Protein AF-0000000078756168 (afdb_homodimer)

Nearest PDB structures (foldseek):
  3ira-assembly1_A  TM=7.598E-01  e=6.508E-06  Methanosarcina mazei Go1
  7tkv-assembly1_B  TM=5.470E-01  e=2.828E-07  Brucella abortus 2308
  7tkv-assembly1_A  TM=5.695E-01  e=1.015E-06  Brucella abortus 2308
  1sen-assembly1_A  TM=8.142E-01  e=1.212E-03  Homo sapiens
  2r2j-assembly1_A  TM=7.303E-01  e=1.857E-02  unclassified

Organism: Turneriella parva (strain ATCC BAA-1111 / DSM 21527 / NCTC 11395 / H) (NCBI:txid869212)

Solvent-accessible surface area (backbone atoms only — not comparable to full-atom values): 21024 Å² total; per-residue (Å²): 128,77,69,71,74,68,36,76,43,69,68,59,47,38,53,48,9,54,74,70,72,23,34,30,40,36,33,31,34,58,82,96,36,57,22,40,50,40,29,52,65,57,28,60,61,31,51,70,53,28,52,49,43,64,76,58,29,38,45,31,47,41,41,54,84,73,40,48,71,64,27,59,71,58,58,63,87,59,65,18,20,41,37,23,20,38,47,85,65,45,64,63,39,72,48,78,49,30,49,47,53,69,55,42,53,50,52,49,49,52,33,50,35,47,51,31,52,74,70,67,38,28,67,58,37,39,54,50,46,51,53,51,38,71,76,40,75,83,37,62,59,36,52,59,48,40,48,51,37,18,49,30,43,27,72,68,68,66,31,63,63,52,31,49,50,31,51,51,48,26,36,70,77,36,62,69,42,61,66,38,57,32,71,41,62,70,80,84,49,62,74,57,93,81,60,72,74,130,129,77,70,70,76,66,35,76,44,69,68,59,47,39,53,48,10,54,74,68,70,23,34,29,40,36,34,31,33,58,82,96,34,55,22,40,51,41,32,53,65,55,28,59,60,32,53,71,54,27,52,49,42,64,75,57,29,40,45,32,47,41,41,54,84,75,40,48,70,62,28,59,72,57,58,62,86,59,64,18,21,39,38,23,20,39,46,86,64,45,64,64,39,72,49,77,49,28,49,48,53,70,56,42,53,50,53,49,49,53,33,49,35,46,50,32,51,76,68,68,38,28,68,59,38,40,52,50,45,51,53,52,38,71,76,40,75,83,38,61,59,38,52,58,48,40,48,51,38,17,50,29,42,27,73,69,67,67,31,62,63,51,32,50,50,29,52,49,50,26,34,70,76,36,62,70,41,61,68,39,56,34,71,40,61,71,79,84,50,63,74,59,93,80,60,71,74,129

Secondary structure (DSSP, 8-state):
------B--HHHHHHHHHHHT--EEEEEE-SS-HHHHHIIIIITT-HHHHHHHHHH-EEEEEETTT-HHHHHHTT--SSSEEEEE-TT--EEEEEES---HHHHHHHHHHHHHHHHHHTT-HHHHHHHHHHHHHH-TT-TTHHHHHHHHHHHHHHHH--HHHHHHHHHHHHHH-TTSGGGG-----SSS---TT----/------B--HHHHHHHHHHHT--EEEEEE-SS-HHHHHIIIIITT-HHHHHHHHHH-EEEEEETTT-HHHHHHTT--SSSEEEEE-TT--EEEEEES---HHHHHHHHHHHHHHHHHHTT-HHHHHHHHHHHHHH-TT-TTHHHHHHHHHHHHHHHH--HHHHHHHHHHHHHH-TTSGGGG-----SSS---TT----

Foldseek 3Di:
DDAAPEDADPVVQLVVCVVVVAKAKEWEDEPPDPLVVCCVVAARVDVVNRVCCVVHHHYYYYYCVPPPVLCVVVVPDAPGKIFIAGSNRHTQDIDHTHDGNLVVVVRVLLSSLSRCVVVLNLVVNLVSLVVSCVVPVLDPCNLVSLQSNLVSCCVNPVCPPSVVVSLVVCCVRPVPDPSVQVDDDDDVDPNPPPNPDD/DDAAPEDADPVVQLVVCVVVVAKAKEWEDEPPDPLVVCCVVAARVDVVNRVCCVVHHHYYYYYCVPPPVLCVVVVPDAPGKIFIAGSNRHTQDIDHTHDGNLVVVVRVLLSSLSRCVVVLNLVVNLVSLVVSCVVPVLDPCNLVSLQSNLVSCCVNPVCPPSNVVSLVVCCVRPVPDPSVLVDDDDDVDPNPPPNPDD

Sequence (396 aa):
MPTIRWLHDYTEALAEAERSRKPIVLQFIRENCAGCSKMDHLVFSDAPTVTMLGEQFVPLRQNILTDRAVRSRYAALWTPSFYFLNTDGKLLWFSEGPLDTADFRTVCALGRSRYLLHKGRYEEVIDFIDARFAARENDPRGPQLIFTRGMAYYLRFGDKDAFHAAMEEIVERYPHSPEARMWPWEGQYPLPPGYENPMPTIRWLHDYTEALAEAERSRKPIVLQFIRENCAGCSKMDHLVFSDAPTVTMLGEQFVPLRQNILTDRAVRSRYAALWTPSFYFLNTDGKLLWFSEGPLDTADFRTVCALGRSRYLLHKGRYEEVIDFIDARFAARENDPRGPQLIFTRGMAYYLRFGDKDAFHAAMEEIVERYPHSPEARMWPWEGQYPLPPGYENP

pLDDT: mean 91.66, std 12.32, range [36.31, 98.94]

Radius of gyration: 20.15 Å; Cα contacts (8 Å, |Δi|>4): 686; chains: 2; bounding box: 50×59×49 Å

Structure (mmCIF, N/CA/C/O backbone):
data_AF-0000000078756168-model_v1
#
loop_
_entity.id
_entity.type
_entity.pdbx_description
1 polymer 'Thioredoxin-like fold domain-containing protein'
#
loop_
_atom_site.group_PDB
_atom_site.id
_atom_site.type_symbol
_atom_site.label_atom_id
_atom_site.label_alt_id
_atom_site.label_comp_id
_atom_site.label_asym_id
_atom_site.label_entity_id
_atom_site.label_seq_id
_atom_site.pdbx_PDB_ins_code
_atom_site.Cartn_x
_atom_site.Cartn_y
_atom_site.Cartn_z
_atom_site.occupancy
_atom_site.B_iso_or_equiv
_atom_site.auth_seq_id
_atom_site.auth_comp_id
_atom_site.auth_asym_id
_atom_site.auth_atom_id
_atom_site.pdbx_PDB_model_num
ATOM 1 N N . MET A 1 1 ? -0.61 -30.359 -14.922 1 74.88 1 MET A N 1
ATOM 2 C CA . MET A 1 1 ? -0.379 -28.922 -14.789 1 74.88 1 MET A CA 1
ATOM 3 C C . MET A 1 1 ? 0.046 -28.562 -13.367 1 74.88 1 MET A C 1
ATOM 5 O O . MET A 1 1 ? -0.365 -29.219 -12.414 1 74.88 1 MET A O 1
ATOM 9 N N . PRO A 1 2 ? 1.146 -27.75 -13.242 1 86.56 2 PRO A N 1
ATOM 10 C CA . PRO A 1 2 ? 1.553 -27.438 -11.875 1 86.56 2 PRO A CA 1
ATOM 11 C C . PRO A 1 2 ? 0.43 -26.812 -11.055 1 86.56 2 PRO A C 1
ATOM 13 O O . PRO A 1 2 ? -0.453 -26.156 -11.609 1 86.56 2 PRO A O 1
ATOM 16 N N . THR A 1 3 ? 0.421 -27.172 -9.773 1 89.75 3 THR A N 1
ATOM 17 C CA . THR A 1 3 ? -0.563 -26.609 -8.852 1 89.75 3 THR A CA 1
ATOM 18 C C . THR A 1 3 ? 0.125 -25.859 -7.715 1 89.75 3 THR A C 1
ATOM 20 O O . THR A 1 3 ? 1.254 -26.188 -7.344 1 89.75 3 THR A O 1
ATOM 23 N N . ILE A 1 4 ? -0.547 -24.875 -7.324 1 95.88 4 ILE A N 1
ATOM 24 C CA . ILE A 1 4 ? 0.002 -24.125 -6.199 1 95.88 4 ILE A CA 1
ATOM 25 C C . ILE A 1 4 ? -0.081 -24.969 -4.93 1 95.88 4 ILE A C 1
ATOM 27 O O . ILE A 1 4 ? -1.128 -25.547 -4.625 1 95.88 4 ILE A O 1
ATOM 31 N N . ARG A 1 5 ? 0.946 -25.125 -4.223 1 94.94 5 ARG A N 1
ATOM 32 C CA . ARG A 1 5 ? 0.947 -25.781 -2.916 1 94.94 5 ARG A CA 1
ATOM 33 C C . ARG A 1 5 ? 0.627 -24.781 -1.808 1 94.94 5 ARG A C 1
ATOM 35 O O . ARG A 1 5 ? 1.524 -24.328 -1.095 1 94.94 5 ARG A O 1
ATOM 42 N N . TRP A 1 6 ? -0.601 -24.547 -1.662 1 97.62 6 TRP A N 1
ATOM 43 C CA . TRP A 1 6 ? -1.04 -23.609 -0.633 1 97.62 6 TRP A CA 1
ATOM 44 C C . TRP A 1 6 ? -0.83 -24.188 0.76 1 97.62 6 TRP A C 1
ATOM 46 O O . TRP A 1 6 ? -1.197 -25.344 1.02 1 97.62 6 TRP A O 1
ATOM 56 N N . LEU A 1 7 ? -0.233 -23.422 1.585 1 98.62 7 LEU A N 1
ATOM 57 C CA . LEU A 1 7 ? -0.319 -23.688 3.018 1 98.62 7 LEU A CA 1
ATOM 58 C C . LEU A 1 7 ? -1.533 -23 3.627 1 98.62 7 LEU A C 1
ATOM 60 O O . LEU A 1 7 ? -2.004 -21.984 3.102 1 98.62 7 LEU A O 1
ATOM 64 N N . HIS A 1 8 ? -2.016 -23.547 4.77 1 98.44 8 HIS A N 1
ATOM 65 C CA . HIS A 1 8 ? -3.217 -22.984 5.379 1 98.44 8 HIS A CA 1
ATOM 66 C C . HIS A 1 8 ? -3.002 -22.703 6.859 1 98.44 8 HIS A C 1
ATOM 68 O O . HIS A 1 8 ? -3.947 -22.344 7.574 1 98.44 8 HIS A O 1
ATOM 74 N N . ASP A 1 9 ? -1.739 -22.906 7.23 1 98.62 9 ASP A N 1
ATOM 75 C CA . ASP A 1 9 ? -1.353 -22.609 8.609 1 98.62 9 ASP A CA 1
ATOM 76 C C . ASP A 1 9 ? -0.245 -21.562 8.656 1 98.62 9 ASP A C 1
ATOM 78 O O . ASP A 1 9 ? 0.826 -21.75 8.078 1 98.62 9 ASP A O 1
ATOM 82 N N . TYR A 1 10 ? -0.533 -20.562 9.367 1 98.56 10 TYR A N 1
ATOM 83 C CA . TYR A 1 10 ? 0.372 -19.422 9.438 1 98.56 10 TYR A CA 1
ATOM 84 C C . TYR A 1 10 ? 1.725 -19.828 10.008 1 98.56 10 TYR A C 1
ATOM 86 O O . TYR A 1 10 ? 2.77 -19.438 9.484 1 98.56 10 TYR A O 1
ATOM 94 N N . THR A 1 11 ? 1.735 -20.578 11.07 1 98.38 11 THR A N 1
ATOM 95 C CA . THR A 1 11 ? 2.975 -21.016 11.711 1 98.38 11 THR A CA 1
ATOM 96 C C . THR A 1 11 ? 3.791 -21.891 10.773 1 98.38 11 THR A C 1
ATOM 98 O O . THR A 1 11 ? 5.012 -21.75 10.688 1 98.38 11 THR A O 1
ATOM 101 N N . GLU A 1 12 ? 3.129 -22.719 10.109 1 98.75 12 GLU A N 1
ATOM 102 C CA . GLU A 1 12 ? 3.795 -23.562 9.117 1 98.75 12 GLU A CA 1
ATOM 103 C C . GLU A 1 12 ? 4.398 -22.719 7.996 1 98.75 12 GLU A C 1
ATOM 105 O O . GLU A 1 12 ? 5.5 -23.016 7.52 1 98.75 12 GLU A O 1
ATOM 110 N N . ALA A 1 13 ? 3.654 -21.75 7.551 1 98.81 13 ALA A N 1
ATOM 111 C CA . ALA A 1 13 ? 4.141 -20.875 6.488 1 98.81 13 ALA A CA 1
ATOM 112 C C . ALA A 1 13 ? 5.402 -20.125 6.918 1 98.81 13 ALA A C 1
ATOM 114 O O . ALA A 1 13 ? 6.348 -20 6.137 1 98.81 13 ALA A O 1
ATOM 115 N N . LEU A 1 14 ? 5.43 -19.672 8.172 1 98.69 14 LEU A N 1
ATOM 116 C CA . LEU A 1 14 ? 6.609 -19 8.695 1 98.69 14 LEU A CA 1
ATOM 117 C C . LEU A 1 14 ? 7.809 -19.938 8.734 1 98.69 14 LEU A C 1
ATOM 119 O O . LEU A 1 14 ? 8.914 -19.547 8.359 1 98.69 14 LEU A O 1
ATOM 123 N N . ALA A 1 15 ? 7.566 -21.125 9.18 1 98.75 15 ALA A N 1
ATOM 124 C CA . ALA A 1 15 ? 8.641 -22.109 9.242 1 98.75 15 ALA A CA 1
ATOM 125 C C . ALA A 1 15 ? 9.188 -22.422 7.848 1 98.75 15 ALA A C 1
ATOM 127 O O . ALA A 1 15 ? 10.406 -22.5 7.66 1 98.75 15 ALA A O 1
ATOM 128 N N . GLU A 1 16 ? 8.297 -22.547 6.93 1 98.75 16 GLU A N 1
ATOM 129 C CA . GLU A 1 16 ? 8.711 -22.812 5.555 1 98.75 16 GLU A CA 1
ATOM 130 C C . GLU A 1 16 ? 9.484 -21.641 4.969 1 98.75 16 GLU A C 1
ATOM 132 O O . GLU A 1 16 ? 10.469 -21.828 4.25 1 98.75 16 GLU A O 1
ATOM 137 N N . ALA A 1 17 ? 9 -20.484 5.211 1 98.81 17 ALA A N 1
ATOM 138 C CA . ALA A 1 17 ? 9.672 -19.281 4.727 1 98.81 17 ALA A CA 1
ATOM 139 C C . ALA A 1 17 ? 11.094 -19.203 5.273 1 98.81 17 ALA A C 1
ATOM 141 O O . ALA A 1 17 ? 12.031 -18.859 4.543 1 98.81 17 ALA A O 1
ATOM 142 N N . GLU A 1 18 ? 11.227 -19.453 6.543 1 98.19 18 GLU A N 1
ATOM 143 C CA . GLU A 1 18 ? 12.555 -19.453 7.168 1 98.19 18 GLU A CA 1
ATOM 144 C C . GLU A 1 18 ? 13.461 -20.516 6.539 1 98.19 18 GLU A C 1
ATOM 146 O O . GLU A 1 18 ? 14.625 -20.234 6.25 1 98.19 18 GLU A O 1
ATOM 151 N N . ARG A 1 19 ? 12.953 -21.656 6.34 1 98.25 19 ARG A N 1
ATOM 152 C CA . ARG A 1 19 ? 13.719 -22.781 5.801 1 98.25 19 ARG A CA 1
ATOM 153 C C . ARG A 1 19 ? 14.133 -22.516 4.355 1 98.25 19 ARG A C 1
ATOM 155 O O . ARG A 1 19 ? 15.289 -22.719 3.988 1 98.25 19 ARG A O 1
ATOM 162 N N . SER A 1 20 ? 13.18 -22 3.574 1 98.19 20 SER A N 1
ATOM 163 C CA . SER A 1 20 ? 13.406 -21.844 2.143 1 98.19 20 SER A CA 1
ATOM 164 C C . SER A 1 20 ? 14.023 -20.469 1.836 1 98.19 20 SER A C 1
ATOM 166 O O . SER A 1 20 ? 14.5 -20.234 0.727 1 98.19 20 SER A O 1
ATOM 168 N N . ARG A 1 21 ? 13.969 -19.562 2.818 1 97.56 21 ARG A N 1
ATOM 169 C CA . ARG A 1 21 ? 14.438 -18.188 2.674 1 97.56 21 ARG A CA 1
ATOM 170 C C . ARG A 1 21 ? 13.656 -17.453 1.588 1 97.56 21 ARG A C 1
ATOM 172 O O . ARG A 1 21 ? 14.219 -16.641 0.858 1 97.56 21 ARG A O 1
ATOM 179 N N . LYS A 1 22 ? 12.398 -17.844 1.417 1 98.5 22 LYS A N 1
ATOM 180 C CA . LYS A 1 22 ? 11.484 -17.172 0.508 1 98.5 22 LYS A CA 1
ATOM 181 C C . LYS A 1 22 ? 10.461 -16.344 1.279 1 98.5 22 LYS A C 1
ATOM 183 O O . LYS A 1 22 ? 10.016 -16.734 2.357 1 98.5 22 LYS A O 1
ATOM 188 N N . PRO A 1 23 ? 10.078 -15.141 0.689 1 98.81 23 PRO A N 1
ATOM 189 C CA . PRO A 1 23 ? 8.977 -14.406 1.328 1 98.81 23 PRO A CA 1
ATOM 190 C C . PRO A 1 23 ? 7.637 -15.125 1.187 1 98.81 23 PRO A C 1
ATOM 192 O O . PRO A 1 23 ? 7.496 -16.031 0.356 1 98.81 23 PRO A O 1
ATOM 195 N N . ILE A 1 24 ? 6.711 -14.734 2.018 1 98.94 24 ILE A N 1
ATOM 196 C CA . ILE A 1 24 ? 5.367 -15.297 1.995 1 98.94 24 ILE A CA 1
ATOM 197 C C . ILE A 1 24 ? 4.441 -14.406 1.175 1 98.94 24 ILE A C 1
ATOM 199 O O . ILE A 1 24 ? 4.496 -13.18 1.289 1 98.94 24 ILE A O 1
ATOM 203 N N . VAL A 1 25 ? 3.66 -14.992 0.306 1 98.94 25 VAL A N 1
ATOM 204 C CA . VAL A 1 25 ? 2.477 -14.32 -0.218 1 98.94 25 VAL A CA 1
ATOM 205 C C . VAL A 1 25 ? 1.224 -14.867 0.459 1 98.94 25 VAL A C 1
ATOM 207 O O . VAL A 1 25 ? 0.869 -16.031 0.263 1 98.94 25 VAL A O 1
ATOM 210 N N . LEU A 1 26 ? 0.583 -14.023 1.226 1 98.94 26 LEU A N 1
ATOM 211 C CA . LEU A 1 26 ? -0.633 -14.359 1.958 1 98.94 26 LEU A CA 1
ATOM 212 C C . LEU A 1 26 ? -1.866 -13.828 1.236 1 98.94 26 LEU A C 1
ATOM 214 O O . LEU A 1 26 ? -2.006 -12.617 1.047 1 98.94 26 LEU A O 1
ATOM 218 N N . GLN A 1 27 ? -2.709 -14.758 0.795 1 98.88 27 GLN A N 1
ATOM 219 C CA . GLN A 1 27 ? -4 -14.359 0.248 1 98.88 27 GLN A CA 1
ATOM 220 C C . GLN A 1 27 ? -5.113 -14.539 1.275 1 98.88 27 GLN A C 1
ATOM 222 O O . GLN A 1 27 ? -5.242 -15.617 1.87 1 98.88 27 GLN A O 1
ATOM 227 N N . PHE A 1 28 ? -5.875 -13.508 1.479 1 98.88 28 PHE A N 1
ATOM 228 C CA . PHE A 1 28 ? -7.133 -13.672 2.199 1 98.88 28 PHE A CA 1
ATOM 229 C C . PHE A 1 28 ? -8.281 -13.945 1.234 1 98.88 28 PHE A C 1
ATOM 231 O O . PHE A 1 28 ? -8.398 -13.273 0.206 1 98.88 28 PHE A O 1
ATOM 238 N N . ILE A 1 29 ? -9.094 -14.891 1.561 1 98.5 29 ILE A N 1
ATOM 239 C CA . ILE A 1 29 ? -10.273 -15.266 0.792 1 98.5 29 ILE A CA 1
ATOM 240 C C . ILE A 1 29 ? -11.484 -15.383 1.723 1 98.5 29 ILE A C 1
ATOM 242 O O . ILE A 1 29 ? -11.344 -15.289 2.945 1 98.5 29 ILE A O 1
ATOM 246 N N . ARG A 1 30 ? -12.586 -15.453 1.16 1 96.94 30 ARG A N 1
ATOM 247 C CA . ARG A 1 30 ? -13.828 -15.836 1.829 1 96.94 30 ARG A CA 1
ATOM 248 C C . ARG A 1 30 ? -14.734 -16.625 0.892 1 96.94 30 ARG A C 1
ATOM 250 O O . ARG A 1 30 ? -14.516 -16.656 -0.322 1 96.94 30 ARG A O 1
ATOM 257 N N . GLU A 1 31 ? -15.695 -17.266 1.466 1 93.38 31 GLU A N 1
ATOM 258 C CA . GLU A 1 31 ? -16.688 -17.953 0.629 1 93.38 31 GLU A CA 1
ATOM 259 C C . GLU A 1 31 ? -17.531 -16.938 -0.135 1 93.38 31 GLU A C 1
ATOM 261 O O . GLU A 1 31 ? -17.719 -15.805 0.313 1 93.38 31 GLU A O 1
ATOM 266 N N . ASN A 1 32 ? -18.031 -17.406 -1.302 1 89.69 32 ASN A N 1
ATOM 267 C CA . ASN A 1 32 ? -18.938 -16.609 -2.119 1 89.69 32 ASN A CA 1
ATOM 268 C C . ASN A 1 32 ? -18.312 -15.266 -2.498 1 89.69 32 ASN A C 1
ATOM 270 O O . ASN A 1 32 ? -18.922 -14.211 -2.305 1 89.69 32 ASN A O 1
ATOM 274 N N . CYS A 1 33 ? -17.141 -15.328 -2.855 1 92.56 33 CYS A N 1
ATOM 275 C CA . CYS A 1 33 ? -16.375 -14.156 -3.279 1 92.56 33 CYS A CA 1
ATOM 276 C C . CYS A 1 33 ? -16.047 -14.234 -4.766 1 92.56 33 CYS A C 1
ATOM 278 O O . CYS A 1 33 ? -15.227 -15.039 -5.188 1 92.56 33 CYS A O 1
ATOM 280 N N . ALA A 1 34 ? -16.656 -13.367 -5.551 1 89.44 34 ALA A N 1
ATOM 281 C CA . ALA A 1 34 ? -16.5 -13.383 -7 1 89.44 34 ALA A CA 1
ATOM 282 C C . ALA A 1 34 ? -15.055 -13.109 -7.398 1 89.44 34 ALA A C 1
ATOM 284 O O . ALA A 1 34 ? -14.531 -13.742 -8.32 1 89.44 34 ALA A O 1
ATOM 285 N N . GLY A 1 35 ? -14.422 -12.195 -6.68 1 93.5 35 GLY A N 1
ATOM 286 C CA . GLY A 1 35 ? -13.023 -11.898 -6.977 1 93.5 35 GLY A CA 1
ATOM 287 C C . GLY A 1 35 ? -12.094 -13.062 -6.668 1 93.5 35 GLY A C 1
ATOM 288 O O . GLY A 1 35 ? -11.141 -13.312 -7.41 1 93.5 35 GLY A O 1
ATOM 289 N N . CYS A 1 36 ? -12.391 -13.773 -5.598 1 96.25 36 CYS A N 1
ATOM 290 C CA . CYS A 1 36 ? -11.602 -14.953 -5.254 1 96.25 36 CYS A CA 1
ATOM 291 C C . CYS A 1 36 ? -11.734 -16.031 -6.324 1 96.25 36 CYS A C 1
ATOM 293 O O . CYS A 1 36 ? -10.75 -16.656 -6.715 1 96.25 36 CYS A O 1
ATOM 295 N N . SER A 1 37 ? -12.93 -16.203 -6.781 1 93.19 37 SER A N 1
ATOM 296 C CA . SER A 1 37 ? -13.18 -17.188 -7.832 1 93.19 37 SER A CA 1
ATOM 297 C C . SER A 1 37 ? -12.445 -16.812 -9.117 1 93.19 37 SER A C 1
ATOM 299 O O . SER A 1 37 ? -11.898 -17.688 -9.797 1 93.19 37 SER A O 1
ATOM 301 N N . LYS A 1 38 ? -12.438 -15.555 -9.398 1 91.5 38 LYS A N 1
ATOM 302 C CA . LYS A 1 38 ? -11.719 -15.078 -10.578 1 91.5 38 LYS A CA 1
ATOM 303 C C . LYS A 1 38 ? -10.227 -15.414 -10.492 1 91.5 38 LYS A C 1
ATOM 305 O O . LYS A 1 38 ? -9.633 -15.875 -11.461 1 91.5 38 LYS A O 1
ATOM 310 N N . MET A 1 39 ? -9.672 -15.18 -9.344 1 95.06 39 MET A N 1
ATOM 311 C CA . MET A 1 39 ? -8.258 -15.508 -9.156 1 95.06 39 MET A CA 1
ATOM 312 C C . MET A 1 39 ? -8.008 -16.984 -9.406 1 95.06 39 MET A C 1
ATOM 314 O O . MET A 1 39 ? -7.074 -17.359 -10.117 1 95.06 39 MET A O 1
ATOM 318 N N . ASP A 1 40 ? -8.836 -17.781 -8.883 1 94.81 40 ASP A N 1
ATOM 319 C CA . ASP A 1 40 ? -8.672 -19.234 -8.992 1 94.81 40 ASP A CA 1
ATOM 320 C C . ASP A 1 40 ? -8.766 -19.703 -10.445 1 94.81 40 ASP A C 1
ATOM 322 O O . ASP A 1 40 ? -7.988 -20.547 -10.883 1 94.81 40 ASP A O 1
ATOM 326 N N . HIS A 1 41 ? -9.617 -19.125 -11.156 1 91.62 41 HIS A N 1
ATOM 327 C CA . HIS A 1 41 ? -9.898 -19.609 -12.5 1 91.62 41 HIS A CA 1
ATOM 328 C C . HIS A 1 41 ? -8.945 -19.016 -13.523 1 91.62 41 HIS A C 1
ATOM 330 O O . HIS A 1 41 ? -8.586 -19.672 -14.508 1 91.62 41 HIS A O 1
ATOM 336 N N . LEU A 1 42 ? -8.586 -17.828 -13.273 1 91.5 42 LEU A N 1
ATOM 337 C CA . LEU A 1 42 ? -7.805 -17.125 -14.281 1 91.5 42 LEU A CA 1
ATOM 338 C C . LEU A 1 42 ? -6.324 -17.109 -13.914 1 91.5 42 LEU A C 1
ATOM 340 O O . LEU A 1 42 ? -5.477 -17.484 -14.719 1 91.5 42 LEU A O 1
ATOM 344 N N . VAL A 1 43 ? -6.016 -16.797 -12.727 1 94.94 43 VAL A N 1
ATOM 345 C CA . VAL A 1 43 ? -4.633 -16.516 -12.336 1 94.94 43 VAL A CA 1
ATOM 346 C C . VAL A 1 43 ? -3.967 -17.812 -11.859 1 94.94 43 VAL A C 1
ATOM 348 O O . VAL A 1 43 ? -2.885 -18.172 -12.336 1 94.94 43 VAL A O 1
ATOM 351 N N . PHE A 1 44 ? -4.645 -18.5 -11.039 1 97.25 44 PHE A N 1
ATOM 352 C CA . PHE A 1 44 ? -4.016 -19.641 -10.398 1 97.25 44 PHE A CA 1
ATOM 353 C C . PHE A 1 44 ? -4.168 -20.891 -11.25 1 97.25 44 PHE A C 1
ATOM 355 O O . PHE A 1 44 ? -3.723 -21.969 -10.852 1 97.25 44 PHE A O 1
ATOM 362 N N . SER A 1 45 ? -4.688 -20.734 -12.422 1 94.81 45 SER A N 1
ATOM 363 C CA . SER A 1 45 ? -4.715 -21.812 -13.406 1 94.81 45 SER A CA 1
ATOM 364 C C . SER A 1 45 ? -3.662 -21.594 -14.492 1 94.81 45 SER A C 1
ATOM 366 O O . SER A 1 45 ? -3.449 -22.469 -15.336 1 94.81 45 SER A O 1
ATOM 368 N N . ASP A 1 46 ? -3.006 -20.453 -14.477 1 95 46 ASP A N 1
ATOM 369 C CA . ASP A 1 46 ? -1.945 -20.141 -15.43 1 95 46 ASP A CA 1
ATOM 370 C C . ASP A 1 46 ? -0.626 -20.797 -15.016 1 95 46 ASP A C 1
ATOM 372 O O . ASP A 1 46 ? -0.033 -20.406 -14 1 95 46 ASP A O 1
ATOM 376 N N . ALA A 1 47 ? -0.115 -21.672 -15.789 1 96.31 47 ALA A N 1
ATOM 377 C CA . ALA A 1 47 ? 1.02 -22.516 -15.43 1 96.31 47 ALA A CA 1
ATOM 378 C C . ALA A 1 47 ? 2.256 -21.672 -15.125 1 96.31 47 ALA A C 1
ATOM 380 O O . ALA A 1 47 ? 2.93 -21.875 -14.117 1 96.31 47 ALA A O 1
ATOM 381 N N . PRO A 1 48 ? 2.551 -20.719 -15.969 1 95.31 48 PRO A N 1
ATOM 382 C CA . PRO A 1 48 ? 3.727 -19.906 -15.664 1 95.31 48 PRO A CA 1
ATOM 383 C C . PRO A 1 48 ? 3.6 -19.156 -14.336 1 95.31 48 PRO A C 1
ATOM 385 O O . PRO A 1 48 ? 4.578 -19.047 -13.594 1 95.31 48 PRO A O 1
ATOM 388 N N . THR A 1 49 ? 2.459 -18.703 -14 1 96.56 49 THR A N 1
ATOM 389 C CA . THR A 1 49 ? 2.23 -17.984 -12.758 1 96.56 49 THR A CA 1
ATOM 390 C C . THR A 1 49 ? 2.355 -18.922 -11.555 1 96.56 49 THR A C 1
ATOM 392 O O . THR A 1 49 ? 2.975 -18.562 -10.547 1 96.56 49 THR A O 1
ATOM 395 N N . VAL A 1 50 ? 1.821 -20.047 -11.734 1 97.44 50 VAL A N 1
ATOM 396 C CA . VAL A 1 50 ? 1.887 -21.047 -10.664 1 97.44 50 VAL A CA 1
ATOM 397 C C . VAL A 1 50 ? 3.342 -21.422 -10.398 1 97.44 50 VAL A C 1
ATOM 399 O O . VAL A 1 50 ? 3.768 -21.484 -9.242 1 97.44 50 VAL A O 1
ATOM 402 N N . THR A 1 51 ? 4.059 -21.609 -11.414 1 97 51 THR A N 1
ATOM 403 C CA . THR A 1 51 ? 5.469 -21.953 -11.289 1 97 51 THR A CA 1
ATOM 404 C C . THR A 1 51 ? 6.234 -20.828 -10.602 1 97 51 THR A C 1
ATOM 406 O O . THR A 1 51 ? 7.02 -21.062 -9.68 1 97 51 THR A O 1
ATOM 409 N N . MET A 1 52 ? 5.965 -19.609 -10.984 1 95.56 52 MET A N 1
ATOM 410 C CA . MET A 1 52 ? 6.621 -18.453 -10.398 1 95.56 52 MET A CA 1
ATOM 411 C C . MET A 1 52 ? 6.324 -18.344 -8.906 1 95.56 52 MET A C 1
ATOM 413 O O . MET A 1 52 ? 7.223 -18.078 -8.109 1 95.56 52 MET A O 1
ATOM 417 N N . LEU A 1 53 ? 5.156 -18.625 -8.523 1 97.62 53 LEU A N 1
ATOM 418 C CA . LEU A 1 53 ? 4.746 -18.547 -7.129 1 97.62 53 LEU A CA 1
ATOM 419 C C . LEU A 1 53 ? 5.516 -19.547 -6.273 1 97.62 53 LEU A C 1
ATOM 421 O O . LEU A 1 53 ? 6.023 -19.203 -5.203 1 97.62 53 LEU A O 1
ATOM 425 N N . GLY A 1 54 ? 5.625 -20.688 -6.77 1 96.75 54 GLY A N 1
ATOM 426 C CA . GLY A 1 54 ? 6.332 -21.719 -6.031 1 96.75 54 GLY A CA 1
ATOM 427 C C . GLY A 1 54 ? 7.82 -21.469 -5.914 1 96.75 54 GLY A C 1
ATOM 428 O O . GLY A 1 54 ? 8.438 -21.812 -4.906 1 96.75 54 GLY A O 1
ATOM 429 N N . GLU A 1 55 ? 8.344 -20.875 -6.883 1 96.62 55 GLU A N 1
ATOM 430 C CA . GLU A 1 55 ? 9.781 -20.641 -6.926 1 96.62 55 GLU A CA 1
ATOM 431 C C . GLU A 1 55 ? 10.164 -19.422 -6.082 1 96.62 55 GLU A C 1
ATOM 433 O O . GLU A 1 55 ? 11.25 -19.375 -5.5 1 96.62 55 GLU A O 1
ATOM 438 N N . GLN A 1 56 ? 9.258 -18.5 -6 1 97.31 56 GLN A N 1
ATOM 439 C CA . GLN A 1 56 ? 9.68 -17.219 -5.469 1 97.31 56 GLN A CA 1
ATOM 440 C C . GLN A 1 56 ? 9.047 -16.953 -4.102 1 97.31 56 GLN A C 1
ATOM 442 O O . GLN A 1 56 ? 9.492 -16.062 -3.369 1 97.31 56 GLN A O 1
ATOM 447 N N . PHE A 1 57 ? 7.996 -17.75 -3.812 1 98.81 57 PHE A N 1
ATOM 448 C CA . PHE A 1 57 ? 7.258 -17.438 -2.596 1 98.81 57 PHE A CA 1
ATOM 449 C C . PHE A 1 57 ? 6.852 -18.703 -1.863 1 98.81 57 PHE A C 1
ATOM 451 O O . PHE A 1 57 ? 6.969 -19.812 -2.408 1 98.81 57 PHE A O 1
ATOM 458 N N . VAL A 1 58 ? 6.492 -18.516 -0.642 1 98.88 58 VAL A N 1
ATOM 459 C CA . VAL A 1 58 ? 5.664 -19.453 0.115 1 98.88 58 VAL A CA 1
ATOM 460 C C . VAL A 1 58 ? 4.207 -19 0.076 1 98.88 58 VAL A C 1
ATOM 462 O O . VAL A 1 58 ? 3.832 -18.031 0.74 1 98.88 58 VAL A O 1
ATOM 465 N N . PRO A 1 59 ? 3.398 -19.734 -0.684 1 98.81 59 PRO A N 1
ATOM 466 C CA . PRO A 1 59 ? 1.991 -19.344 -0.768 1 98.81 59 PRO A CA 1
ATOM 467 C C . PRO A 1 59 ? 1.188 -19.75 0.463 1 98.81 59 PRO A C 1
ATOM 469 O O . PRO A 1 59 ? 1.245 -20.906 0.882 1 98.81 59 PRO A O 1
ATOM 472 N N . LEU A 1 60 ? 0.513 -18.781 1.053 1 98.94 60 LEU A N 1
ATOM 473 C CA . LEU A 1 60 ? -0.356 -19 2.205 1 98.94 60 LEU A CA 1
ATOM 474 C C . LEU A 1 60 ? -1.76 -18.469 1.933 1 98.94 60 LEU A C 1
ATOM 476 O O . LEU A 1 60 ? -1.923 -17.328 1.477 1 98.94 60 LEU A O 1
ATOM 480 N N . ARG A 1 61 ? -2.732 -19.328 2.08 1 98.69 61 ARG A N 1
ATOM 481 C CA . ARG A 1 61 ? -4.125 -18.922 1.92 1 98.69 61 ARG A CA 1
ATOM 482 C C . ARG A 1 61 ? -4.871 -18.984 3.248 1 98.69 61 ARG A C 1
ATOM 484 O O . ARG A 1 61 ? -4.824 -20.016 3.938 1 98.69 61 ARG A O 1
ATOM 491 N N . GLN A 1 62 ? -5.48 -17.875 3.623 1 98.81 62 GLN A N 1
ATOM 492 C CA . GLN A 1 62 ? -6.242 -17.766 4.867 1 98.81 62 GLN A CA 1
ATOM 493 C C . GLN A 1 62 ? -7.664 -17.281 4.602 1 98.81 62 GLN A C 1
ATOM 495 O O . GLN A 1 62 ? -7.898 -16.484 3.691 1 98.81 62 GLN A O 1
ATOM 500 N N . ASN A 1 63 ? -8.625 -17.812 5.367 1 98.69 63 ASN A N 1
ATOM 501 C CA . ASN A 1 63 ? -10.008 -17.328 5.34 1 98.69 63 ASN A CA 1
ATOM 502 C C . ASN A 1 63 ? -10.203 -16.141 6.262 1 98.69 63 ASN A C 1
ATOM 504 O O . ASN A 1 63 ? -10.031 -16.25 7.477 1 98.69 63 ASN A O 1
ATOM 508 N N . ILE A 1 64 ? -10.602 -15.062 5.68 1 98 64 ILE A N 1
ATOM 509 C CA . ILE A 1 64 ? -10.633 -13.789 6.398 1 98 64 ILE A CA 1
ATOM 510 C C . ILE A 1 64 ? -11.656 -13.867 7.535 1 98 64 ILE A C 1
ATOM 512 O O . ILE A 1 64 ? -11.555 -13.133 8.516 1 98 64 ILE A O 1
ATOM 516 N N . LEU A 1 65 ? -12.688 -14.75 7.445 1 96.94 65 LEU A N 1
ATOM 517 C CA . LEU A 1 65 ? -13.758 -14.836 8.43 1 96.94 65 LEU A CA 1
ATOM 518 C C . LEU A 1 65 ? -13.367 -15.766 9.578 1 96.94 65 LEU A C 1
ATOM 520 O O . LEU A 1 65 ? -13.773 -15.547 10.727 1 96.94 65 LEU A O 1
ATOM 524 N N . THR A 1 66 ? -12.531 -16.75 9.328 1 98 66 THR A N 1
ATOM 525 C CA . THR A 1 66 ? -12.273 -17.766 10.344 1 98 66 THR A CA 1
ATOM 526 C C . THR A 1 66 ? -10.867 -17.609 10.922 1 98 66 THR A C 1
ATOM 528 O O . THR A 1 66 ? -10.625 -17.953 12.078 1 98 66 THR A O 1
ATOM 531 N N . ASP A 1 67 ? -9.93 -17.203 10.094 1 97.94 67 ASP A N 1
ATOM 532 C CA . ASP A 1 67 ? -8.555 -17.016 10.555 1 97.94 67 ASP A CA 1
ATOM 533 C C . ASP A 1 67 ? -8.367 -15.641 11.188 1 97.94 67 ASP A C 1
ATOM 535 O O . ASP A 1 67 ? -7.547 -14.852 10.719 1 97.94 67 ASP A O 1
ATOM 539 N N . ARG A 1 68 ? -8.93 -15.461 12.312 1 96.94 68 ARG A N 1
ATOM 540 C CA . ARG A 1 68 ? -9.094 -14.148 12.938 1 96.94 68 ARG A CA 1
ATOM 541 C C . ARG A 1 68 ? -7.75 -13.609 13.414 1 96.94 68 ARG A C 1
ATOM 543 O O . ARG A 1 68 ? -7.496 -12.406 13.32 1 96.94 68 ARG A O 1
ATOM 550 N N . ALA A 1 69 ? -6.949 -14.477 13.969 1 97.62 69 ALA A N 1
ATOM 551 C CA . ALA A 1 69 ? -5.664 -14.031 14.5 1 97.62 69 ALA A CA 1
ATOM 552 C C . ALA A 1 69 ? -4.777 -13.469 13.398 1 97.62 69 ALA A C 1
ATOM 554 O O . ALA A 1 69 ? -4.18 -12.398 13.555 1 97.62 69 ALA A O 1
ATOM 555 N N . VAL A 1 70 ? -4.719 -14.156 12.25 1 98.31 70 VAL A N 1
ATOM 556 C CA . VAL A 1 70 ? -3.896 -13.703 11.133 1 98.31 70 VAL A CA 1
ATOM 557 C C . VAL A 1 70 ? -4.508 -12.445 10.516 1 98.31 70 VAL A C 1
ATOM 559 O O . VAL A 1 70 ? -3.795 -11.492 10.203 1 98.31 70 VAL A O 1
ATOM 562 N N . ARG A 1 71 ? -5.844 -12.445 10.336 1 97.94 71 ARG A N 1
ATOM 563 C CA . ARG A 1 71 ? -6.555 -11.273 9.828 1 97.94 71 ARG A CA 1
ATOM 564 C C . ARG A 1 71 ? -6.227 -10.039 10.656 1 97.94 71 ARG A C 1
ATOM 566 O O . ARG A 1 71 ? -5.961 -8.969 10.102 1 97.94 71 ARG A O 1
ATOM 573 N N . SER A 1 72 ? -6.254 -10.234 12.008 1 96.69 72 SER A N 1
ATOM 574 C CA . SER A 1 72 ? -5.992 -9.117 12.914 1 96.69 72 SER A CA 1
ATOM 575 C C . SER A 1 72 ? -4.551 -8.641 12.797 1 96.69 72 SER A C 1
ATOM 577 O O . SER A 1 72 ? -4.281 -7.441 12.836 1 96.69 72 SER A O 1
ATOM 579 N N . ARG A 1 73 ? -3.664 -9.508 12.594 1 96.12 73 ARG A N 1
ATOM 580 C CA . ARG A 1 73 ? -2.24 -9.195 12.547 1 96.12 73 ARG A CA 1
ATOM 581 C C . ARG A 1 73 ? -1.926 -8.25 11.391 1 96.12 73 ARG A C 1
ATOM 583 O O . ARG A 1 73 ? -1.086 -7.355 11.531 1 96.12 73 ARG A O 1
ATOM 590 N N . TYR A 1 74 ? -2.672 -8.414 10.32 1 97.62 74 TYR A N 1
ATOM 591 C CA . TYR A 1 74 ? -2.338 -7.633 9.141 1 97.62 74 TYR A CA 1
ATOM 592 C C . TYR A 1 74 ? -3.465 -6.672 8.789 1 97.62 74 TYR A C 1
ATOM 594 O O . TYR A 1 74 ? -3.502 -6.129 7.68 1 97.62 74 TYR A O 1
ATOM 602 N N . ALA A 1 75 ? -4.379 -6.539 9.734 1 97.06 75 ALA A N 1
ATOM 603 C CA . ALA A 1 75 ? -5.5 -5.613 9.594 1 97.06 75 ALA A CA 1
ATOM 604 C C . ALA A 1 75 ? -6.191 -5.785 8.242 1 97.06 75 ALA A C 1
ATOM 606 O O . ALA A 1 75 ? -6.453 -4.805 7.543 1 97.06 75 ALA A O 1
ATOM 607 N N . ALA A 1 76 ? -6.445 -7.039 7.875 1 97.31 76 ALA A N 1
ATOM 608 C CA . ALA A 1 76 ? -7.098 -7.328 6.602 1 97.31 76 ALA A CA 1
ATOM 609 C C . ALA A 1 76 ? -8.594 -7.031 6.672 1 97.31 76 ALA A C 1
ATOM 611 O O . ALA A 1 76 ? -9.242 -7.316 7.68 1 97.31 76 ALA A O 1
ATOM 612 N N . LEU A 1 77 ? -9.141 -6.434 5.516 1 95.88 77 LEU A N 1
ATOM 613 C CA . LEU A 1 77 ? -10.531 -6.016 5.52 1 95.88 77 LEU A CA 1
ATOM 614 C C . LEU A 1 77 ? -11.266 -6.543 4.285 1 95.88 77 LEU A C 1
ATOM 616 O O . LEU A 1 77 ? -12.492 -6.539 4.242 1 95.88 77 LEU A O 1
ATOM 620 N N . TRP A 1 78 ? -10.484 -6.977 3.301 1 96.44 78 TRP A N 1
ATOM 621 C CA . TRP A 1 78 ? -11.086 -7.176 1.988 1 96.44 78 TRP A CA 1
ATOM 622 C C . TRP A 1 78 ? -10.578 -8.461 1.343 1 96.44 78 TRP A C 1
ATOM 624 O O . TRP A 1 78 ? -9.5 -8.945 1.685 1 96.44 78 TRP A O 1
ATOM 634 N N . THR A 1 79 ? -11.516 -9.031 0.445 1 96.69 79 THR A N 1
ATOM 635 C CA . THR A 1 79 ? -11.102 -10.203 -0.313 1 96.69 79 THR A CA 1
ATOM 636 C C . THR A 1 79 ? -11.469 -10.055 -1.786 1 96.69 79 THR A C 1
ATOM 638 O O . THR A 1 79 ? -12.484 -9.438 -2.117 1 96.69 79 THR A O 1
ATOM 641 N N . PRO A 1 80 ? -10.625 -10.664 -2.703 1 97.81 80 PRO A N 1
ATOM 642 C CA . PRO A 1 80 ? -9.297 -11.164 -2.342 1 97.81 80 PRO A CA 1
ATOM 643 C C . PRO A 1 80 ? -8.312 -10.047 -2.004 1 97.81 80 PRO A C 1
ATOM 645 O O . PRO A 1 80 ? -8.484 -8.914 -2.453 1 97.81 80 PRO A O 1
ATOM 648 N N . SER A 1 81 ? -7.395 -10.305 -1.161 1 98.5 81 SER A N 1
ATOM 649 C CA . SER A 1 81 ? -6.281 -9.406 -0.869 1 98.5 81 SER A CA 1
ATOM 650 C C . SER A 1 81 ? -4.977 -10.18 -0.703 1 98.5 81 SER A C 1
ATOM 652 O O . SER A 1 81 ? -4.992 -11.375 -0.406 1 98.5 81 SER A O 1
ATOM 654 N N . PHE A 1 82 ? -3.877 -9.516 -0.929 1 98.81 82 PHE A N 1
ATOM 655 C CA . PHE A 1 82 ? -2.562 -10.141 -0.964 1 98.81 82 PHE A CA 1
ATOM 656 C C . PHE A 1 82 ? -1.572 -9.375 -0.095 1 98.81 82 PHE A C 1
ATOM 658 O O . PHE A 1 82 ? -1.424 -8.156 -0.239 1 98.81 82 PHE A O 1
ATOM 665 N N . TYR A 1 83 ? -0.954 -10.047 0.796 1 98.75 83 TYR A N 1
ATOM 666 C CA . TYR A 1 83 ? 0.045 -9.492 1.707 1 98.75 83 TYR A CA 1
ATOM 667 C C . TYR A 1 83 ? 1.388 -10.195 1.528 1 98.75 83 TYR A C 1
ATOM 669 O O . TYR A 1 83 ? 1.473 -11.422 1.618 1 98.75 83 TYR A O 1
ATOM 677 N N . PHE A 1 84 ? 2.395 -9.422 1.256 1 98.88 84 PHE A N 1
ATOM 678 C CA . PHE A 1 84 ? 3.746 -9.945 1.079 1 98.88 84 PHE A CA 1
ATOM 679 C C . PHE A 1 84 ? 4.559 -9.781 2.357 1 98.88 84 PHE A C 1
ATOM 681 O O . PHE A 1 84 ? 4.777 -8.656 2.82 1 98.88 84 PHE A O 1
ATOM 688 N N . LEU A 1 85 ? 4.969 -10.906 2.906 1 98.81 85 LEU A N 1
ATOM 689 C CA . LEU A 1 85 ? 5.648 -10.945 4.195 1 98.81 85 LEU A CA 1
ATOM 690 C C . LEU A 1 85 ? 7.082 -11.438 4.047 1 98.81 85 LEU A C 1
ATOM 692 O O . LEU A 1 85 ? 7.355 -12.312 3.219 1 98.81 85 LEU A O 1
ATOM 696 N N . ASN A 1 86 ? 7.949 -10.875 4.848 1 98.31 86 ASN A N 1
ATOM 697 C CA . ASN A 1 86 ? 9.273 -11.492 4.883 1 98.31 86 ASN A CA 1
ATOM 698 C C . ASN A 1 86 ? 9.266 -12.789 5.684 1 98.31 86 ASN A C 1
ATOM 700 O O . ASN A 1 86 ? 8.203 -13.273 6.082 1 98.31 86 ASN A O 1
ATOM 704 N N . THR A 1 87 ? 10.445 -13.344 5.953 1 97.94 87 THR A N 1
ATOM 705 C CA . THR A 1 87 ? 10.555 -14.672 6.551 1 97.94 87 THR A CA 1
ATOM 706 C C . THR A 1 87 ? 10.164 -14.633 8.023 1 97.94 87 THR A C 1
ATOM 708 O O . THR A 1 87 ? 9.891 -15.672 8.633 1 97.94 87 THR A O 1
ATOM 711 N N . ASP A 1 88 ? 10.055 -13.406 8.633 1 96 88 ASP A N 1
ATOM 712 C CA . ASP A 1 88 ? 9.68 -13.242 10.031 1 96 88 ASP A CA 1
ATOM 713 C C . ASP A 1 88 ? 8.211 -12.836 10.156 1 96 88 ASP A C 1
ATOM 715 O O . ASP A 1 88 ? 7.727 -12.586 11.266 1 96 88 ASP A O 1
ATOM 719 N N . GLY A 1 89 ? 7.578 -12.711 9.031 1 97.44 89 GLY A N 1
ATOM 720 C CA . GLY A 1 89 ? 6.164 -12.375 9.062 1 97.44 89 GLY A CA 1
ATOM 721 C C . GLY A 1 89 ? 5.91 -10.875 9.047 1 97.44 89 GLY A C 1
ATOM 722 O O . GLY A 1 89 ? 4.785 -10.43 9.266 1 97.44 89 GLY A O 1
ATOM 723 N N . LYS A 1 90 ? 6.906 -10.141 8.781 1 96.5 90 LYS A N 1
ATOM 724 C CA . LYS A 1 90 ? 6.723 -8.695 8.703 1 96.5 90 LYS A CA 1
ATOM 725 C C . LYS A 1 90 ? 6.125 -8.297 7.355 1 96.5 90 LYS A C 1
ATOM 727 O O . LYS A 1 90 ? 6.535 -8.805 6.309 1 96.5 90 LYS A O 1
ATOM 732 N N . LEU A 1 91 ? 5.16 -7.379 7.395 1 98.19 91 LEU A N 1
ATOM 733 C CA . LEU A 1 91 ? 4.492 -6.918 6.18 1 98.19 91 LEU A CA 1
ATOM 734 C C . LEU A 1 91 ? 5.402 -5.996 5.379 1 98.19 91 LEU A C 1
ATOM 736 O O . LEU A 1 91 ? 5.941 -5.027 5.914 1 98.19 91 LEU A O 1
ATOM 740 N N . LEU A 1 92 ? 5.48 -6.332 4.129 1 97.88 92 LEU A N 1
ATOM 741 C CA . LEU A 1 92 ? 6.355 -5.57 3.244 1 97.88 92 LEU A CA 1
ATOM 742 C C . LEU A 1 92 ? 5.547 -4.793 2.213 1 97.88 92 LEU A C 1
ATOM 744 O O . LEU A 1 92 ? 5.973 -3.729 1.756 1 97.88 92 LEU A O 1
ATOM 748 N N . TRP A 1 93 ? 4.457 -5.324 1.839 1 96.94 93 TRP A N 1
ATOM 749 C CA . TRP A 1 93 ? 3.621 -4.812 0.757 1 96.94 93 TRP A CA 1
ATOM 750 C C . TRP A 1 93 ? 2.258 -5.496 0.754 1 96.94 93 TRP A C 1
ATOM 752 O O . TRP A 1 93 ? 2.102 -6.586 1.306 1 96.94 93 TRP A O 1
ATOM 762 N N . PHE A 1 94 ? 1.28 -4.805 0.236 1 97.56 94 PHE A N 1
ATOM 763 C CA . PHE A 1 94 ? -0.006 -5.477 0.107 1 97.56 94 PHE A CA 1
ATOM 764 C C . PHE A 1 94 ? -0.811 -4.895 -1.048 1 97.56 94 PHE A C 1
ATOM 766 O O . PHE A 1 94 ? -0.487 -3.818 -1.555 1 97.56 94 PHE A O 1
ATOM 773 N N . SER A 1 95 ? -1.712 -5.633 -1.504 1 97.12 95 SER A N 1
ATOM 774 C CA . SER A 1 95 ? -2.656 -5.273 -2.557 1 97.12 95 SER A CA 1
ATOM 775 C C . SER A 1 95 ? -4.051 -5.82 -2.262 1 97.12 95 SER A C 1
ATOM 777 O O . SER A 1 95 ? -4.191 -6.949 -1.783 1 97.12 95 SER A O 1
ATOM 779 N N . GLU A 1 96 ? -5.059 -5.016 -2.543 1 96.5 96 GLU A N 1
ATOM 780 C CA . GLU A 1 96 ? -6.441 -5.434 -2.326 1 96.5 96 GLU A CA 1
ATOM 781 C C . GLU A 1 96 ? -7.223 -5.461 -3.637 1 96.5 96 GLU A C 1
ATOM 783 O O . GLU A 1 96 ? -7.043 -4.59 -4.488 1 96.5 96 GLU A O 1
ATOM 788 N N . GLY A 1 97 ? -8.055 -6.512 -3.789 1 94.94 97 GLY A N 1
ATOM 789 C CA . GLY A 1 97 ? -8.883 -6.652 -4.977 1 94.94 97 GLY A CA 1
ATOM 790 C C . GLY A 1 97 ? -8.391 -7.727 -5.926 1 94.94 97 GLY A C 1
ATOM 791 O O . GLY A 1 97 ? -7.234 -8.156 -5.84 1 94.94 97 GLY A O 1
ATOM 792 N N . PRO A 1 98 ? -9.289 -8.148 -6.793 1 94.19 98 PRO A N 1
ATOM 793 C CA . PRO A 1 98 ? -8.891 -9.156 -7.777 1 94.19 98 PRO A CA 1
ATOM 794 C C . PRO A 1 98 ? -7.945 -8.594 -8.844 1 94.19 98 PRO A C 1
ATOM 796 O O . PRO A 1 98 ? -7.977 -7.391 -9.125 1 94.19 98 PRO A O 1
ATOM 799 N N . LEU A 1 99 ? -7.145 -9.484 -9.336 1 94.06 99 LEU A N 1
ATOM 800 C CA . LEU A 1 99 ? -6.156 -9.156 -10.359 1 94.06 99 LEU A CA 1
ATOM 801 C C . LEU A 1 99 ? -6.238 -10.133 -11.531 1 94.06 99 LEU A C 1
ATOM 803 O O . LEU A 1 99 ? -6.59 -11.297 -11.344 1 94.06 99 LEU A O 1
ATOM 807 N N . ASP A 1 100 ? -5.918 -9.594 -12.695 1 90.94 100 ASP A N 1
ATOM 808 C CA . ASP A 1 100 ? -5.691 -10.547 -13.773 1 90.94 100 ASP A CA 1
ATOM 809 C C . ASP A 1 100 ? -4.27 -11.109 -13.727 1 90.94 100 ASP A C 1
ATOM 811 O O . ASP A 1 100 ? -3.484 -10.742 -12.852 1 90.94 100 ASP A O 1
ATOM 815 N N . THR A 1 101 ? -4.02 -11.961 -14.625 1 93.31 101 THR A N 1
ATOM 816 C CA . THR A 1 101 ? -2.766 -12.703 -14.578 1 93.31 101 THR A CA 1
ATOM 817 C C . THR A 1 101 ? -1.572 -11.758 -14.656 1 93.31 101 THR A C 1
ATOM 819 O O . THR A 1 101 ? -0.659 -11.828 -13.828 1 93.31 101 THR A O 1
ATOM 822 N N . ALA A 1 102 ? -1.611 -10.844 -15.578 1 92.06 102 ALA A N 1
ATOM 823 C CA . ALA A 1 102 ? -0.501 -9.914 -15.758 1 92.06 102 ALA A CA 1
ATOM 824 C C . ALA A 1 102 ? -0.356 -8.992 -14.555 1 92.06 102 ALA A C 1
ATOM 826 O O . ALA A 1 102 ? 0.756 -8.758 -14.07 1 92.06 102 ALA A O 1
ATOM 827 N N . ASP A 1 103 ? -1.434 -8.484 -14.055 1 93.5 103 ASP A N 1
ATOM 828 C CA . ASP A 1 103 ? -1.405 -7.598 -12.898 1 93.5 103 ASP A CA 1
ATOM 829 C C . ASP A 1 103 ? -0.915 -8.336 -11.648 1 93.5 103 ASP A C 1
ATOM 831 O O . ASP A 1 103 ? -0.175 -7.77 -10.844 1 93.5 103 ASP A O 1
ATOM 835 N N . PHE A 1 104 ? -1.345 -9.562 -11.547 1 96.75 104 PHE A N 1
ATOM 836 C CA . PHE A 1 104 ? -0.9 -10.344 -10.398 1 96.75 104 PHE A CA 1
ATOM 837 C C . PHE A 1 104 ? 0.611 -10.539 -10.422 1 96.75 104 PHE A C 1
ATOM 839 O O . PHE A 1 104 ? 1.278 -10.414 -9.398 1 96.75 104 PHE A O 1
ATOM 846 N N . ARG A 1 105 ? 1.12 -10.805 -11.531 1 95.44 105 ARG A N 1
ATOM 847 C CA . ARG A 1 105 ? 2.564 -10.977 -11.648 1 95.44 105 ARG A CA 1
ATOM 848 C C . ARG A 1 105 ? 3.305 -9.695 -11.305 1 95.44 105 ARG A C 1
ATOM 850 O O . ARG A 1 105 ? 4.371 -9.734 -10.688 1 95.44 105 ARG A O 1
ATOM 857 N N . THR A 1 106 ? 2.732 -8.602 -11.695 1 95.88 106 THR A N 1
ATOM 858 C CA . THR A 1 106 ? 3.34 -7.32 -11.359 1 95.88 106 THR A CA 1
ATOM 859 C C . THR A 1 106 ? 3.285 -7.07 -9.852 1 95.88 106 THR A C 1
ATOM 861 O O . THR A 1 106 ? 4.27 -6.629 -9.258 1 95.88 106 THR A O 1
ATOM 864 N N . VAL A 1 107 ? 2.189 -7.383 -9.258 1 97.19 107 VAL A N 1
ATOM 865 C CA . VAL A 1 107 ? 2.043 -7.215 -7.816 1 97.19 107 VAL A CA 1
ATOM 866 C C . VAL A 1 107 ? 3.035 -8.117 -7.086 1 97.19 107 VAL A C 1
ATOM 868 O O . VAL A 1 107 ? 3.666 -7.695 -6.113 1 97.19 107 VAL A O 1
ATOM 871 N N . CYS A 1 108 ? 3.209 -9.305 -7.578 1 97.5 108 CYS A N 1
ATOM 872 C CA . CYS A 1 108 ? 4.195 -10.203 -7 1 97.5 108 CYS A CA 1
ATOM 873 C C . CYS A 1 108 ? 5.605 -9.641 -7.148 1 97.5 108 CYS A C 1
ATOM 875 O O . CYS A 1 108 ? 6.422 -9.75 -6.234 1 97.5 108 CYS A O 1
ATOM 877 N N . ALA A 1 109 ? 5.852 -9.047 -8.305 1 96.56 109 ALA A N 1
ATOM 878 C CA . ALA A 1 109 ? 7.164 -8.445 -8.531 1 96.56 109 ALA A CA 1
ATOM 879 C C . ALA A 1 109 ? 7.43 -7.324 -7.535 1 96.56 109 ALA A C 1
ATOM 881 O O . ALA A 1 109 ? 8.531 -7.215 -6.992 1 96.56 109 ALA A O 1
ATOM 882 N N . LEU A 1 110 ? 6.469 -6.559 -7.297 1 96.94 110 LEU A N 1
ATOM 883 C CA . LEU A 1 110 ? 6.605 -5.469 -6.336 1 96.94 110 LEU A CA 1
ATOM 884 C C . LEU A 1 110 ? 6.836 -6.008 -4.93 1 96.94 110 LEU A C 1
ATOM 886 O O . LEU A 1 110 ? 7.75 -5.562 -4.23 1 96.94 110 LEU A O 1
ATOM 890 N N . GLY A 1 111 ? 6.078 -6.988 -4.527 1 97.94 111 GLY A N 1
ATOM 891 C CA . GLY A 1 111 ? 6.266 -7.613 -3.229 1 97.94 111 GLY A CA 1
ATOM 892 C C . GLY A 1 111 ? 7.637 -8.234 -3.059 1 97.94 111 GLY A C 1
ATOM 893 O O . GLY A 1 111 ? 8.297 -8.039 -2.035 1 97.94 111 GLY A O 1
ATOM 894 N N . ARG A 1 112 ? 8.031 -8.969 -4.035 1 97.81 112 ARG A N 1
ATOM 895 C CA . ARG A 1 112 ? 9.336 -9.609 -3.973 1 97.81 112 ARG A CA 1
ATOM 896 C C . ARG A 1 112 ? 10.453 -8.57 -3.918 1 97.81 112 ARG A C 1
ATOM 898 O O . ARG A 1 112 ? 11.453 -8.766 -3.227 1 97.81 112 ARG A O 1
ATOM 905 N N . SER A 1 113 ? 10.281 -7.539 -4.691 1 97.81 113 SER A N 1
ATOM 906 C CA . SER A 1 113 ? 11.289 -6.488 -4.695 1 97.81 113 SER A CA 1
ATOM 907 C C . SER A 1 113 ? 11.484 -5.895 -3.303 1 97.81 113 SER A C 1
ATOM 909 O O . SER A 1 113 ? 12.609 -5.602 -2.896 1 97.81 113 SER A O 1
ATOM 911 N N . ARG A 1 114 ? 10.383 -5.746 -2.592 1 97.69 114 ARG A N 1
ATOM 912 C CA . ARG A 1 114 ? 10.516 -5.227 -1.234 1 97.69 114 ARG A CA 1
ATOM 913 C C . ARG A 1 114 ? 11.344 -6.168 -0.364 1 97.69 114 ARG A C 1
ATOM 915 O O . ARG A 1 114 ? 12.18 -5.723 0.418 1 97.69 114 ARG A O 1
ATOM 922 N N . TYR A 1 115 ? 11.109 -7.414 -0.536 1 98.5 115 TYR A N 1
ATOM 923 C CA . TYR A 1 115 ? 11.867 -8.422 0.197 1 98.5 115 TYR A CA 1
ATOM 924 C C . TYR A 1 115 ? 13.352 -8.336 -0.138 1 98.5 115 TYR A C 1
ATOM 926 O O . TYR A 1 115 ? 14.195 -8.312 0.76 1 98.5 115 TYR A O 1
ATOM 934 N N . LEU A 1 116 ? 13.648 -8.211 -1.394 1 98.19 116 LEU A N 1
ATOM 935 C CA . LEU A 1 116 ? 15.039 -8.172 -1.845 1 98.19 116 LEU A CA 1
ATOM 936 C C . LEU A 1 116 ? 15.719 -6.883 -1.404 1 98.19 116 LEU A C 1
ATOM 938 O O . LEU A 1 116 ? 16.906 -6.883 -1.06 1 98.19 116 LEU A O 1
ATOM 942 N N . LEU A 1 117 ? 15.008 -5.777 -1.441 1 97.81 117 LEU A N 1
ATOM 943 C CA . LEU A 1 117 ? 15.562 -4.516 -0.969 1 97.81 117 LEU A CA 1
ATOM 944 C C . LEU A 1 117 ? 15.977 -4.617 0.494 1 97.81 117 LEU A C 1
ATOM 946 O O . LEU A 1 117 ? 17.047 -4.145 0.873 1 97.81 117 LEU A O 1
ATOM 950 N N . HIS A 1 118 ? 15.18 -5.297 1.27 1 96.94 118 HIS A N 1
ATOM 951 C CA . HIS A 1 118 ? 15.484 -5.453 2.688 1 96.94 118 HIS A CA 1
ATOM 952 C C . HIS A 1 118 ? 16.688 -6.367 2.895 1 96.94 118 HIS A C 1
ATOM 954 O O . HIS A 1 118 ? 17.375 -6.27 3.91 1 96.94 118 HIS A O 1
ATOM 960 N N . LYS A 1 119 ? 16.969 -7.199 1.918 1 97 119 LYS A N 1
ATOM 961 C CA . LYS A 1 119 ? 18.094 -8.117 2 1 97 119 LYS A CA 1
ATOM 962 C C . LYS A 1 119 ? 19.359 -7.5 1.393 1 97 119 LYS A C 1
ATOM 964 O O . LYS A 1 119 ? 20.406 -8.148 1.319 1 97 119 LYS A O 1
ATOM 969 N N . GLY A 1 120 ? 19.266 -6.281 0.865 1 96.94 120 GLY A N 1
ATOM 970 C CA . GLY A 1 120 ? 20.406 -5.598 0.267 1 96.94 120 GLY A CA 1
ATOM 971 C C . GLY A 1 120 ? 20.734 -6.098 -1.127 1 96.94 120 GLY A C 1
ATOM 972 O O . GLY A 1 120 ? 21.844 -5.891 -1.619 1 96.94 120 GLY A O 1
ATOM 973 N N . ARG A 1 121 ? 19.828 -6.773 -1.686 1 97.75 121 ARG A N 1
ATOM 974 C CA . ARG A 1 121 ? 20.031 -7.309 -3.027 1 97.75 121 ARG A CA 1
ATOM 975 C C . ARG A 1 121 ? 19.484 -6.359 -4.086 1 97.75 121 ARG A C 1
ATOM 977 O O . ARG A 1 121 ? 18.609 -6.734 -4.867 1 97.75 121 ARG A O 1
ATOM 984 N N . TYR A 1 122 ? 20.078 -5.227 -4.184 1 97.75 122 TYR A N 1
ATOM 985 C CA . TYR A 1 122 ? 19.578 -4.109 -4.977 1 97.75 122 TYR A CA 1
ATOM 986 C C . TYR A 1 122 ? 19.734 -4.387 -6.469 1 97.75 122 TYR A C 1
ATOM 988 O O . TYR A 1 122 ? 18.828 -4.086 -7.258 1 97.75 122 TYR A O 1
ATOM 996 N N . GLU A 1 123 ? 20.812 -5.012 -6.883 1 97 123 GLU A N 1
ATOM 997 C CA . GLU A 1 123 ? 21.047 -5.285 -8.297 1 97 123 GLU A CA 1
ATOM 998 C C . GLU A 1 123 ? 20.047 -6.309 -8.828 1 97 123 GLU A C 1
ATOM 1000 O O . GLU A 1 123 ? 19.609 -6.219 -9.977 1 97 123 GLU A O 1
ATOM 1005 N N . GLU A 1 124 ? 19.734 -7.246 -7.973 1 97.25 124 GLU A N 1
ATOM 1006 C CA . GLU A 1 124 ? 18.734 -8.219 -8.367 1 97.25 124 GLU A CA 1
ATOM 1007 C C . GLU A 1 124 ? 17.375 -7.555 -8.562 1 97.25 124 GLU A C 1
ATOM 1009 O O . GLU A 1 124 ? 16.609 -7.93 -9.469 1 97.25 124 GLU A O 1
ATOM 1014 N N . VAL A 1 125 ? 17.031 -6.605 -7.699 1 97.69 125 VAL A N 1
ATOM 1015 C CA . VAL A 1 125 ? 15.781 -5.855 -7.84 1 97.69 125 VAL A CA 1
ATOM 1016 C C . VAL A 1 125 ? 15.773 -5.109 -9.172 1 97.69 125 VAL A C 1
ATOM 1018 O O . VAL A 1 125 ? 14.781 -5.148 -9.906 1 97.69 125 VAL A O 1
ATOM 1021 N N . ILE A 1 126 ? 16.875 -4.457 -9.508 1 96.56 126 ILE A N 1
ATOM 1022 C CA . ILE A 1 126 ? 16.969 -3.689 -10.742 1 96.56 126 ILE A CA 1
ATOM 1023 C C . ILE A 1 126 ? 16.75 -4.609 -11.945 1 96.56 126 ILE A C 1
ATOM 1025 O O . ILE A 1 126 ? 15.914 -4.332 -12.797 1 96.56 126 ILE A O 1
ATOM 1029 N N . ASP A 1 127 ? 17.469 -5.762 -11.914 1 95.62 127 ASP A N 1
ATOM 1030 C CA . ASP A 1 127 ? 17.344 -6.715 -13.016 1 95.62 127 ASP A CA 1
ATOM 1031 C C . ASP A 1 127 ? 15.93 -7.258 -13.133 1 95.62 127 ASP A C 1
ATOM 1033 O O . ASP A 1 127 ? 15.391 -7.379 -14.234 1 95.62 127 ASP A O 1
ATOM 1037 N N . PHE A 1 128 ? 15.422 -7.496 -12.016 1 93.25 128 PHE A N 1
ATOM 1038 C CA . PHE A 1 128 ? 14.086 -8.086 -11.945 1 93.25 128 PHE A CA 1
ATOM 1039 C C . PHE A 1 128 ? 13.039 -7.105 -12.469 1 93.25 128 PHE A C 1
ATOM 1041 O O . PHE A 1 128 ? 12.172 -7.484 -13.258 1 93.25 128 PHE A O 1
ATOM 1048 N N . ILE A 1 129 ? 13.086 -5.891 -12.07 1 93.88 129 ILE A N 1
ATOM 1049 C CA . ILE A 1 129 ? 12.141 -4.867 -12.5 1 93.88 129 ILE A CA 1
ATOM 1050 C C . ILE A 1 129 ? 12.328 -4.582 -13.992 1 93.88 129 ILE A C 1
ATOM 1052 O O . ILE A 1 129 ? 11.352 -4.418 -14.719 1 93.88 129 ILE A O 1
ATOM 1056 N N . ASP A 1 130 ? 13.539 -4.566 -14.469 1 93.44 130 ASP A N 1
ATOM 1057 C CA . ASP A 1 130 ? 13.797 -4.363 -15.891 1 93.44 130 ASP A CA 1
ATOM 1058 C C . ASP A 1 130 ? 13.164 -5.469 -16.734 1 93.44 130 ASP A C 1
ATOM 1060 O O . ASP A 1 130 ? 12.555 -5.195 -17.766 1 93.44 130 ASP A O 1
ATOM 1064 N N . ALA A 1 131 ? 13.281 -6.672 -16.266 1 92.12 131 ALA A N 1
ATOM 1065 C CA . ALA A 1 131 ? 12.703 -7.805 -16.984 1 92.12 131 ALA A CA 1
ATOM 1066 C C . ALA A 1 131 ? 11.18 -7.715 -17.016 1 92.12 131 ALA A C 1
ATOM 1068 O O . ALA A 1 131 ? 10.562 -7.988 -18.047 1 92.12 131 ALA A O 1
ATOM 1069 N N . ARG A 1 132 ? 10.586 -7.316 -15.883 1 89.62 132 ARG A N 1
ATOM 1070 C CA . ARG A 1 132 ? 9.133 -7.203 -15.812 1 89.62 132 ARG A CA 1
ATOM 1071 C C . ARG A 1 132 ? 8.625 -6.09 -16.719 1 89.62 132 ARG A C 1
ATOM 1073 O O . ARG A 1 132 ? 7.633 -6.27 -17.438 1 89.62 132 ARG A O 1
ATOM 1080 N N . PHE A 1 133 ? 9.352 -5.012 -16.672 1 85.88 133 PHE A N 1
ATOM 1081 C CA . PHE A 1 133 ? 8.953 -3.869 -17.484 1 85.88 133 PHE A CA 1
ATOM 1082 C C . PHE A 1 133 ? 9.133 -4.172 -18.953 1 85.88 133 PHE A C 1
ATOM 1084 O O . PHE A 1 133 ? 8.328 -3.738 -19.781 1 85.88 133 PHE A O 1
ATOM 1091 N N . ALA A 1 134 ? 10.094 -4.895 -19.375 1 86 134 ALA A N 1
ATOM 1092 C CA . ALA A 1 134 ? 10.305 -5.312 -20.75 1 86 134 ALA A CA 1
ATOM 1093 C C . ALA A 1 134 ? 9.172 -6.215 -21.234 1 86 134 ALA A C 1
ATOM 1095 O O . ALA A 1 134 ? 8.781 -6.152 -22.406 1 86 134 ALA A O 1
ATOM 1096 N N . ALA A 1 135 ? 8.664 -6.984 -20.312 1 86.56 135 ALA A N 1
ATOM 1097 C CA . ALA A 1 135 ? 7.586 -7.906 -20.656 1 86.56 135 ALA A CA 1
ATOM 1098 C C . ALA A 1 135 ? 6.262 -7.164 -20.812 1 86.56 135 ALA A C 1
ATOM 1100 O O . ALA A 1 135 ? 5.383 -7.602 -21.562 1 86.56 135 ALA A O 1
ATOM 1101 N N . ARG A 1 136 ? 6.074 -6.055 -20.047 1 89.69 136 ARG A N 1
ATOM 1102 C CA . ARG A 1 136 ? 4.859 -5.246 -20.094 1 89.69 136 ARG A CA 1
ATOM 1103 C C . ARG A 1 136 ? 5.184 -3.762 -19.953 1 89.69 136 ARG A C 1
ATOM 1105 O O . ARG A 1 136 ? 5.074 -3.205 -18.859 1 89.69 136 ARG A O 1
ATOM 1112 N N . GLU A 1 137 ? 5.422 -3.145 -21.078 1 85.12 137 GLU A N 1
ATOM 1113 C CA . GLU A 1 137 ? 5.922 -1.772 -21.094 1 85.12 137 GLU A CA 1
ATOM 1114 C C . GLU A 1 137 ? 4.875 -0.799 -20.562 1 85.12 137 GLU A C 1
ATOM 1116 O O . GLU A 1 137 ? 5.215 0.16 -19.859 1 85.12 137 GLU A O 1
ATOM 1121 N N . ASN A 1 138 ? 3.656 -1.05 -20.844 1 85.31 138 ASN A N 1
ATOM 1122 C CA . ASN A 1 138 ? 2.6 -0.133 -20.422 1 85.31 138 ASN A CA 1
ATOM 1123 C C . ASN A 1 138 ? 1.816 -0.681 -19.234 1 85.31 138 ASN A C 1
ATOM 1125 O O . ASN A 1 138 ? 0.588 -0.595 -19.203 1 85.31 138 ASN A O 1
ATOM 1129 N N . ASP A 1 139 ? 2.537 -1.145 -18.297 1 90.31 139 ASP A N 1
ATOM 1130 C CA . ASP A 1 139 ? 1.913 -1.692 -17.094 1 90.31 139 ASP A CA 1
ATOM 1131 C C . ASP A 1 139 ? 1.271 -0.588 -16.266 1 90.31 139 ASP A C 1
ATOM 1133 O O . ASP A 1 139 ? 1.917 0.416 -15.945 1 90.31 139 ASP A O 1
ATOM 1137 N N . PRO A 1 140 ? 0.024 -0.76 -15.898 1 89.94 140 PRO A N 1
ATOM 1138 C CA . PRO A 1 140 ? -0.624 0.264 -15.078 1 89.94 140 PRO A CA 1
ATOM 1139 C C . PRO A 1 140 ? 0.11 0.514 -13.758 1 89.94 140 PRO A C 1
ATOM 1141 O O . PRO A 1 140 ? -0.023 1.59 -13.172 1 89.94 140 PRO A O 1
ATOM 1144 N N . ARG A 1 141 ? 0.88 -0.408 -13.336 1 94.38 141 ARG A N 1
ATOM 1145 C CA . ARG A 1 141 ? 1.681 -0.235 -12.125 1 94.38 141 ARG A CA 1
ATOM 1146 C C . ARG A 1 141 ? 3.121 0.126 -12.469 1 94.38 141 ARG A C 1
ATOM 1148 O O . ARG A 1 141 ? 4.016 0.003 -11.625 1 94.38 141 ARG A O 1
ATOM 1155 N N . GLY A 1 142 ? 3.264 0.593 -13.672 1 94.44 142 GLY A N 1
ATOM 1156 C CA . GLY A 1 142 ? 4.57 1.029 -14.141 1 94.44 142 GLY A CA 1
ATOM 1157 C C . GLY A 1 142 ? 5.219 2.055 -13.227 1 94.44 142 GLY A C 1
ATOM 1158 O O . GLY A 1 142 ? 6.41 1.96 -12.922 1 94.44 142 GLY A O 1
ATOM 1159 N N . PRO A 1 143 ? 4.488 3.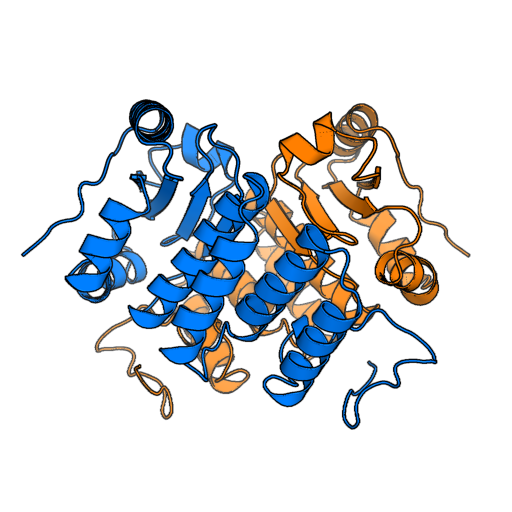047 -12.797 1 94.38 143 PRO A N 1
ATOM 1160 C CA . PRO A 1 143 ? 5.086 4.047 -11.906 1 94.38 143 PRO A CA 1
ATOM 1161 C C . PRO A 1 143 ? 5.691 3.426 -10.648 1 94.38 143 PRO A C 1
ATOM 1163 O O . PRO A 1 143 ? 6.777 3.824 -10.219 1 94.38 143 PRO A O 1
ATOM 1166 N N . GLN A 1 144 ? 5.031 2.463 -10.102 1 95.25 144 GLN A N 1
ATOM 1167 C CA . GLN A 1 144 ? 5.551 1.801 -8.914 1 95.25 144 GLN A CA 1
ATOM 1168 C C . GLN A 1 144 ? 6.812 1.004 -9.234 1 95.25 144 GLN A C 1
ATOM 1170 O O . GLN A 1 144 ? 7.758 0.981 -8.445 1 95.25 144 GLN A O 1
ATOM 1175 N N . LEU A 1 145 ? 6.781 0.36 -10.383 1 96.44 145 LEU A N 1
ATOM 1176 C CA . LEU A 1 145 ? 7.953 -0.4 -10.805 1 96.44 145 LEU A CA 1
ATOM 1177 C C . LEU A 1 145 ? 9.156 0.519 -11.008 1 96.44 145 LEU A C 1
ATOM 1179 O O . LEU A 1 145 ? 10.242 0.241 -10.508 1 96.44 145 LEU A O 1
ATOM 1183 N N . ILE A 1 146 ? 8.914 1.603 -11.703 1 96 146 ILE A N 1
ATOM 1184 C CA . ILE A 1 146 ? 9.984 2.545 -12 1 96 146 ILE A CA 1
ATOM 1185 C C . ILE A 1 146 ? 10.484 3.178 -10.703 1 96 146 ILE A C 1
ATOM 1187 O O . ILE A 1 146 ? 11.695 3.32 -10.5 1 96 146 ILE A O 1
ATOM 1191 N N . PHE A 1 147 ? 9.594 3.527 -9.867 1 96.06 147 PHE A N 1
ATOM 1192 C CA . PHE A 1 147 ? 9.969 4.105 -8.578 1 96.06 147 PHE A CA 1
ATOM 1193 C C . PHE A 1 147 ? 10.82 3.135 -7.777 1 96.06 147 PHE A C 1
ATOM 1195 O O . PHE A 1 147 ? 11.859 3.52 -7.227 1 96.06 147 PHE A O 1
ATOM 1202 N N . THR A 1 148 ? 10.422 1.871 -7.738 1 96.81 148 THR A N 1
ATOM 1203 C CA . THR A 1 148 ? 11.148 0.839 -7.004 1 96.81 148 THR A CA 1
ATOM 1204 C C . THR A 1 148 ? 12.555 0.657 -7.578 1 96.81 148 THR A C 1
ATOM 1206 O O . THR A 1 148 ? 13.523 0.522 -6.828 1 96.81 148 THR A O 1
ATOM 1209 N N . ARG A 1 149 ? 12.617 0.665 -8.875 1 96.69 149 ARG A N 1
ATOM 1210 C CA . ARG A 1 149 ? 13.922 0.573 -9.508 1 96.69 149 ARG A CA 1
ATOM 1211 C C . ARG A 1 149 ? 14.797 1.769 -9.148 1 96.69 149 ARG A C 1
ATOM 1213 O O . ARG A 1 149 ? 15.984 1.611 -8.859 1 96.69 149 ARG A O 1
ATOM 1220 N N . GLY A 1 150 ? 14.234 2.934 -9.211 1 95.31 150 GLY A N 1
ATOM 1221 C CA . GLY A 1 150 ? 14.961 4.125 -8.797 1 95.31 150 GLY A CA 1
ATOM 1222 C C . GLY A 1 150 ? 15.43 4.059 -7.352 1 95.31 150 GLY A C 1
ATOM 1223 O O . GLY A 1 150 ? 16.562 4.445 -7.043 1 95.31 150 GLY A O 1
ATOM 1224 N N . MET A 1 151 ? 14.562 3.594 -6.477 1 95.38 151 MET A N 1
ATOM 1225 C CA . MET A 1 151 ? 14.93 3.406 -5.074 1 95.38 151 MET A CA 1
ATOM 1226 C C . MET A 1 151 ? 16.141 2.484 -4.949 1 95.38 151 MET A C 1
ATOM 1228 O O . MET A 1 151 ? 17.062 2.773 -4.191 1 95.38 151 MET A O 1
ATOM 1232 N N . ALA A 1 152 ? 16.125 1.393 -5.707 1 97.25 152 ALA A N 1
ATOM 1233 C CA . ALA A 1 152 ? 17.203 0.416 -5.645 1 97.25 152 ALA A CA 1
ATOM 1234 C C . ALA A 1 152 ? 18.531 1.047 -6.055 1 97.25 152 ALA A C 1
ATOM 1236 O O . ALA A 1 152 ? 19.562 0.835 -5.398 1 97.25 152 ALA A O 1
ATOM 1237 N N . TYR A 1 153 ? 18.5 1.842 -7.121 1 95.88 153 TYR A N 1
ATOM 1238 C CA . TYR A 1 153 ? 19.703 2.529 -7.566 1 95.88 153 TYR A CA 1
ATOM 1239 C C . TYR A 1 153 ? 20.219 3.475 -6.488 1 95.88 153 TYR A C 1
ATOM 1241 O O . TYR A 1 153 ? 21.422 3.514 -6.215 1 95.88 153 TYR A O 1
ATOM 1249 N N . TYR A 1 154 ? 19.359 4.152 -5.914 1 93.88 154 TYR A N 1
ATOM 1250 C CA . TYR A 1 154 ? 19.734 5.121 -4.891 1 93.88 154 TYR A CA 1
ATOM 1251 C C . TYR A 1 154 ? 20.312 4.418 -3.664 1 93.88 154 TYR A C 1
ATOM 1253 O O . TYR A 1 154 ? 21.344 4.832 -3.127 1 93.88 154 TYR A O 1
ATOM 1261 N N . LEU A 1 155 ? 19.641 3.4 -3.234 1 93.62 155 LEU A N 1
ATOM 1262 C CA . LEU A 1 155 ? 20.047 2.693 -2.025 1 93.62 155 LEU A CA 1
ATOM 1263 C C . LEU A 1 155 ? 21.391 1.998 -2.23 1 93.62 155 LEU A C 1
ATOM 1265 O O . LEU A 1 155 ? 22.203 1.92 -1.306 1 93.62 155 LEU A O 1
ATOM 1269 N N . ARG A 1 156 ? 21.609 1.518 -3.379 1 92.38 156 ARG A N 1
ATOM 1270 C CA . ARG A 1 156 ? 22.828 0.759 -3.67 1 92.38 156 ARG A CA 1
ATOM 1271 C C . ARG A 1 156 ? 24.016 1.688 -3.844 1 92.38 156 ARG A C 1
ATOM 1273 O O . ARG A 1 156 ? 25.094 1.419 -3.316 1 92.38 156 ARG A O 1
ATOM 1280 N N . PHE A 1 157 ? 23.812 2.812 -4.586 1 89.06 157 PHE A N 1
ATOM 1281 C CA . PHE A 1 157 ? 24.969 3.564 -5.07 1 89.06 157 PHE A CA 1
ATOM 1282 C C . PHE A 1 157 ? 24.922 5.004 -4.566 1 89.06 157 PHE A C 1
ATOM 1284 O O . PHE A 1 157 ? 25.859 5.773 -4.797 1 89.06 157 PHE A O 1
ATOM 1291 N N . GLY A 1 158 ? 23.859 5.332 -3.854 1 86.31 158 GLY A N 1
ATOM 1292 C CA . GLY A 1 158 ? 23.688 6.746 -3.57 1 86.31 158 GLY A CA 1
ATOM 1293 C C . GLY A 1 158 ? 23.5 7.586 -4.82 1 86.31 158 GLY A C 1
ATOM 1294 O O . GLY A 1 158 ? 23.859 8.766 -4.84 1 86.31 158 GLY A O 1
ATOM 1295 N N . ASP A 1 159 ? 23 7.039 -5.852 1 85.12 159 ASP A N 1
ATOM 1296 C CA . ASP A 1 159 ? 22.906 7.629 -7.184 1 85.12 159 ASP A CA 1
ATOM 1297 C C . ASP A 1 159 ? 21.688 8.539 -7.293 1 85.12 159 ASP A C 1
ATOM 1299 O O . ASP A 1 159 ? 20.625 8.117 -7.773 1 85.12 159 ASP A O 1
ATOM 1303 N N . LYS A 1 160 ? 21.859 9.742 -7.039 1 86.38 160 LYS A N 1
ATOM 1304 C CA . LYS A 1 160 ? 20.766 10.719 -7.098 1 86.38 160 LYS A CA 1
ATOM 1305 C C . LYS A 1 160 ? 20.312 10.953 -8.531 1 86.38 160 LYS A C 1
ATOM 1307 O O . LYS A 1 160 ? 19.141 11.219 -8.781 1 86.38 160 LYS A O 1
ATOM 1312 N N . ASP A 1 161 ? 21.234 10.773 -9.414 1 88 161 ASP A N 1
ATOM 1313 C CA . ASP A 1 161 ? 20.906 10.977 -10.828 1 88 161 ASP A CA 1
ATOM 1314 C C . ASP A 1 161 ? 19.984 9.875 -11.344 1 88 161 ASP A C 1
ATOM 1316 O O . ASP A 1 161 ? 19.062 10.148 -12.125 1 88 161 ASP A O 1
ATOM 1320 N N . ALA A 1 162 ? 20.281 8.711 -10.898 1 88.75 162 ALA A N 1
ATOM 1321 C CA . ALA A 1 162 ? 19.438 7.594 -11.32 1 88.75 162 ALA A CA 1
ATOM 1322 C C . ALA A 1 162 ? 18.016 7.754 -10.789 1 88.75 162 ALA A C 1
ATOM 1324 O O . ALA A 1 162 ? 17.047 7.445 -11.492 1 88.75 162 ALA A O 1
ATOM 1325 N N . PHE A 1 163 ? 17.875 8.195 -9.586 1 90.62 163 PHE A N 1
ATOM 1326 C CA . PHE A 1 163 ? 16.547 8.414 -9.047 1 90.62 163 PHE A CA 1
ATOM 1327 C C . PHE A 1 163 ? 15.852 9.562 -9.766 1 90.62 163 PHE A C 1
ATOM 1329 O O . PHE A 1 163 ? 14.656 9.492 -10.055 1 90.62 163 PHE A O 1
ATOM 1336 N N . HIS A 1 164 ? 16.641 10.547 -10.078 1 89.69 164 HIS A N 1
ATOM 1337 C CA . HIS A 1 164 ? 16.109 11.656 -10.867 1 89.69 164 HIS A CA 1
ATOM 1338 C C . HIS A 1 164 ? 15.594 11.172 -12.219 1 89.69 164 HIS A C 1
ATOM 1340 O O . HIS A 1 164 ? 14.508 11.562 -12.641 1 89.69 164 HIS A O 1
ATOM 1346 N N . ALA A 1 165 ? 16.359 10.352 -12.844 1 91.62 165 ALA A N 1
ATOM 1347 C CA . ALA A 1 165 ? 15.969 9.805 -14.141 1 91.62 165 ALA A CA 1
ATOM 1348 C C . ALA A 1 165 ? 14.695 8.969 -14.023 1 91.62 165 ALA A C 1
ATOM 1350 O O . ALA A 1 165 ? 13.844 9 -14.914 1 91.62 165 ALA A O 1
ATOM 1351 N N . ALA A 1 166 ? 14.578 8.219 -12.914 1 93.06 166 ALA A N 1
ATOM 1352 C CA . ALA A 1 166 ? 13.375 7.434 -12.68 1 93.06 166 ALA A CA 1
ATOM 1353 C C . ALA A 1 166 ? 12.148 8.328 -12.555 1 93.06 166 ALA A C 1
ATOM 1355 O O . ALA A 1 166 ? 11.102 8.047 -13.141 1 93.06 166 ALA A O 1
ATOM 1356 N N . MET A 1 167 ? 12.297 9.43 -11.836 1 92.19 167 MET A N 1
ATOM 1357 C CA . MET A 1 167 ? 11.188 10.352 -11.656 1 92.19 167 MET A CA 1
ATOM 1358 C C . MET A 1 167 ? 10.812 11.016 -12.977 1 92.19 167 MET A C 1
ATOM 1360 O O . MET A 1 167 ? 9.625 11.188 -13.273 1 92.19 167 MET A O 1
ATOM 1364 N N . GLU A 1 168 ? 11.766 11.328 -13.812 1 91.69 168 GLU A N 1
ATOM 1365 C CA . GLU A 1 168 ? 11.492 11.883 -15.133 1 91.69 168 GLU A CA 1
ATOM 1366 C C . GLU A 1 168 ? 10.719 10.883 -16 1 91.69 168 GLU A C 1
ATOM 1368 O O . GLU A 1 168 ? 9.781 11.266 -16.703 1 91.69 168 GLU A O 1
ATOM 1373 N N . GLU A 1 169 ? 11.203 9.672 -15.906 1 92.44 169 GLU A N 1
ATOM 1374 C CA . GLU A 1 169 ? 10.539 8.625 -16.672 1 92.44 169 GLU A CA 1
ATOM 1375 C C . GLU A 1 169 ? 9.086 8.469 -16.266 1 92.44 169 GLU A C 1
ATOM 1377 O O . GLU A 1 169 ? 8.203 8.305 -17.109 1 92.44 169 GLU A O 1
ATOM 1382 N N . ILE A 1 170 ? 8.773 8.539 -14.977 1 93.25 170 ILE A N 1
ATOM 1383 C CA . ILE A 1 170 ? 7.406 8.43 -14.477 1 93.25 170 ILE A CA 1
ATOM 1384 C C . ILE A 1 170 ? 6.566 9.594 -14.992 1 93.25 170 ILE A C 1
ATOM 1386 O O . ILE A 1 170 ? 5.449 9.398 -15.477 1 93.25 170 ILE A O 1
ATOM 1390 N N . VAL A 1 171 ? 7.129 10.766 -14.938 1 90.06 171 VAL A N 1
ATOM 1391 C CA . VAL A 1 171 ? 6.395 11.953 -15.367 1 90.06 171 VAL A CA 1
ATOM 1392 C C . VAL A 1 171 ? 6.105 11.859 -16.859 1 90.06 171 VAL A C 1
ATOM 1394 O O . VAL A 1 171 ? 5.012 12.219 -17.312 1 90.06 171 VAL A O 1
ATOM 1397 N N . GLU A 1 172 ? 7.039 11.375 -17.578 1 90.69 172 GLU A N 1
ATOM 1398 C CA . GLU A 1 172 ? 6.898 11.289 -19.031 1 90.69 172 GLU A CA 1
ATOM 1399 C C . GLU A 1 172 ? 5.891 10.211 -19.422 1 90.69 172 GLU A C 1
ATOM 1401 O O . GLU A 1 172 ? 5 10.461 -20.234 1 90.69 172 GLU A O 1
ATOM 1406 N N . ARG A 1 173 ? 5.953 9.078 -18.828 1 90.38 173 ARG A N 1
ATOM 1407 C CA . ARG A 1 173 ? 5.195 7.914 -19.281 1 90.38 173 ARG A CA 1
ATOM 1408 C C . ARG A 1 173 ? 3.838 7.844 -18.594 1 90.38 173 ARG A C 1
ATOM 1410 O O . ARG A 1 173 ? 2.875 7.324 -19.172 1 90.38 173 ARG A O 1
ATOM 1417 N N . TYR A 1 174 ? 3.83 8.32 -17.375 1 90.81 174 TYR A N 1
ATOM 1418 C CA . TYR A 1 174 ? 2.629 8.203 -16.547 1 90.81 174 TYR A CA 1
ATOM 1419 C C . TYR A 1 174 ? 2.297 9.539 -15.883 1 90.81 174 TYR A C 1
ATOM 1421 O O . TYR A 1 174 ? 2.221 9.625 -14.656 1 90.81 174 TYR A O 1
ATOM 1429 N N . PRO A 1 175 ? 2.01 10.508 -16.609 1 87.38 175 PRO A N 1
ATOM 1430 C CA . PRO A 1 175 ? 1.882 11.867 -16.078 1 87.38 175 PRO A CA 1
ATOM 1431 C C . PRO A 1 175 ? 0.703 12.016 -15.117 1 87.38 175 PRO A C 1
ATOM 1433 O O . PRO A 1 175 ? 0.68 12.93 -14.297 1 87.38 175 PRO A O 1
ATOM 1436 N N . HIS A 1 176 ? -0.226 11.062 -15.125 1 84.88 176 HIS A N 1
ATOM 1437 C CA . HIS A 1 176 ? -1.41 11.219 -14.289 1 84.88 176 HIS A CA 1
ATOM 1438 C C . HIS A 1 176 ? -1.354 10.305 -13.078 1 84.88 176 HIS A C 1
ATOM 1440 O O . HIS A 1 176 ? -2.297 10.266 -12.281 1 84.88 176 HIS A O 1
ATOM 1446 N N . SER A 1 177 ? -0.233 9.602 -12.906 1 90.62 177 SER A N 1
ATOM 1447 C CA . SER A 1 177 ? -0.087 8.711 -11.758 1 90.62 177 SER A CA 1
ATOM 1448 C C . SER A 1 177 ? 0.226 9.492 -10.484 1 90.62 177 SER A C 1
ATOM 1450 O O . SER A 1 177 ? 0.756 10.602 -10.547 1 90.62 177 SER A O 1
ATOM 1452 N N . PRO A 1 178 ? -0.078 8.93 -9.344 1 91.5 178 PRO A N 1
ATOM 1453 C CA . PRO A 1 178 ? 0.325 9.562 -8.086 1 91.5 178 PRO A CA 1
ATOM 1454 C C . PRO A 1 178 ? 1.834 9.766 -7.984 1 91.5 178 PRO A C 1
ATOM 1456 O O . PRO A 1 178 ? 2.287 10.797 -7.473 1 91.5 178 PRO A O 1
ATOM 1459 N N . GLU A 1 179 ? 2.576 8.891 -8.5 1 92.56 179 GLU A N 1
ATOM 1460 C CA . GLU A 1 179 ? 4.031 8.938 -8.406 1 92.56 179 GLU A CA 1
ATOM 1461 C C . GLU A 1 179 ? 4.602 10.109 -9.195 1 92.56 179 GLU A C 1
ATOM 1463 O O . GLU A 1 179 ? 5.648 10.656 -8.836 1 92.56 179 GLU A O 1
ATOM 1468 N N . ALA A 1 180 ? 3.873 10.492 -10.25 1 90.88 180 ALA A N 1
ATOM 1469 C CA . ALA A 1 180 ? 4.332 11.602 -11.078 1 90.88 180 ALA A CA 1
ATOM 1470 C C . ALA A 1 180 ? 4.309 12.914 -10.297 1 90.88 180 ALA A C 1
ATOM 1472 O O . ALA A 1 180 ? 4.934 13.898 -10.703 1 90.88 180 ALA A O 1
ATOM 1473 N N . ARG A 1 181 ? 3.686 12.875 -9.172 1 87.69 181 ARG A N 1
ATOM 1474 C CA . ARG A 1 181 ? 3.527 14.086 -8.367 1 87.69 181 ARG A CA 1
ATOM 1475 C C . ARG A 1 181 ? 4.488 14.094 -7.184 1 87.69 181 ARG A C 1
ATOM 1477 O O . ARG A 1 181 ? 4.422 14.977 -6.328 1 87.69 181 ARG A O 1
ATOM 1484 N N . MET A 1 182 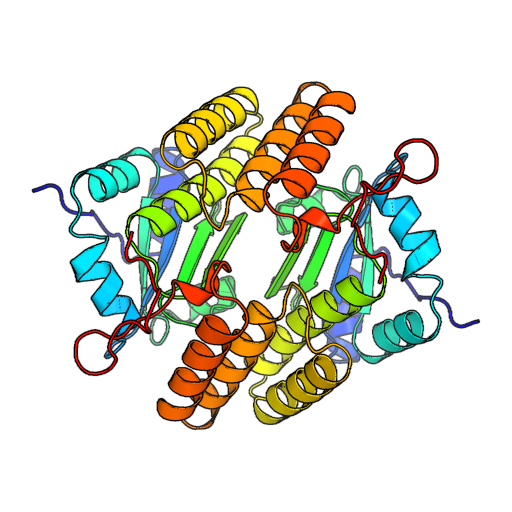? 5.379 13.18 -7.105 1 89.56 182 MET A N 1
ATOM 1485 C CA . MET A 1 182 ? 6.27 13.016 -5.961 1 89.56 182 MET A CA 1
ATOM 1486 C C . MET A 1 182 ? 7.637 13.633 -6.246 1 89.56 182 MET A C 1
ATOM 1488 O O . MET A 1 182 ? 8.656 13.164 -5.723 1 89.56 182 MET A O 1
ATOM 1492 N N . TRP A 1 183 ? 7.641 14.695 -7.023 1 81.88 183 TRP A N 1
ATOM 1493 C CA . TRP A 1 183 ? 8.891 15.367 -7.355 1 81.88 183 TRP A CA 1
ATOM 1494 C C . TRP A 1 183 ? 9.453 16.109 -6.148 1 81.88 183 TRP A C 1
ATOM 1496 O O . TRP A 1 183 ? 8.828 17.047 -5.645 1 81.88 183 TRP A O 1
ATOM 1506 N N . PRO A 1 184 ? 10.648 15.758 -5.699 1 80.12 184 PRO A N 1
ATOM 1507 C CA . PRO A 1 184 ? 11.109 16.344 -4.438 1 80.12 184 PRO A CA 1
ATOM 1508 C C . PRO A 1 184 ? 11.93 17.609 -4.645 1 80.12 184 PRO A C 1
ATOM 1510 O O . PRO A 1 184 ? 12.219 18.328 -3.684 1 80.12 184 PRO A O 1
ATOM 1513 N N . TRP A 1 185 ? 12.367 17.922 -5.762 1 75.81 185 TRP A N 1
ATOM 1514 C CA . TRP A 1 185 ? 13.375 18.969 -5.949 1 75.81 185 TRP A CA 1
ATOM 1515 C C . TRP A 1 185 ? 12.727 20.281 -6.398 1 75.81 185 TRP A C 1
ATOM 1517 O O . TRP A 1 185 ? 11.656 20.266 -7.008 1 75.81 185 TRP A O 1
ATOM 1527 N N . GLU A 1 186 ? 13.328 21.328 -5.68 1 64.94 186 GLU A N 1
ATOM 1528 C CA . GLU A 1 186 ? 12.984 22.672 -6.125 1 64.94 186 GLU A CA 1
ATOM 1529 C C . GLU A 1 186 ? 14.125 23.312 -6.898 1 64.94 186 GLU A C 1
ATOM 1531 O O . GLU A 1 186 ? 15.289 22.969 -6.699 1 64.94 186 GLU A O 1
ATOM 1536 N N . GLY A 1 187 ? 13.805 24.281 -7.785 1 54.5 187 GLY A N 1
ATOM 1537 C CA . GLY A 1 187 ? 14.812 25.094 -8.445 1 54.5 187 GLY A CA 1
ATOM 1538 C C . GLY A 1 187 ? 15.477 24.391 -9.617 1 54.5 187 GLY A C 1
ATOM 1539 O O . GLY A 1 187 ? 15.141 24.672 -10.773 1 54.5 187 GLY A O 1
ATOM 1540 N N . GLN A 1 188 ? 16.547 23.578 -9.125 1 47.72 188 GLN A N 1
ATOM 1541 C CA . GLN A 1 188 ? 17.391 22.969 -10.148 1 47.72 188 GLN A CA 1
ATOM 1542 C C . GLN A 1 188 ? 16.594 21.969 -10.992 1 47.72 188 GLN A C 1
ATOM 1544 O O . GLN A 1 188 ? 16.938 21.719 -12.148 1 47.72 188 GLN A O 1
ATOM 1549 N N . TYR A 1 189 ? 15.711 21.312 -10.461 1 51 189 TYR A N 1
ATOM 1550 C CA . TYR A 1 189 ? 14.93 20.422 -11.32 1 51 189 TYR A CA 1
ATOM 1551 C C . TYR A 1 189 ? 13.531 21 -11.562 1 51 189 TYR A C 1
ATOM 1553 O O . TYR A 1 189 ? 12.656 20.891 -10.703 1 51 189 TYR A O 1
ATOM 1561 N N . PRO A 1 190 ? 13.5 21.828 -12.656 1 52.06 190 PRO A N 1
ATOM 1562 C CA . PRO A 1 190 ? 12.195 22.422 -12.938 1 52.06 190 PRO A CA 1
ATOM 1563 C C . PRO A 1 190 ? 11.102 21.391 -13.141 1 52.06 190 PRO A C 1
ATOM 1565 O O . PRO A 1 190 ? 11.391 20.25 -13.523 1 52.06 190 PRO A O 1
ATOM 1568 N N . LEU A 1 191 ? 9.984 21.688 -12.578 1 57.03 191 LEU A N 1
ATOM 1569 C CA . LEU A 1 191 ? 8.797 20.875 -12.828 1 57.03 191 LEU A CA 1
ATOM 1570 C C . LEU A 1 191 ? 8.672 20.531 -14.305 1 57.03 191 LEU A C 1
ATOM 1572 O O . LEU A 1 191 ? 8.922 21.375 -15.172 1 57.03 191 LEU A O 1
ATOM 1576 N N . PRO A 1 192 ? 8.781 19.25 -14.594 1 46.69 192 PRO A N 1
ATOM 1577 C CA . PRO A 1 192 ? 8.609 19 -16.031 1 46.69 192 PRO A CA 1
ATOM 1578 C C . PRO A 1 192 ? 7.434 19.75 -16.625 1 46.69 192 PRO A C 1
ATOM 1580 O O . PRO A 1 192 ? 6.492 20.109 -15.906 1 46.69 192 PRO A O 1
ATOM 1583 N N . PRO A 1 193 ? 7.598 20.062 -17.906 1 46.38 193 PRO A N 1
ATOM 1584 C CA . PRO A 1 193 ? 6.461 20.672 -18.594 1 46.38 193 PRO A CA 1
ATOM 1585 C C . PRO A 1 193 ? 5.184 19.828 -18.484 1 46.38 193 PRO A C 1
ATOM 1587 O O . PRO A 1 193 ? 5.219 18.609 -18.641 1 46.38 193 PRO A O 1
ATOM 1590 N N . GLY A 1 194 ? 4.047 20.5 -17.875 1 44.72 194 GLY A N 1
ATOM 1591 C CA . GLY A 1 194 ? 2.766 19.828 -17.75 1 44.72 194 GLY A CA 1
ATOM 1592 C C . GLY A 1 194 ? 2.48 19.375 -16.328 1 44.72 194 GLY A C 1
ATOM 1593 O O . GLY A 1 194 ? 1.463 18.719 -16.078 1 44.72 194 GLY A O 1
ATOM 1594 N N . TYR A 1 195 ? 3.584 19.375 -15.633 1 45.72 195 TYR A N 1
ATOM 1595 C CA . TYR A 1 195 ? 3.285 19.125 -14.227 1 45.72 195 TYR A CA 1
ATOM 1596 C C . TYR A 1 195 ? 2.371 20.203 -13.664 1 45.72 195 TYR A C 1
ATOM 1598 O O . TYR A 1 195 ? 2.682 21.406 -13.742 1 45.72 195 TYR A O 1
ATOM 1606 N N . GLU A 1 196 ? 1.191 20 -13.688 1 44.38 196 GLU A N 1
ATOM 1607 C CA . GLU A 1 196 ? 0.296 20.984 -13.062 1 44.38 196 GLU A CA 1
ATOM 1608 C C . GLU A 1 196 ? 0.461 20.984 -11.547 1 44.38 196 GLU A C 1
ATOM 1610 O O . GLU A 1 196 ? 0.286 19.953 -10.891 1 44.38 196 GLU A O 1
ATOM 1615 N N . ASN A 1 197 ? 1.447 21.766 -11.055 1 42.47 197 ASN A N 1
ATOM 1616 C CA . ASN A 1 197 ? 1.409 22 -9.617 1 42.47 197 ASN A CA 1
ATOM 1617 C C . ASN A 1 197 ? -0.022 22.172 -9.109 1 42.47 197 ASN A C 1
ATOM 1619 O O . ASN A 1 197 ? -0.811 22.906 -9.703 1 42.47 197 ASN A O 1
ATOM 1623 N N . PRO A 1 198 ? -0.369 21.344 -8.07 1 36.91 198 PRO A N 1
ATOM 1624 C CA . PRO A 1 198 ? -1.728 21.672 -7.625 1 36.91 198 PRO A CA 1
ATOM 1625 C C . PRO A 1 198 ? -1.881 23.125 -7.215 1 36.91 198 PRO A C 1
ATOM 1627 O O . PRO A 1 198 ? -0.903 23.766 -6.816 1 36.91 198 PRO A O 1
ATOM 1630 N N . MET B 1 1 ? 0.659 30.906 13.836 1 74.38 1 MET B N 1
ATOM 1631 C CA . MET B 1 1 ? 0.243 29.828 12.938 1 74.38 1 MET B CA 1
ATOM 1632 C C . MET B 1 1 ? 0.328 28.484 13.633 1 74.38 1 MET B C 1
ATOM 1634 O O . MET B 1 1 ? 1.183 28.266 14.492 1 74.38 1 MET B O 1
ATOM 1638 N N . PRO B 1 2 ? -0.78 27.656 13.492 1 86.06 2 PRO B N 1
ATOM 1639 C CA . PRO B 1 2 ? -0.688 26.359 14.172 1 86.06 2 PRO B CA 1
ATOM 1640 C C . PRO B 1 2 ? 0.529 25.547 13.742 1 86.06 2 PRO B C 1
ATOM 1642 O O . PRO B 1 2 ? 1.003 25.703 12.609 1 86.06 2 PRO B O 1
ATOM 1645 N N . THR B 1 3 ? 1.079 24.844 14.719 1 89.44 3 THR B N 1
ATOM 1646 C CA . THR B 1 3 ? 2.221 23.9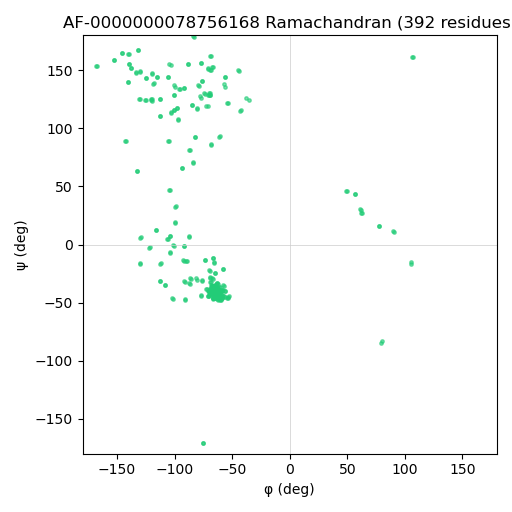84 14.445 1 89.44 3 THR B CA 1
ATOM 1647 C C . THR B 1 3 ? 1.893 22.531 14.781 1 89.44 3 THR B C 1
ATOM 1649 O O . THR B 1 3 ? 1.062 22.266 15.656 1 89.44 3 THR B O 1
ATOM 1652 N N . ILE B 1 4 ? 2.479 21.719 14.039 1 95.75 4 ILE B N 1
ATOM 1653 C CA . ILE B 1 4 ? 2.27 20.312 14.312 1 95.75 4 ILE B CA 1
ATOM 1654 C C . ILE B 1 4 ? 2.973 19.922 15.609 1 95.75 4 ILE B C 1
ATOM 1656 O O . ILE B 1 4 ? 4.141 20.266 15.812 1 95.75 4 ILE B O 1
ATOM 1660 N N . ARG B 1 5 ? 2.322 19.312 16.5 1 94.81 5 ARG B N 1
ATOM 1661 C CA . ARG B 1 5 ? 2.928 18.781 17.719 1 94.81 5 ARG B CA 1
ATOM 1662 C C . ARG B 1 5 ? 3.459 17.359 17.484 1 94.81 5 ARG B C 1
ATOM 1664 O O . ARG B 1 5 ? 2.834 16.391 17.891 1 94.81 5 ARG B O 1
ATOM 1671 N N . TRP B 1 6 ? 4.586 17.328 16.922 1 97.56 6 TRP B N 1
ATOM 1672 C CA . TRP B 1 6 ? 5.207 16.031 16.641 1 97.56 6 TRP B CA 1
ATOM 1673 C C . TRP B 1 6 ? 5.645 15.344 17.922 1 97.56 6 TRP B C 1
ATOM 1675 O O . TRP B 1 6 ? 6.277 15.969 18.781 1 97.56 6 TRP B O 1
ATOM 1685 N N . LEU B 1 7 ? 5.281 14.141 18.047 1 98.62 7 LEU B N 1
ATOM 1686 C CA . LEU B 1 7 ? 5.941 13.273 19 1 98.62 7 LEU B CA 1
ATOM 1687 C C . LEU B 1 7 ? 7.152 12.586 18.375 1 98.62 7 LEU B C 1
ATOM 1689 O O . LEU B 1 7 ? 7.203 12.398 17.172 1 98.62 7 LEU B O 1
ATOM 1693 N N . HIS B 1 8 ? 8.117 12.18 19.25 1 98.44 8 HIS B N 1
ATOM 1694 C CA . HIS B 1 8 ? 9.336 11.578 18.719 1 98.44 8 HIS B CA 1
ATOM 1695 C C . HIS B 1 8 ? 9.648 10.266 19.422 1 98.44 8 HIS B C 1
ATOM 1697 O O . HIS B 1 8 ? 10.719 9.688 19.219 1 98.44 8 HIS B O 1
ATOM 1703 N N . ASP B 1 9 ? 8.68 9.906 20.266 1 98.62 9 ASP B N 1
ATOM 1704 C CA . ASP B 1 9 ? 8.789 8.633 20.969 1 98.62 9 ASP B CA 1
ATOM 1705 C C . ASP B 1 9 ? 7.613 7.715 20.625 1 98.62 9 ASP B C 1
ATOM 1707 O O . ASP B 1 9 ? 6.457 8.078 20.859 1 98.62 9 ASP B O 1
ATOM 1711 N N . TYR B 1 10 ? 7.957 6.582 20.188 1 98.56 10 TYR B N 1
ATOM 1712 C CA . TYR B 1 10 ? 6.953 5.629 19.719 1 98.56 10 TYR B CA 1
ATOM 1713 C C . TYR B 1 10 ? 6.016 5.234 20.844 1 98.56 10 TYR B C 1
ATOM 1715 O O . TYR B 1 10 ? 4.797 5.18 20.672 1 98.56 10 TYR B O 1
ATOM 1723 N N . THR B 1 11 ? 6.547 4.938 22 1 98.38 11 THR B N 1
ATOM 1724 C CA . THR B 1 11 ? 5.738 4.527 23.141 1 98.38 11 THR B CA 1
ATOM 1725 C C . THR B 1 11 ? 4.801 5.648 23.578 1 98.38 11 THR B C 1
ATOM 1727 O O . THR B 1 11 ? 3.633 5.406 23.875 1 98.38 11 THR B O 1
ATOM 1730 N N . GLU B 1 12 ? 5.285 6.805 23.562 1 98.75 12 GLU B N 1
ATOM 1731 C CA . GLU B 1 12 ? 4.457 7.965 23.891 1 98.75 12 GLU B CA 1
ATOM 1732 C C . GLU B 1 12 ? 3.336 8.141 22.859 1 98.75 12 GLU B C 1
ATOM 1734 O O . GLU B 1 12 ? 2.209 8.484 23.219 1 98.75 12 GLU B O 1
ATOM 1739 N N . ALA B 1 13 ? 3.67 7.961 21.609 1 98.88 13 ALA B N 1
ATOM 1740 C CA . ALA B 1 13 ? 2.672 8.086 20.547 1 98.88 13 ALA B CA 1
ATOM 1741 C C . ALA B 1 13 ? 1.553 7.066 20.734 1 98.88 13 ALA B C 1
ATOM 1743 O O . ALA B 1 13 ? 0.376 7.387 20.547 1 98.88 13 ALA B O 1
ATOM 1744 N N . LEU B 1 14 ? 1.928 5.84 21.109 1 98.69 14 LEU B N 1
ATOM 1745 C CA . LEU B 1 14 ? 0.929 4.801 21.344 1 98.69 14 LEU B CA 1
ATOM 1746 C C . LEU B 1 14 ? 0.019 5.172 22.5 1 98.69 14 LEU B C 1
ATOM 1748 O O . LEU B 1 14 ? -1.199 5 22.422 1 98.69 14 LEU B O 1
ATOM 1752 N N . ALA B 1 15 ? 0.619 5.664 23.547 1 98.75 15 ALA B N 1
ATOM 1753 C CA . ALA B 1 15 ? -0.159 6.074 24.703 1 98.75 15 ALA B CA 1
ATOM 1754 C C . ALA B 1 15 ? -1.128 7.199 24.359 1 98.75 15 ALA B C 1
ATOM 1756 O O . ALA B 1 15 ? -2.289 7.176 24.781 1 98.75 15 ALA B O 1
ATOM 1757 N N . GLU B 1 16 ? -0.64 8.125 23.609 1 98.75 16 GLU B N 1
ATOM 1758 C CA . GLU B 1 16 ? -1.485 9.242 23.188 1 98.75 16 GLU B CA 1
ATOM 1759 C C . GLU B 1 16 ? -2.617 8.766 22.281 1 98.75 16 GLU B C 1
ATOM 1761 O O . GLU B 1 16 ? -3.748 9.25 22.391 1 98.75 16 GLU B O 1
ATOM 1766 N N . ALA B 1 17 ? -2.291 7.922 21.391 1 98.81 17 ALA B N 1
ATOM 1767 C CA . ALA B 1 17 ? -3.301 7.375 20.484 1 98.81 17 ALA B CA 1
ATOM 1768 C C . ALA B 1 17 ? -4.406 6.664 21.266 1 98.81 17 ALA B C 1
ATOM 1770 O O . ALA B 1 17 ? -5.59 6.82 20.953 1 98.81 17 ALA B O 1
ATOM 1771 N N . GLU B 1 18 ? -4.008 5.867 22.203 1 98.19 18 GLU B N 1
ATOM 1772 C CA . GLU B 1 18 ? -4.977 5.172 23.047 1 98.19 18 GLU B CA 1
ATOM 1773 C C . GLU B 1 18 ? -5.852 6.16 23.812 1 98.19 18 GLU B C 1
ATOM 1775 O O . GLU B 1 18 ? -7.07 5.992 23.891 1 98.19 18 GLU B O 1
ATOM 1780 N N . ARG B 1 19 ? -5.254 7.148 24.375 1 98.25 19 ARG B N 1
ATOM 1781 C CA . ARG B 1 19 ? -5.953 8.141 25.188 1 98.25 19 ARG B CA 1
ATOM 1782 C C . ARG B 1 19 ? -6.922 8.953 24.328 1 98.25 19 ARG B C 1
ATOM 1784 O O . ARG B 1 19 ? -8.078 9.164 24.719 1 98.25 19 ARG B O 1
ATOM 1791 N N . SER B 1 20 ? -6.449 9.375 23.156 1 98.19 20 SER B N 1
ATOM 1792 C CA . SER B 1 20 ? -7.227 10.281 22.328 1 98.19 20 SER B CA 1
ATOM 1793 C C . SER B 1 20 ? -8.141 9.508 21.375 1 98.19 20 SER B C 1
ATOM 1795 O O . SER B 1 20 ? -9.039 10.094 20.766 1 98.19 20 SER B O 1
ATOM 1797 N N . ARG B 1 21 ? -7.871 8.195 21.234 1 97.56 21 ARG B N 1
ATOM 1798 C CA . ARG B 1 21 ? -8.602 7.324 20.312 1 97.56 21 ARG B CA 1
ATOM 1799 C C . ARG B 1 21 ? -8.422 7.781 18.875 1 97.56 2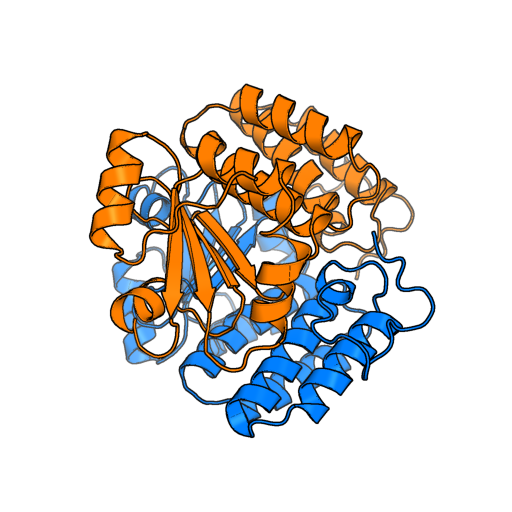1 ARG B C 1
ATOM 1801 O O . ARG B 1 21 ? -9.344 7.668 18.062 1 97.56 21 ARG B O 1
ATOM 1808 N N . LYS B 1 22 ? -7.285 8.391 18.594 1 98.5 22 LYS B N 1
ATOM 1809 C CA . LYS B 1 22 ? -6.91 8.781 17.234 1 98.5 22 LYS B CA 1
ATOM 1810 C C . LYS B 1 22 ? -5.836 7.855 16.672 1 98.5 22 LYS B C 1
ATOM 1812 O O . LYS B 1 22 ? -4.953 7.402 17.406 1 98.5 22 LYS B O 1
ATOM 1817 N N . PRO B 1 23 ? -5.922 7.574 15.305 1 98.81 23 PRO B N 1
ATOM 1818 C CA . PRO B 1 23 ? -4.812 6.824 14.719 1 98.81 23 PRO B CA 1
ATOM 1819 C C . PRO B 1 23 ? -3.518 7.633 14.656 1 98.81 23 PRO B C 1
ATOM 1821 O O . PRO B 1 23 ? -3.543 8.859 14.805 1 98.81 23 PRO B O 1
ATOM 1824 N N . ILE B 1 24 ? -2.422 6.934 14.492 1 98.94 24 ILE B N 1
ATOM 1825 C CA . ILE B 1 24 ? -1.107 7.559 14.391 1 98.94 24 ILE B CA 1
ATOM 1826 C C . ILE B 1 24 ? -0.734 7.746 12.922 1 98.94 24 ILE B C 1
ATOM 1828 O O . ILE B 1 24 ? -0.957 6.852 12.102 1 98.94 24 ILE B O 1
ATOM 1832 N N . VAL B 1 25 ? -0.252 8.898 12.578 1 98.94 25 VAL B N 1
ATOM 1833 C CA . VAL B 1 25 ? 0.506 9.055 11.344 1 98.94 25 VAL B CA 1
ATOM 1834 C C . VAL B 1 25 ? 1.998 9.141 11.656 1 98.94 25 VAL B C 1
ATOM 1836 O O . VAL B 1 25 ? 2.455 10.109 12.266 1 98.94 25 VAL B O 1
ATOM 1839 N N . LEU B 1 26 ? 2.721 8.141 11.219 1 98.94 26 LEU B N 1
ATOM 1840 C CA . LEU B 1 26 ? 4.164 8.039 11.414 1 98.94 26 LEU B CA 1
ATOM 1841 C C . LEU B 1 26 ? 4.914 8.445 10.156 1 98.94 26 LEU B C 1
ATOM 1843 O O . LEU B 1 26 ? 4.762 7.82 9.102 1 98.94 26 LEU B O 1
ATOM 1847 N N . GLN B 1 27 ? 5.672 9.523 10.281 1 98.88 27 GLN B N 1
ATOM 1848 C CA . GLN B 1 27 ? 6.57 9.898 9.188 1 98.88 27 GLN B CA 1
ATOM 1849 C C . GLN B 1 27 ? 8 9.461 9.484 1 98.88 27 GLN B C 1
ATOM 1851 O O . GLN B 1 27 ? 8.539 9.758 10.555 1 98.88 27 GLN B O 1
ATOM 1856 N N . PHE B 1 28 ? 8.594 8.773 8.555 1 98.88 28 PHE B N 1
ATOM 1857 C CA . PHE B 1 28 ? 10.031 8.578 8.602 1 98.88 28 PHE B CA 1
ATOM 1858 C C . PHE B 1 28 ? 10.758 9.672 7.824 1 98.88 28 PHE B C 1
ATOM 1860 O O . PHE B 1 28 ? 10.359 10.016 6.711 1 98.88 28 PHE B O 1
ATOM 1867 N N . ILE B 1 29 ? 11.789 10.195 8.406 1 98.5 29 ILE B N 1
ATOM 1868 C CA . ILE B 1 29 ? 12.641 11.219 7.809 1 98.5 29 IL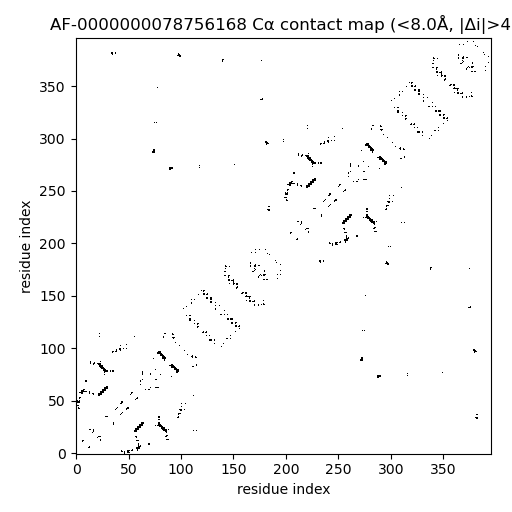E B CA 1
ATOM 1869 C C . ILE B 1 29 ? 14.109 10.82 7.961 1 98.5 29 ILE B C 1
ATOM 1871 O O . ILE B 1 29 ? 14.422 9.836 8.633 1 98.5 29 ILE B O 1
ATOM 1875 N N . ARG B 1 30 ? 14.914 11.484 7.281 1 96.94 30 ARG B N 1
ATOM 1876 C CA . ARG B 1 30 ? 16.359 11.461 7.477 1 96.94 30 ARG B CA 1
ATOM 1877 C C . ARG B 1 30 ? 16.969 12.828 7.195 1 96.94 30 ARG B C 1
ATOM 1879 O O . ARG B 1 30 ? 16.328 13.695 6.605 1 96.94 30 ARG B O 1
ATOM 1886 N N . GLU B 1 31 ? 18.172 13 7.633 1 93.5 31 GLU B N 1
ATOM 1887 C CA . GLU B 1 31 ? 18.891 14.227 7.289 1 93.5 31 GLU B CA 1
ATOM 1888 C C . GLU B 1 31 ? 19.188 14.289 5.797 1 93.5 31 GLU B C 1
ATOM 1890 O O . GLU B 1 31 ? 19.328 13.25 5.145 1 93.5 31 GLU B O 1
ATOM 1895 N N . ASN B 1 32 ? 19.297 15.539 5.293 1 89.81 32 ASN B N 1
ATOM 1896 C CA . ASN B 1 32 ? 19.672 15.781 3.904 1 89.81 32 ASN B CA 1
ATOM 1897 C C . ASN B 1 32 ? 18.719 15.078 2.939 1 89.81 32 ASN B C 1
ATOM 1899 O O . ASN B 1 32 ? 19.156 14.352 2.043 1 89.81 32 ASN B O 1
ATOM 1903 N N . CYS B 1 33 ? 17.531 15.172 3.223 1 92.69 33 CYS B N 1
ATOM 1904 C CA . CYS B 1 33 ? 16.469 14.586 2.41 1 92.69 33 CYS B CA 1
ATOM 1905 C C . CYS B 1 33 ? 15.625 15.672 1.755 1 92.69 33 CYS B C 1
ATOM 1907 O O . CYS B 1 33 ? 14.859 16.359 2.43 1 92.69 33 CYS B O 1
ATOM 1909 N N . ALA B 1 34 ? 15.734 15.797 0.455 1 89.56 34 ALA B N 1
ATOM 1910 C CA . ALA B 1 34 ? 15.047 16.859 -0.287 1 89.56 34 ALA B CA 1
ATOM 1911 C C . ALA B 1 34 ? 13.531 16.719 -0.164 1 89.56 34 ALA B C 1
ATOM 1913 O O . ALA B 1 34 ? 12.82 17.719 -0.013 1 89.56 34 ALA B O 1
ATOM 1914 N N . GLY B 1 35 ? 13.062 15.469 -0.203 1 93.56 35 GLY B N 1
ATOM 1915 C CA . GLY B 1 35 ? 11.633 15.25 -0.059 1 93.56 35 GLY B CA 1
ATOM 1916 C C . GLY B 1 35 ? 11.109 15.609 1.318 1 93.56 35 GLY B C 1
ATOM 1917 O O . GLY B 1 35 ? 10 16.141 1.447 1 93.56 35 GLY B O 1
ATOM 1918 N N . CYS B 1 36 ? 11.914 15.336 2.33 1 96.31 36 CYS B N 1
ATOM 1919 C CA . CYS B 1 36 ? 11.539 15.703 3.688 1 96.31 36 CYS B CA 1
ATOM 1920 C C . CYS B 1 36 ? 11.453 17.219 3.834 1 96.31 36 CYS B C 1
ATOM 1922 O O . CYS B 1 36 ? 10.516 17.734 4.449 1 96.31 36 CYS B O 1
ATOM 1924 N N . SER B 1 37 ? 12.391 17.891 3.264 1 93.31 37 SER B N 1
ATOM 1925 C CA . SER B 1 37 ? 12.398 19.344 3.309 1 93.31 37 SER B CA 1
ATOM 1926 C C . SER B 1 37 ? 11.18 19.922 2.592 1 93.31 37 SER B C 1
ATOM 1928 O O . SER B 1 37 ? 10.578 20.891 3.061 1 93.31 37 SER B O 1
ATOM 1930 N N . LYS B 1 38 ? 10.828 19.312 1.503 1 91.62 38 LYS B N 1
ATOM 1931 C CA . LYS B 1 38 ? 9.641 19.75 0.762 1 91.62 38 LYS B CA 1
ATOM 1932 C C . LYS B 1 38 ? 8.383 19.625 1.619 1 91.62 38 LYS B C 1
ATOM 1934 O O . LYS B 1 38 ? 7.562 20.547 1.645 1 91.62 38 LYS B O 1
ATOM 1939 N N . MET B 1 39 ? 8.273 18.531 2.295 1 95.06 39 MET B N 1
ATOM 1940 C CA . MET B 1 39 ? 7.125 18.344 3.178 1 95.06 39 MET B CA 1
ATOM 1941 C C . MET B 1 39 ? 7.07 19.453 4.23 1 95.06 39 MET B C 1
ATOM 1943 O O . MET B 1 39 ? 6.016 20.047 4.449 1 95.06 39 MET B O 1
ATOM 1947 N N . ASP B 1 40 ? 8.156 19.75 4.797 1 94.81 40 ASP B N 1
ATOM 1948 C CA . ASP B 1 40 ? 8.227 20.734 5.871 1 94.81 40 ASP B CA 1
ATOM 1949 C C . ASP B 1 40 ? 7.848 22.125 5.363 1 94.81 40 ASP B C 1
ATOM 1951 O O . ASP B 1 40 ? 7.129 22.859 6.043 1 94.81 40 ASP B O 1
ATOM 1955 N N . HIS B 1 41 ? 8.242 22.422 4.215 1 91.75 41 HIS B N 1
ATOM 1956 C CA . HIS B 1 41 ? 8.086 23.797 3.725 1 91.75 41 HIS B CA 1
ATOM 1957 C C . HIS B 1 41 ? 6.723 23.984 3.066 1 91.75 41 HIS B C 1
ATOM 1959 O O . HIS B 1 41 ? 6.141 25.078 3.143 1 91.75 41 HIS B O 1
ATOM 1965 N N . LEU B 1 42 ? 6.273 22.969 2.471 1 91.5 42 LEU B N 1
ATOM 1966 C CA . LEU B 1 42 ? 5.059 23.125 1.675 1 91.5 42 LEU B CA 1
ATOM 1967 C C . LEU B 1 42 ? 3.848 22.578 2.422 1 91.5 42 LEU B C 1
ATOM 1969 O O . LEU B 1 42 ? 2.836 23.266 2.562 1 91.5 42 LEU B O 1
ATOM 1973 N N . VAL B 1 43 ? 3.967 21.438 2.977 1 94.94 43 VAL B N 1
ATOM 1974 C CA . VAL B 1 43 ? 2.809 20.719 3.512 1 94.94 43 VAL B CA 1
ATOM 1975 C C . VAL B 1 43 ? 2.609 21.094 4.98 1 94.94 43 VAL B C 1
ATOM 1977 O O . VAL B 1 43 ? 1.51 21.484 5.383 1 94.94 43 VAL B O 1
ATOM 1980 N N . PHE B 1 44 ? 3.662 21.047 5.691 1 97.25 44 PHE B N 1
ATOM 1981 C CA . PHE B 1 44 ? 3.533 21.203 7.137 1 97.25 44 PHE B CA 1
ATOM 1982 C C . PHE B 1 44 ? 3.578 22.672 7.527 1 97.25 44 PHE B C 1
ATOM 1984 O O . PHE B 1 44 ? 3.516 23.016 8.711 1 97.25 44 PHE B O 1
ATOM 1991 N N . SER B 1 45 ? 3.576 23.531 6.555 1 94.81 45 SER B N 1
ATOM 1992 C CA . SER B 1 45 ? 3.426 24.953 6.785 1 94.81 45 SER B CA 1
ATOM 1993 C C . SER B 1 45 ? 2.023 25.438 6.418 1 94.81 45 SER B C 1
ATOM 1995 O O . SER B 1 45 ? 1.668 26.594 6.668 1 94.81 45 SER B O 1
ATOM 1997 N N . ASP B 1 46 ? 1.228 24.578 5.832 1 95.06 46 ASP B N 1
ATOM 1998 C CA . ASP B 1 46 ? -0.15 24.891 5.469 1 95.06 46 ASP B CA 1
ATOM 1999 C C . ASP B 1 46 ? -1.079 24.766 6.676 1 95.06 46 ASP B C 1
ATOM 2001 O O . ASP B 1 46 ? -1.305 23.672 7.184 1 95.06 46 ASP B O 1
ATOM 2005 N N . ALA B 1 47 ? -1.68 25.812 7.078 1 96.38 47 ALA B N 1
ATOM 2006 C CA . ALA B 1 47 ? -2.424 25.891 8.336 1 96.38 47 ALA B CA 1
ATOM 2007 C C . ALA B 1 47 ? -3.586 24.906 8.344 1 96.38 47 ALA B C 1
ATOM 2009 O O . ALA B 1 47 ? -3.779 24.172 9.32 1 96.38 47 ALA B O 1
ATOM 2010 N N . PRO B 1 48 ? -4.344 24.859 7.285 1 95.31 48 PRO B N 1
ATOM 2011 C CA . PRO B 1 48 ? -5.445 23.891 7.293 1 95.31 48 PRO B CA 1
ATOM 2012 C C . PRO B 1 48 ? -4.961 22.453 7.441 1 95.31 48 PRO B C 1
ATOM 2014 O O . PRO B 1 48 ? -5.594 21.656 8.141 1 95.31 48 PRO B O 1
ATOM 2017 N N . THR B 1 49 ? -3.877 22.109 6.867 1 96.5 49 THR B N 1
ATOM 2018 C CA . THR B 1 49 ? -3.328 20.766 6.941 1 96.5 49 THR B CA 1
ATOM 2019 C C . THR B 1 49 ? -2.826 20.469 8.352 1 96.5 49 THR B C 1
ATOM 2021 O O . THR B 1 49 ? -3.072 19.375 8.883 1 96.5 49 THR B O 1
ATOM 2024 N N . VAL B 1 50 ? -2.197 21.422 8.891 1 97.44 50 VAL B N 1
ATOM 2025 C CA . VAL B 1 50 ? -1.68 21.266 10.242 1 97.44 50 VAL B CA 1
ATOM 2026 C C . VAL B 1 50 ? -2.834 21.047 11.219 1 97.44 50 VAL B C 1
ATOM 2028 O O . VAL B 1 50 ? -2.775 20.172 12.07 1 97.44 50 VAL B O 1
ATOM 2031 N N . THR B 1 51 ? -3.84 21.812 11.055 1 97 51 THR B N 1
ATOM 2032 C CA . THR B 1 51 ? -5.016 21.672 11.914 1 97 51 THR B CA 1
ATOM 2033 C C . THR B 1 51 ? -5.656 20.312 11.75 1 97 51 THR B C 1
ATOM 2035 O O . THR B 1 51 ? -5.98 19.641 12.734 1 97 51 THR B O 1
ATOM 2038 N N . MET B 1 52 ? -5.773 19.844 10.555 1 95.56 52 MET B N 1
ATOM 2039 C CA . MET B 1 52 ? -6.359 18.547 10.266 1 95.56 52 MET B CA 1
ATOM 2040 C C . MET B 1 52 ? -5.551 17.422 10.906 1 95.56 52 MET B C 1
ATOM 2042 O O . MET B 1 52 ? -6.113 16.5 11.5 1 95.56 52 MET B O 1
ATOM 2046 N N . LEU B 1 53 ? -4.289 17.531 10.883 1 97.56 53 LEU B N 1
ATOM 2047 C CA . LEU B 1 53 ? -3.406 16.516 11.453 1 97.56 53 LEU B CA 1
ATOM 2048 C C . LEU B 1 53 ? -3.607 16.406 12.961 1 97.56 53 LEU B C 1
ATOM 2050 O O . LEU B 1 53 ? -3.73 15.289 13.492 1 97.56 53 LEU B O 1
ATOM 2054 N N . GLY B 1 54 ? -3.695 17.484 13.57 1 96.69 54 GLY B N 1
ATOM 2055 C CA . GLY B 1 54 ? -3.877 17.484 15.016 1 96.69 54 GLY B CA 1
ATOM 2056 C C . GLY B 1 54 ? -5.234 16.969 15.445 1 96.69 54 GLY B C 1
ATOM 2057 O O . GLY B 1 54 ? -5.363 16.344 16.5 1 96.69 54 GLY B O 1
ATOM 2058 N N . GLU B 1 55 ? -6.176 17.203 14.656 1 96.56 55 GLU B N 1
ATOM 2059 C CA . GLU B 1 55 ? -7.547 16.828 15 1 96.56 55 GLU B CA 1
ATOM 2060 C C . GLU B 1 55 ? -7.797 15.352 14.711 1 96.56 55 GLU B C 1
ATOM 2062 O O . GLU B 1 55 ? -8.57 14.703 15.414 1 96.56 55 GLU B O 1
ATOM 2067 N N . GLN B 1 56 ? -7.094 14.852 13.75 1 97.31 56 GLN B N 1
ATOM 2068 C CA . GLN B 1 56 ? -7.512 13.547 13.25 1 97.31 56 GLN B CA 1
ATOM 2069 C C . GLN B 1 56 ? -6.473 12.477 13.578 1 97.31 56 GLN B C 1
ATOM 2071 O O . GLN B 1 56 ? -6.762 11.281 13.508 1 97.31 56 GLN B O 1
ATOM 2076 N N . PHE B 1 57 ? -5.258 12.969 13.93 1 98.81 57 PHE B N 1
ATOM 2077 C CA . PHE B 1 57 ? -4.184 12 14.102 1 98.81 57 PHE B CA 1
ATOM 2078 C C . PHE B 1 57 ? -3.314 12.359 15.305 1 98.81 57 PHE B C 1
ATOM 2080 O O . PHE B 1 57 ? -3.434 13.453 15.859 1 98.81 57 PHE B O 1
ATOM 2087 N N . VAL B 1 58 ? -2.5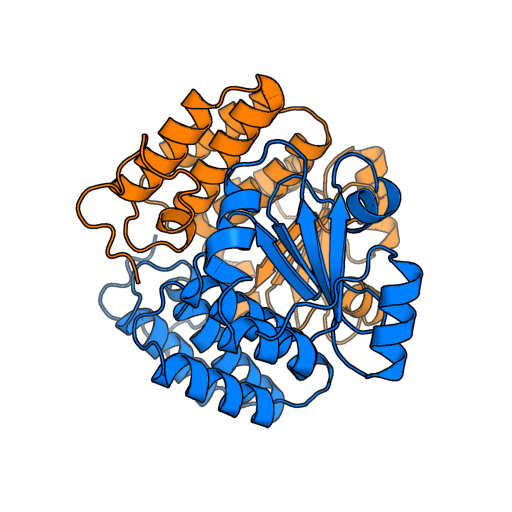55 11.398 15.711 1 98.88 58 VAL B N 1
ATOM 2088 C CA . VAL B 1 58 ? -1.354 11.594 16.516 1 98.88 58 VAL B CA 1
ATOM 2089 C C . VAL B 1 58 ? -0.121 11.594 15.617 1 98.88 58 VAL B C 1
ATOM 2091 O O . VAL B 1 58 ? 0.299 10.539 15.133 1 98.88 58 VAL B O 1
ATOM 2094 N N . PRO B 1 59 ? 0.451 12.766 15.43 1 98.81 59 PRO B N 1
ATOM 2095 C CA . PRO B 1 59 ? 1.628 12.82 14.562 1 98.81 59 PRO B CA 1
ATOM 2096 C C . PRO B 1 59 ? 2.896 12.32 15.25 1 98.81 59 PRO B C 1
ATOM 2098 O O . PRO B 1 59 ? 3.209 12.766 16.359 1 98.81 59 PRO B O 1
ATOM 2101 N N . LEU B 1 60 ? 3.564 11.391 14.609 1 98.94 60 LEU B N 1
ATOM 2102 C CA . LEU B 1 60 ? 4.824 10.828 15.086 1 98.94 60 LEU B CA 1
ATOM 2103 C C . LEU B 1 60 ? 5.906 10.938 14.016 1 98.94 60 LEU B C 1
ATOM 2105 O O . LEU B 1 60 ? 5.68 10.562 12.859 1 98.94 60 LEU B O 1
ATOM 2109 N N . ARG B 1 61 ? 6.988 11.555 14.359 1 98.69 61 ARG B N 1
ATOM 2110 C CA . ARG B 1 61 ? 8.125 11.656 13.445 1 98.69 61 ARG B CA 1
ATOM 2111 C C . ARG B 1 61 ? 9.312 10.859 13.961 1 98.69 61 ARG B C 1
ATOM 2113 O O . ARG B 1 61 ? 9.711 10.992 15.125 1 98.69 61 ARG B O 1
ATOM 2120 N N . GLN B 1 62 ? 9.82 9.961 13.117 1 98.81 62 GLN B N 1
ATOM 2121 C CA . GLN B 1 62 ? 10.961 9.109 13.445 1 98.81 62 GLN B CA 1
ATOM 2122 C C . GLN B 1 62 ? 12.07 9.242 12.406 1 98.81 62 GLN B C 1
ATOM 2124 O O . GLN B 1 62 ? 11.797 9.438 11.219 1 98.81 62 GLN B O 1
ATOM 2129 N N . ASN B 1 63 ? 13.32 9.195 12.867 1 98.69 63 ASN B N 1
ATOM 2130 C CA . ASN B 1 63 ? 14.477 9.148 11.977 1 98.69 63 ASN B CA 1
ATOM 2131 C C . ASN B 1 63 ? 14.789 7.723 11.539 1 98.69 63 ASN B C 1
ATOM 2133 O O . ASN B 1 63 ? 15.109 6.867 12.367 1 98.69 63 ASN B O 1
ATOM 2137 N N . ILE B 1 64 ? 14.734 7.527 10.266 1 98.06 64 ILE B N 1
ATOM 2138 C CA . ILE B 1 64 ? 14.812 6.176 9.719 1 98.06 64 ILE B CA 1
ATOM 2139 C C . ILE B 1 64 ? 16.188 5.57 10.023 1 98.06 64 ILE B C 1
ATOM 2141 O O . ILE B 1 64 ? 16.328 4.348 10.07 1 98.06 64 ILE B O 1
ATOM 2145 N N . LEU B 1 65 ? 17.25 6.395 10.234 1 96.94 65 LEU B N 1
ATOM 2146 C CA . LEU B 1 65 ? 18.609 5.918 10.453 1 96.94 65 LEU B CA 1
ATOM 2147 C C . LEU B 1 65 ? 18.844 5.605 11.922 1 96.94 65 LEU B C 1
ATOM 2149 O O . LEU B 1 65 ? 19.625 4.699 12.25 1 96.94 65 LEU B O 1
ATOM 2153 N N . THR B 1 66 ? 18.172 6.289 12.836 1 98 66 THR B N 1
ATOM 2154 C CA . THR B 1 66 ? 18.5 6.152 14.25 1 98 66 THR B CA 1
ATOM 2155 C C . THR B 1 66 ? 17.406 5.371 14.984 1 98 66 THR B C 1
ATOM 2157 O O . THR B 1 66 ? 17.688 4.688 15.969 1 98 66 THR B O 1
ATOM 2160 N N . ASP B 1 67 ? 16.172 5.551 14.578 1 97.94 67 ASP B N 1
ATOM 2161 C CA . ASP B 1 67 ? 15.07 4.844 15.219 1 97.94 67 ASP B CA 1
ATOM 2162 C C . ASP B 1 67 ? 14.891 3.447 14.625 1 97.94 67 ASP B C 1
ATOM 2164 O O . ASP B 1 67 ? 13.828 3.127 14.094 1 97.94 67 ASP B O 1
ATOM 2168 N N . ARG B 1 68 ? 15.797 2.6 14.914 1 96.94 68 ARG B N 1
ATOM 2169 C CA . ARG B 1 68 ? 15.938 1.318 14.234 1 96.94 68 ARG B CA 1
ATOM 2170 C C . ARG B 1 68 ? 14.805 0.367 14.602 1 96.94 68 ARG B C 1
ATOM 2172 O O . ARG B 1 68 ? 14.328 -0.393 13.766 1 96.94 68 ARG B O 1
ATOM 2179 N N . ALA B 1 69 ? 14.445 0.396 15.852 1 97.56 69 ALA B N 1
ATOM 2180 C CA . ALA B 1 69 ? 13.398 -0.518 16.312 1 97.56 69 ALA B CA 1
ATOM 2181 C C . ALA B 1 69 ? 12.078 -0.23 15.609 1 97.56 69 ALA B C 1
ATOM 2183 O O . ALA B 1 69 ? 11.406 -1.15 15.133 1 97.56 69 ALA B O 1
ATOM 2184 N N . VAL B 1 70 ? 11.719 1.049 15.492 1 98.31 70 VAL B N 1
ATOM 2185 C CA . VAL B 1 70 ? 10.469 1.43 14.836 1 98.31 70 VAL B CA 1
ATOM 2186 C C . VAL B 1 70 ? 10.57 1.172 13.336 1 98.31 70 VAL B C 1
ATOM 2188 O O . VAL B 1 70 ? 9.633 0.652 12.727 1 98.31 70 VAL B O 1
ATOM 2191 N N . ARG B 1 71 ? 11.711 1.548 12.727 1 97.94 71 ARG B N 1
ATOM 2192 C CA . ARG B 1 71 ? 11.953 1.286 11.312 1 97.94 71 ARG B CA 1
ATOM 2193 C C . ARG B 1 71 ? 11.75 -0.19 10.984 1 97.94 71 ARG B C 1
ATOM 2195 O O . ARG B 1 71 ? 11.102 -0.527 9.992 1 97.94 71 ARG B O 1
ATOM 2202 N N . SER B 1 72 ? 12.32 -1.054 11.891 1 96.75 72 SER B N 1
ATOM 2203 C CA . SER B 1 72 ? 12.227 -2.492 11.672 1 96.75 72 SER B CA 1
ATOM 2204 C C . SER B 1 72 ? 10.789 -2.979 11.797 1 96.75 72 SER B C 1
ATOM 2206 O O . SER B 1 72 ? 10.344 -3.836 11.031 1 96.75 72 SER B O 1
ATOM 2208 N N . ARG B 1 73 ? 10.062 -2.428 12.656 1 96.19 73 ARG B N 1
ATOM 2209 C CA . ARG B 1 73 ? 8.695 -2.848 12.938 1 96.19 73 ARG B CA 1
ATOM 2210 C C . ARG B 1 73 ? 7.805 -2.67 11.711 1 96.19 73 ARG B C 1
ATOM 2212 O O . ARG B 1 73 ? 6.934 -3.5 11.438 1 96.19 73 ARG B O 1
ATOM 2219 N N . TYR B 1 74 ? 8.102 -1.64 10.945 1 97.62 74 TYR B N 1
ATOM 2220 C CA . TYR B 1 74 ? 7.211 -1.334 9.828 1 97.62 74 TYR B CA 1
ATOM 2221 C C . TYR B 1 74 ? 7.93 -1.497 8.5 1 97.62 74 TYR B C 1
ATOM 2223 O O . TYR B 1 74 ? 7.449 -1.031 7.465 1 97.62 74 TYR B O 1
ATOM 2231 N N . ALA B 1 75 ? 9.094 -2.115 8.586 1 97.06 75 ALA B N 1
ATOM 2232 C CA . ALA B 1 75 ? 9.891 -2.416 7.398 1 97.06 75 ALA B CA 1
ATOM 2233 C C . ALA B 1 75 ? 10.039 -1.184 6.512 1 97.06 75 ALA B C 1
ATOM 2235 O O . ALA B 1 75 ? 9.836 -1.259 5.297 1 97.06 75 ALA B O 1
ATOM 2236 N N . ALA B 1 76 ? 10.359 -0.051 7.141 1 97.31 76 ALA B N 1
ATOM 2237 C CA . ALA B 1 76 ? 10.523 1.193 6.395 1 97.31 76 ALA B CA 1
ATOM 2238 C C . ALA B 1 76 ? 11.859 1.212 5.648 1 97.31 76 ALA B C 1
ATOM 2240 O O . ALA B 1 76 ? 12.875 0.769 6.18 1 97.31 76 ALA B O 1
ATOM 2241 N N . LEU B 1 77 ? 11.812 1.779 4.348 1 95.94 77 LEU B N 1
ATOM 2242 C CA . LEU B 1 77 ? 13.008 1.754 3.516 1 95.94 77 LEU B CA 1
ATOM 2243 C C . LEU B 1 77 ? 13.305 3.137 2.941 1 95.94 77 LEU B C 1
ATOM 2245 O O . LEU B 1 77 ? 14.406 3.395 2.463 1 95.94 77 LEU B O 1
ATOM 2249 N N . TRP B 1 78 ? 12.289 4.004 2.998 1 96.5 78 TRP B N 1
ATOM 2250 C CA . TRP B 1 78 ? 12.383 5.211 2.184 1 96.5 78 TRP B CA 1
ATOM 2251 C C . TRP B 1 78 ? 11.906 6.434 2.965 1 96.5 78 TRP B C 1
ATOM 2253 O O . TRP B 1 78 ? 11.141 6.305 3.924 1 96.5 78 TRP B O 1
ATOM 2263 N N . THR B 1 79 ? 12.523 7.637 2.535 1 96.75 79 THR B N 1
ATOM 2264 C CA . THR B 1 79 ? 12.07 8.883 3.135 1 96.75 79 THR B CA 1
ATOM 2265 C C . THR B 1 79 ? 11.836 9.945 2.062 1 96.75 79 THR B C 1
ATOM 2267 O O . THR B 1 79 ? 12.523 9.969 1.041 1 96.75 79 THR B O 1
ATOM 2270 N N . PRO B 1 80 ? 10.82 10.859 2.312 1 97.88 80 PRO B N 1
ATOM 2271 C CA . PRO B 1 80 ? 9.844 10.68 3.387 1 97.88 80 PRO B CA 1
ATOM 2272 C C . PRO B 1 80 ? 8.875 9.523 3.119 1 97.88 80 PRO B C 1
ATOM 2274 O O . PRO B 1 80 ? 8.664 9.148 1.964 1 97.88 80 PRO B O 1
ATOM 2277 N N . SER B 1 81 ? 8.398 8.906 4.129 1 98.5 81 SER B N 1
ATOM 2278 C CA . SER B 1 81 ? 7.336 7.91 4.051 1 98.5 81 SER B CA 1
ATOM 2279 C C . SER B 1 81 ? 6.352 8.055 5.207 1 98.5 81 SER B C 1
ATOM 2281 O O . SER B 1 81 ? 6.695 8.617 6.25 1 98.5 81 SER B O 1
ATOM 2283 N N . PHE B 1 82 ? 5.148 7.598 5.004 1 98.81 82 PHE B N 1
ATOM 2284 C CA . PHE B 1 82 ? 4.051 7.797 5.941 1 98.81 82 PHE B CA 1
ATOM 2285 C C . PHE B 1 82 ? 3.342 6.48 6.234 1 98.81 82 PHE B C 1
ATOM 2287 O O . PHE B 1 82 ? 2.93 5.773 5.312 1 98.81 82 PHE B O 1
ATOM 2294 N N . TYR B 1 83 ? 3.244 6.145 7.461 1 98.75 83 TYR B N 1
ATOM 2295 C CA . TYR B 1 83 ? 2.58 4.938 7.941 1 98.75 83 TYR B CA 1
ATOM 2296 C C . TYR B 1 83 ? 1.418 5.285 8.859 1 98.75 83 TYR B C 1
ATOM 2298 O O . TYR B 1 83 ? 1.595 5.996 9.852 1 98.75 83 TYR B O 1
ATOM 2306 N N . PHE B 1 84 ? 0.259 4.809 8.516 1 98.88 84 PHE B N 1
ATOM 2307 C CA . PHE B 1 84 ? -0.944 5.035 9.305 1 98.88 84 PHE B CA 1
ATOM 2308 C C . PHE B 1 84 ? -1.231 3.84 10.211 1 98.88 84 PHE B C 1
ATOM 2310 O O . PHE B 1 84 ? -1.456 2.729 9.727 1 98.88 84 PHE B O 1
ATOM 2317 N N . LEU B 1 85 ? -1.191 4.102 11.5 1 98.81 85 LEU B N 1
ATOM 2318 C CA . LEU B 1 85 ? -1.316 3.051 12.508 1 98.81 85 LEU B CA 1
ATOM 2319 C C . LEU B 1 85 ? -2.588 3.232 13.328 1 98.81 85 LEU B C 1
ATOM 2321 O O . LEU B 1 85 ? -2.994 4.363 13.609 1 98.81 85 LEU B O 1
ATOM 2325 N N . ASN B 1 86 ? -3.176 2.117 13.688 1 98.31 86 ASN B N 1
ATOM 2326 C CA . ASN B 1 86 ? -4.254 2.26 14.664 1 98.31 86 ASN B CA 1
ATOM 2327 C C . ASN B 1 86 ? -3.717 2.512 16.062 1 98.31 86 ASN B C 1
ATOM 2329 O O . ASN B 1 86 ? -2.518 2.727 16.25 1 98.31 86 ASN B O 1
ATOM 2333 N N . THR B 1 87 ? -4.586 2.465 17.062 1 98 87 THR B N 1
ATOM 2334 C CA . THR B 1 87 ? -4.227 2.869 18.422 1 98 87 THR B CA 1
ATOM 2335 C C . THR B 1 87 ? -3.324 1.824 19.078 1 98 87 THR B C 1
ATOM 2337 O O . THR B 1 87 ? -2.664 2.107 20.078 1 98 87 THR B O 1
ATOM 2340 N N . ASP B 1 88 ? -3.219 0.598 18.469 1 96 88 ASP B N 1
ATOM 2341 C CA . ASP B 1 88 ? -2.377 -0.477 18.984 1 96 88 ASP B CA 1
ATOM 2342 C C . ASP B 1 88 ? -1.065 -0.571 18.219 1 96 88 ASP B C 1
ATOM 2344 O O . ASP B 1 88 ? -0.256 -1.467 18.453 1 96 88 ASP B O 1
ATOM 2348 N N . GLY B 1 89 ? -0.94 0.294 17.25 1 97.44 89 GLY B N 1
ATOM 2349 C CA . GLY B 1 89 ? 0.295 0.297 16.484 1 97.44 89 GLY B CA 1
ATOM 2350 C C . GLY B 1 89 ? 0.248 -0.615 15.273 1 97.44 89 GLY B C 1
ATOM 2351 O O . GLY B 1 89 ? 1.275 -0.87 14.641 1 97.44 89 GLY B O 1
ATOM 2352 N N . LYS B 1 90 ? -0.888 -1.078 14.961 1 96.5 90 LYS B N 1
ATOM 2353 C CA . LYS B 1 90 ? -1.015 -1.925 13.773 1 96.5 90 LYS B CA 1
ATOM 2354 C C . LYS B 1 90 ? -1.049 -1.086 12.5 1 96.5 90 LYS B C 1
ATOM 2356 O O . LYS B 1 90 ? -1.719 -0.053 12.445 1 96.5 90 LYS B O 1
ATOM 2361 N N . LEU B 1 91 ? -0.316 -1.539 11.484 1 98.19 91 LEU B N 1
ATOM 2362 C CA . LEU B 1 91 ? -0.245 -0.824 10.211 1 98.19 91 LEU B CA 1
ATOM 2363 C C . LEU B 1 91 ? -1.538 -0.991 9.422 1 98.19 91 LEU B C 1
ATOM 2365 O O . LEU B 1 91 ? -1.998 -2.115 9.203 1 98.19 91 LEU B O 1
ATOM 2369 N N . LEU B 1 92 ? -2.02 0.137 9 1 97.81 92 LEU B N 1
ATOM 2370 C CA . LEU B 1 92 ? -3.281 0.139 8.266 1 97.81 92 LEU B CA 1
ATOM 2371 C C . LEU B 1 92 ? -3.068 0.537 6.812 1 97.81 92 LEU B C 1
ATOM 2373 O O . LEU B 1 92 ? -3.816 0.109 5.93 1 97.81 92 LEU B O 1
ATOM 2377 N N . TRP B 1 93 ? -2.125 1.35 6.594 1 96.88 93 TRP B N 1
ATOM 2378 C CA . TRP B 1 93 ? -1.86 1.963 5.297 1 96.88 93 TRP B CA 1
ATOM 2379 C C . TRP B 1 93 ? -0.498 2.648 5.285 1 96.88 93 TRP B C 1
ATOM 2381 O O . TRP B 1 93 ? 0.049 2.973 6.344 1 96.88 93 TRP B O 1
ATOM 2391 N N . PHE B 1 94 ? 0.078 2.762 4.113 1 97.62 94 PHE B N 1
ATOM 2392 C CA . PHE B 1 94 ? 1.318 3.527 4.055 1 97.62 94 PHE B CA 1
ATOM 2393 C C . PHE B 1 94 ? 1.512 4.141 2.674 1 97.62 94 PHE B C 1
ATOM 2395 O O . PHE B 1 94 ? 0.84 3.752 1.716 1 97.62 94 PHE B O 1
ATOM 2402 N N . SER B 1 95 ? 2.275 5.117 2.621 1 97.19 95 SER B N 1
ATOM 2403 C CA . SER B 1 95 ? 2.672 5.832 1.413 1 97.19 95 SER B CA 1
ATOM 2404 C C . SER B 1 95 ? 4.148 6.219 1.459 1 97.19 95 SER B C 1
ATOM 2406 O O . SER B 1 95 ? 4.656 6.629 2.504 1 97.19 95 SER B O 1
ATOM 2408 N N . GLU B 1 96 ? 4.82 6.086 0.327 1 96.56 96 GLU B N 1
ATOM 2409 C CA . GLU B 1 96 ? 6.234 6.441 0.241 1 96.56 96 GLU B CA 1
ATOM 2410 C C . GLU B 1 96 ? 6.461 7.566 -0.768 1 96.56 96 GLU B C 1
ATOM 2412 O O . GLU B 1 96 ? 5.828 7.594 -1.825 1 96.56 96 GLU B O 1
ATOM 2417 N N . GLY B 1 97 ? 7.336 8.508 -0.385 1 95 97 GLY B N 1
ATOM 2418 C CA . GLY B 1 97 ? 7.668 9.625 -1.259 1 95 97 GLY B CA 1
ATOM 2419 C C . GLY B 1 97 ? 7.059 10.938 -0.812 1 95 97 GLY B C 1
ATOM 2420 O O . GLY B 1 97 ? 6.121 10.953 -0.013 1 95 97 GLY B O 1
ATOM 2421 N N . PRO B 1 98 ? 7.629 12.016 -1.328 1 94.25 98 PRO B N 1
ATOM 2422 C CA . PRO B 1 98 ? 7.074 13.328 -0.988 1 94.25 98 PRO B CA 1
ATOM 2423 C C . PRO B 1 98 ? 5.719 13.578 -1.643 1 94.25 98 PRO B C 1
ATOM 2425 O O . PRO B 1 98 ? 5.422 13.016 -2.699 1 94.25 98 PRO B O 1
ATOM 2428 N N . LEU B 1 99 ? 4.969 14.375 -0.959 1 94.12 99 LEU B N 1
ATOM 2429 C CA . LEU B 1 99 ? 3.627 14.734 -1.403 1 94.12 99 LEU B CA 1
ATOM 2430 C C . LEU B 1 99 ? 3.436 16.25 -1.371 1 94.12 99 LEU B C 1
ATOM 2432 O O . LEU B 1 99 ? 4.035 16.938 -0.543 1 94.12 99 LEU B O 1
ATOM 2436 N N . ASP B 1 100 ? 2.594 16.703 -2.287 1 91 100 ASP B N 1
ATOM 2437 C CA . ASP B 1 100 ? 2.152 18.094 -2.104 1 91 100 ASP B CA 1
ATOM 2438 C C . ASP B 1 100 ? 0.981 18.156 -1.126 1 91 100 ASP B C 1
ATOM 2440 O O . ASP B 1 100 ? 0.536 17.141 -0.603 1 91 100 ASP B O 1
ATOM 2444 N N . THR B 1 101 ? 0.571 19.344 -0.916 1 93.38 101 THR B N 1
ATOM 2445 C CA . THR B 1 101 ? -0.418 19.562 0.132 1 93.38 101 THR B CA 1
ATOM 2446 C C . THR B 1 101 ? -1.702 18.797 -0.161 1 93.38 101 THR B C 1
ATOM 2448 O O . THR B 1 101 ? -2.211 18.078 0.702 1 93.38 101 THR B O 1
ATOM 2451 N N . ALA B 1 102 ? -2.18 18.891 -1.356 1 92.06 102 ALA B N 1
ATOM 2452 C CA . ALA B 1 102 ? -3.424 18.219 -1.728 1 92.06 102 ALA B CA 1
ATOM 2453 C C . ALA B 1 102 ? -3.268 16.703 -1.678 1 92.06 102 ALA B C 1
ATOM 2455 O O . ALA B 1 102 ? -4.141 16 -1.162 1 92.06 102 ALA B O 1
ATOM 2456 N N . ASP B 1 103 ? -2.189 16.203 -2.176 1 93.5 103 ASP B N 1
ATOM 2457 C CA . ASP B 1 103 ? -1.939 14.758 -2.174 1 93.5 103 ASP B CA 1
ATOM 2458 C C . ASP B 1 103 ? -1.783 14.234 -0.75 1 93.5 103 ASP B C 1
ATOM 2460 O O . ASP B 1 103 ? -2.25 13.133 -0.435 1 93.5 103 ASP B O 1
ATOM 2464 N N . PHE B 1 104 ? -1.125 15.031 0.056 1 96.75 104 PHE B N 1
ATOM 2465 C CA . PHE B 1 104 ? -0.958 14.609 1.442 1 96.75 104 PHE B CA 1
ATOM 2466 C C . PHE B 1 104 ? -2.309 14.492 2.139 1 96.75 104 PHE B C 1
ATOM 2468 O O . PHE B 1 104 ? -2.551 13.531 2.875 1 96.75 104 PHE B O 1
ATOM 2475 N N . ARG B 1 105 ? -3.148 15.391 1.897 1 95.44 105 ARG B N 1
ATOM 2476 C CA . ARG B 1 105 ? -4.477 15.336 2.504 1 95.44 105 ARG B CA 1
ATOM 2477 C C . ARG B 1 105 ? -5.246 14.109 2.029 1 95.44 105 ARG B C 1
ATOM 2479 O O . ARG B 1 105 ? -5.973 13.484 2.807 1 95.44 105 ARG B O 1
ATOM 2486 N N . THR B 1 106 ? -5.066 13.789 0.795 1 95.81 106 THR B N 1
ATOM 2487 C CA . THR B 1 106 ? -5.719 12.602 0.264 1 95.81 106 THR B CA 1
ATOM 2488 C C . THR B 1 106 ? -5.148 11.336 0.903 1 95.81 106 THR B C 1
ATOM 2490 O O . THR B 1 106 ? -5.895 10.43 1.28 1 95.81 106 THR B O 1
ATOM 2493 N N . VAL B 1 107 ? -3.875 11.289 1.056 1 97.19 107 VAL B N 1
ATOM 2494 C CA . VAL B 1 107 ? -3.23 10.141 1.682 1 97.19 107 VAL B CA 1
ATOM 2495 C C . VAL B 1 107 ? -3.699 10.008 3.129 1 97.19 107 VAL B C 1
ATOM 2497 O O . VAL B 1 107 ? -3.984 8.906 3.6 1 97.19 107 VAL B O 1
ATOM 2500 N N . CYS B 1 108 ? -3.824 11.117 3.793 1 97.44 108 CYS B N 1
ATOM 2501 C CA . CYS B 1 108 ? -4.344 11.102 5.156 1 97.44 108 CYS B CA 1
ATOM 2502 C C . CYS B 1 108 ? -5.781 10.594 5.184 1 97.44 108 CYS B C 1
ATOM 2504 O O . CYS B 1 108 ? -6.164 9.844 6.082 1 97.44 108 CYS B O 1
ATOM 2506 N N . ALA B 1 109 ? -6.547 11.023 4.199 1 96.5 109 ALA B N 1
ATOM 2507 C CA . ALA B 1 109 ? -7.934 10.57 4.117 1 96.5 109 ALA B CA 1
ATOM 2508 C C . ALA B 1 109 ? -8 9.055 3.947 1 96.5 109 ALA B C 1
ATOM 2510 O O . ALA B 1 109 ? -8.82 8.383 4.586 1 96.5 109 ALA B O 1
ATOM 2511 N N . LEU B 1 110 ? -7.176 8.547 3.156 1 96.88 110 LEU B N 1
ATOM 2512 C CA . LEU B 1 110 ? -7.137 7.105 2.941 1 96.88 110 LEU B CA 1
ATOM 2513 C C . LEU B 1 110 ? -6.719 6.379 4.215 1 96.88 110 LEU B C 1
ATOM 2515 O O . LEU B 1 110 ? -7.363 5.406 4.621 1 96.88 110 LEU B O 1
ATOM 2519 N N . GLY B 1 111 ? -5.695 6.855 4.871 1 97.94 111 GLY B N 1
ATOM 2520 C CA . GLY B 1 111 ? -5.27 6.266 6.129 1 97.94 111 GLY B CA 1
ATOM 2521 C C . GLY B 1 111 ? -6.34 6.305 7.203 1 97.94 111 GLY B C 1
ATOM 2522 O O . GLY B 1 111 ? -6.59 5.301 7.875 1 97.94 111 GLY B O 1
ATOM 2523 N N . ARG B 1 112 ? -6.938 7.426 7.336 1 97.81 112 ARG B N 1
ATOM 2524 C CA . ARG B 1 112 ? -7.992 7.566 8.336 1 97.81 112 ARG B CA 1
ATOM 2525 C C . ARG B 1 112 ? -9.172 6.652 8.016 1 97.81 112 ARG B C 1
ATOM 2527 O O . ARG B 1 112 ? -9.789 6.086 8.922 1 97.81 112 ARG B O 1
ATOM 2534 N N . SER B 1 113 ? -9.484 6.59 6.762 1 97.81 113 SER B N 1
ATOM 2535 C CA . SER B 1 113 ? -10.594 5.73 6.363 1 97.81 113 SER B CA 1
ATOM 2536 C C . SER B 1 113 ? -10.352 4.281 6.773 1 97.81 113 SER B C 1
ATOM 2538 O O . SER B 1 113 ? -11.273 3.59 7.207 1 97.81 113 SER B O 1
ATOM 2540 N N . ARG B 1 114 ? -9.117 3.85 6.645 1 97.69 114 ARG B N 1
ATOM 2541 C CA . ARG B 1 114 ? -8.812 2.486 7.07 1 97.69 114 ARG B CA 1
ATOM 2542 C C . ARG B 1 114 ? -9.07 2.307 8.562 1 97.69 114 ARG B C 1
ATOM 2544 O O . ARG B 1 114 ? -9.625 1.289 8.984 1 97.69 114 ARG B O 1
ATOM 2551 N N . TYR B 1 115 ? -8.695 3.281 9.305 1 98.5 115 TYR B N 1
ATOM 2552 C CA . TYR B 1 115 ? -8.93 3.26 10.742 1 98.5 115 TYR B CA 1
ATOM 2553 C C . TYR B 1 115 ? -10.422 3.188 11.055 1 98.5 115 TYR B C 1
ATOM 2555 O O . TYR B 1 115 ? -10.859 2.359 11.859 1 98.5 115 TYR B O 1
ATOM 2563 N N . LEU B 1 116 ? -11.195 3.988 10.367 1 98.12 116 LEU B N 1
ATOM 2564 C CA . LEU B 1 116 ? -12.633 4.051 10.609 1 98.12 116 LEU B CA 1
ATOM 2565 C C . LEU B 1 116 ? -13.32 2.764 10.164 1 98.12 116 LEU B C 1
ATOM 2567 O O . LEU B 1 116 ? -14.258 2.299 10.805 1 98.12 116 LEU B O 1
ATOM 2571 N N . LEU B 1 117 ? -12.883 2.199 9.055 1 97.81 117 LEU B N 1
ATOM 2572 C CA . LEU B 1 117 ? -13.438 0.93 8.594 1 97.81 117 LEU B CA 1
ATOM 2573 C C . LEU B 1 117 ? -13.25 -0.158 9.648 1 97.81 117 LEU B C 1
ATOM 2575 O O . LEU B 1 117 ? -14.164 -0.938 9.914 1 97.81 117 LEU B O 1
ATOM 2579 N N . HIS B 1 118 ? -12.102 -0.149 10.273 1 96.94 118 HIS B N 1
ATOM 2580 C CA . HIS B 1 118 ? -11.82 -1.147 11.305 1 96.94 118 HIS B CA 1
ATOM 2581 C C . HIS B 1 118 ? -12.672 -0.92 12.547 1 96.94 118 HIS B C 1
ATOM 2583 O O . HIS B 1 118 ? -12.945 -1.858 13.297 1 96.94 118 HIS B O 1
ATOM 2589 N N . LYS B 1 119 ? -13.141 0.295 12.719 1 97 119 LYS B N 1
ATOM 2590 C CA . LYS B 1 119 ? -13.977 0.631 13.867 1 97 119 LYS B CA 1
ATOM 2591 C C . LYS B 1 119 ? -15.461 0.455 13.547 1 97 119 LYS B C 1
ATOM 2593 O O . LYS B 1 119 ? -16.328 0.743 14.375 1 97 119 LYS B O 1
ATOM 2598 N N . GLY B 1 120 ? -15.789 0.066 12.328 1 96.88 120 GLY B N 1
ATOM 2599 C CA . GLY B 1 120 ? -17.172 -0.139 11.914 1 96.88 120 GLY B CA 1
ATOM 2600 C C . GLY B 1 120 ? -17.906 1.156 11.633 1 96.88 120 GLY B C 1
ATOM 2601 O O . GLY B 1 120 ? -19.141 1.187 11.617 1 96.88 120 GLY B O 1
ATOM 2602 N N . ARG B 1 121 ? -17.188 2.172 11.477 1 97.75 121 ARG B N 1
ATOM 2603 C CA . ARG B 1 121 ? -17.781 3.475 11.195 1 97.75 121 ARG B CA 1
ATOM 2604 C C . ARG B 1 121 ? -17.844 3.736 9.695 1 97.75 121 ARG B C 1
ATOM 2606 O O . ARG B 1 121 ? -17.266 4.711 9.203 1 97.75 121 ARG B O 1
ATOM 2613 N N . TYR B 1 122 ? -18.625 2.973 9.023 1 97.75 122 TYR B N 1
ATO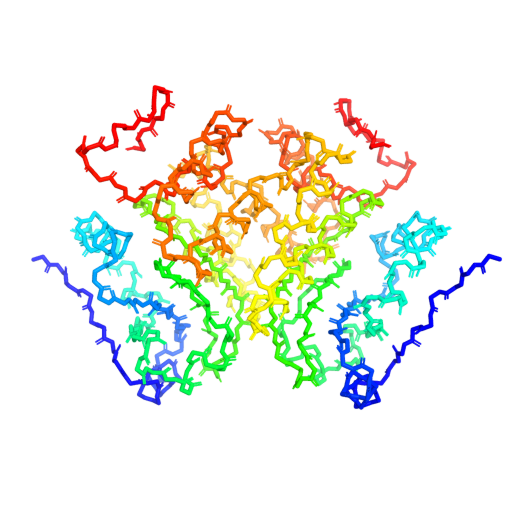M 2614 C CA . TYR B 1 122 ? -18.656 2.92 7.566 1 97.75 122 TYR B CA 1
ATOM 2615 C C . TYR B 1 122 ? -19.312 4.176 6.996 1 97.75 122 TYR B C 1
ATOM 2617 O O . TYR B 1 122 ? -18.844 4.723 5.996 1 9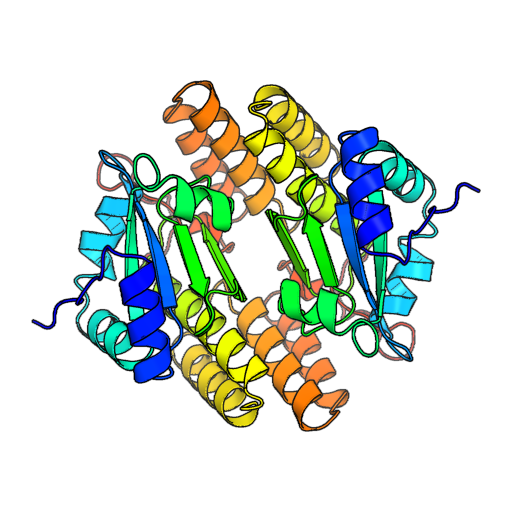7.75 122 TYR B O 1
ATOM 2625 N N . GLU B 1 123 ? -20.344 4.688 7.625 1 97 123 GLU B N 1
ATOM 2626 C CA . GLU B 1 123 ? -21.031 5.875 7.117 1 97 123 GLU B CA 1
ATOM 2627 C C . GLU B 1 123 ? -20.141 7.109 7.203 1 97 123 GLU B C 1
ATOM 2629 O O . GLU B 1 123 ? -20.188 7.977 6.328 1 97 123 GLU B O 1
ATOM 2634 N N . GLU B 1 124 ? -19.375 7.141 8.258 1 97.25 124 GLU B N 1
ATOM 2635 C CA . GLU B 1 124 ? -18.422 8.242 8.383 1 97.25 124 GLU B CA 1
ATOM 2636 C C . GLU B 1 124 ? -17.375 8.195 7.266 1 97.25 124 GLU B C 1
ATOM 2638 O O . GLU B 1 124 ? -16.969 9.242 6.754 1 97.25 124 GLU B O 1
ATOM 2643 N N . VAL B 1 125 ? -16.922 7 6.918 1 97.62 125 VAL B N 1
ATOM 2644 C CA . VAL B 1 125 ? -15.969 6.836 5.816 1 97.62 125 VAL B CA 1
ATOM 2645 C C . VAL B 1 125 ? -16.594 7.336 4.52 1 97.62 125 VAL B C 1
ATOM 2647 O O . VAL B 1 125 ? -15.969 8.078 3.764 1 97.62 125 VAL B O 1
ATOM 2650 N N . ILE B 1 126 ? -17.844 6.969 4.266 1 96.56 126 ILE B N 1
ATOM 2651 C CA . ILE B 1 126 ? -18.531 7.359 3.047 1 96.56 126 ILE B CA 1
ATOM 2652 C C . ILE B 1 126 ? -18.625 8.883 2.973 1 96.56 126 ILE B C 1
ATOM 2654 O O . ILE B 1 126 ? -18.234 9.484 1.973 1 96.56 126 ILE B O 1
ATOM 2658 N N . ASP B 1 127 ? -19.047 9.484 4.102 1 95.56 127 ASP B N 1
ATOM 2659 C CA . ASP B 1 127 ? -19.203 10.938 4.148 1 95.56 127 ASP B CA 1
ATOM 2660 C C . ASP B 1 127 ? -17.859 11.625 3.947 1 95.56 127 ASP B C 1
ATOM 2662 O O . ASP B 1 127 ? -17.766 12.617 3.221 1 95.56 127 ASP B O 1
ATOM 2666 N N . PHE B 1 128 ? -16.922 11.055 4.555 1 93 128 PHE B N 1
ATOM 2667 C CA . PHE B 1 128 ? -15.578 11.625 4.523 1 93 128 PHE B CA 1
ATOM 2668 C C . PHE B 1 128 ? -15 11.562 3.115 1 93 128 PHE B C 1
ATOM 2670 O O . PHE B 1 128 ? -14.438 12.539 2.627 1 93 128 PHE B O 1
ATOM 2677 N N . ILE B 1 129 ? -15.109 10.469 2.455 1 93.75 129 ILE B N 1
ATOM 2678 C CA . ILE B 1 129 ? -14.594 10.289 1.101 1 93.75 129 ILE B CA 1
ATOM 2679 C C . ILE B 1 129 ? -15.375 11.172 0.131 1 93.75 129 ILE B C 1
ATOM 2681 O O . ILE B 1 129 ? -14.797 11.781 -0.77 1 93.75 129 ILE B O 1
ATOM 2685 N N . ASP B 1 130 ? -16.656 11.305 0.31 1 93.31 130 ASP B N 1
ATOM 2686 C CA . ASP B 1 130 ? -17.469 12.172 -0.532 1 93.31 130 ASP B CA 1
ATOM 2687 C C . ASP B 1 130 ? -17 13.625 -0.423 1 93.31 130 ASP B C 1
ATOM 2689 O O . ASP B 1 130 ? -16.891 14.328 -1.433 1 93.31 130 ASP B O 1
ATOM 2693 N N . ALA B 1 131 ? -16.719 14.039 0.775 1 91.94 131 ALA B N 1
ATOM 2694 C CA . ALA B 1 131 ? -16.266 15.406 0.995 1 91.94 131 ALA B CA 1
ATOM 2695 C C . ALA B 1 131 ? -14.906 15.648 0.331 1 91.94 131 ALA B C 1
ATOM 2697 O O . ALA B 1 131 ? -14.68 16.703 -0.27 1 91.94 131 ALA B O 1
ATOM 2698 N N . ARG B 1 132 ? -14.023 14.656 0.426 1 89.38 132 ARG B N 1
ATOM 2699 C CA . ARG B 1 132 ? -12.695 14.781 -0.175 1 89.38 132 ARG B CA 1
ATOM 2700 C C . ARG B 1 132 ? -12.789 14.836 -1.696 1 89.38 132 ARG B C 1
ATOM 2702 O O . ARG B 1 132 ? -12.117 15.648 -2.334 1 89.38 132 ARG B O 1
ATOM 2709 N N . PHE B 1 133 ? -13.625 13.969 -2.188 1 85.62 133 PHE B N 1
ATOM 2710 C CA . PHE B 1 133 ? -13.781 13.906 -3.637 1 85.62 133 PHE B CA 1
ATOM 2711 C C . PHE B 1 133 ? -14.445 15.18 -4.16 1 85.62 133 PHE B C 1
ATOM 2713 O O . PHE B 1 133 ? -14.117 15.648 -5.25 1 85.62 133 PHE B O 1
ATOM 2720 N N . ALA B 1 134 ? -15.344 15.766 -3.477 1 85.94 134 ALA B N 1
ATOM 2721 C CA . ALA B 1 134 ? -15.977 17.031 -3.852 1 85.94 134 ALA B CA 1
ATOM 2722 C C . ALA B 1 134 ? -14.953 18.172 -3.881 1 85.94 134 ALA B C 1
ATOM 2724 O O . ALA B 1 134 ? -15.039 19.062 -4.719 1 85.94 134 ALA B O 1
ATOM 2725 N N . ALA B 1 135 ? -13.992 18.062 -2.986 1 86.5 135 ALA B N 1
ATOM 2726 C CA . ALA B 1 135 ? -12.961 19.109 -2.9 1 86.5 135 ALA B CA 1
ATOM 2727 C C . ALA B 1 135 ? -11.953 18.969 -4.035 1 86.5 135 ALA B C 1
ATOM 2729 O O . ALA B 1 135 ? -11.359 19.953 -4.465 1 86.5 135 ALA B O 1
ATOM 2730 N N . ARG B 1 136 ? -11.703 17.719 -4.508 1 89.69 136 ARG B N 1
ATOM 2731 C CA . ARG B 1 136 ? -10.758 17.438 -5.59 1 89.69 136 ARG B CA 1
ATOM 2732 C C . ARG B 1 136 ? -11.258 16.312 -6.477 1 89.69 136 ARG B C 1
ATOM 2734 O O . ARG B 1 136 ? -10.844 15.164 -6.316 1 89.69 136 ARG B O 1
ATOM 2741 N N . GLU B 1 137 ? -12.008 16.703 -7.48 1 85.25 137 GLU B N 1
ATOM 2742 C CA . GLU B 1 137 ? -12.711 15.734 -8.305 1 85.25 137 GLU B CA 1
ATOM 2743 C C . GLU B 1 137 ? -11.734 14.891 -9.117 1 85.25 137 GLU B C 1
ATOM 2745 O O . GLU B 1 137 ? -11.945 13.688 -9.305 1 85.25 137 GLU B O 1
ATOM 2750 N N . ASN B 1 138 ? -10.68 15.477 -9.555 1 85.5 138 ASN B N 1
ATOM 2751 C CA . ASN B 1 138 ? -9.719 14.758 -10.391 1 85.5 138 ASN B CA 1
ATOM 2752 C C . ASN B 1 138 ? -8.469 14.375 -9.609 1 85.5 138 ASN B C 1
ATOM 2754 O O . ASN B 1 138 ? -7.352 14.531 -10.109 1 85.5 138 ASN B O 1
ATOM 2758 N N . ASP B 1 139 ? -8.695 13.859 -8.484 1 90.44 139 ASP B N 1
ATOM 2759 C CA . ASP B 1 139 ? -7.578 13.438 -7.637 1 90.44 139 ASP B CA 1
ATOM 2760 C C . ASP B 1 139 ? -6.879 12.219 -8.227 1 90.44 139 ASP B C 1
ATOM 2762 O O . ASP B 1 139 ? -7.527 11.219 -8.547 1 90.44 139 ASP B O 1
ATOM 2766 N N . PRO B 1 140 ? -5.578 12.281 -8.367 1 89.94 140 PRO B N 1
ATOM 2767 C CA . PRO B 1 140 ? -4.859 11.125 -8.906 1 89.94 140 PRO B CA 1
ATOM 2768 C C . PRO B 1 140 ? -5.074 9.859 -8.078 1 89.94 140 PRO B C 1
ATOM 2770 O O . PRO B 1 140 ? -4.918 8.75 -8.594 1 89.94 140 PRO B O 1
ATOM 2773 N N . ARG B 1 141 ? -5.453 10 -6.871 1 94.38 141 ARG B N 1
ATOM 2774 C CA . ARG B 1 141 ? -5.754 8.859 -6.02 1 94.38 141 ARG B CA 1
ATOM 2775 C C . ARG B 1 141 ? -7.258 8.617 -5.938 1 94.38 141 ARG B C 1
ATOM 2777 O O . ARG B 1 141 ? -7.734 7.918 -5.039 1 94.38 141 ARG B O 1
ATOM 2784 N N . GLY B 1 142 ? -7.93 9.18 -6.898 1 94.44 142 GLY B N 1
ATOM 2785 C CA . GLY B 1 142 ? -9.375 9.008 -6.984 1 94.44 142 GLY B CA 1
ATOM 2786 C C . GLY B 1 142 ? -9.797 7.555 -6.988 1 94.44 142 GLY B C 1
ATOM 2787 O O . GLY B 1 142 ? -10.75 7.18 -6.301 1 94.44 142 GLY B O 1
ATOM 2788 N N . PRO B 1 143 ? -9.148 6.723 -7.766 1 94.38 143 PRO B N 1
ATOM 2789 C CA . PRO B 1 143 ? -9.539 5.312 -7.781 1 94.38 143 PRO B CA 1
ATOM 2790 C C . PRO B 1 143 ? -9.508 4.676 -6.391 1 94.38 143 PRO B C 1
ATOM 2792 O O . PRO B 1 143 ? -10.398 3.904 -6.039 1 94.38 143 PRO B O 1
ATOM 2795 N N . GLN B 1 144 ? -8.523 5.016 -5.621 1 95.19 144 GLN B N 1
ATOM 2796 C CA . GLN B 1 144 ? -8.438 4.469 -4.273 1 95.19 144 GLN B CA 1
ATOM 2797 C C . GLN B 1 144 ? -9.562 5 -3.387 1 95.19 144 GLN B C 1
ATOM 2799 O O . GLN B 1 144 ? -10.117 4.258 -2.572 1 95.19 144 GLN B O 1
ATOM 2804 N N . LEU B 1 145 ? -9.852 6.27 -3.559 1 96.38 145 LEU B N 1
ATOM 2805 C CA . LEU B 1 145 ? -10.938 6.867 -2.793 1 96.38 145 LEU B CA 1
ATOM 2806 C C . LEU B 1 145 ? -12.273 6.203 -3.133 1 96.38 145 LEU B C 1
ATOM 2808 O O . LEU B 1 145 ? -13.023 5.816 -2.236 1 96.38 145 LEU B O 1
ATOM 2812 N N . ILE B 1 146 ? -12.5 6.066 -4.414 1 95.94 146 ILE B N 1
ATOM 2813 C CA . ILE B 1 146 ? -13.758 5.48 -4.867 1 95.94 146 ILE B CA 1
ATOM 2814 C C . ILE B 1 146 ? -13.836 4.023 -4.426 1 95.94 146 ILE B C 1
ATOM 2816 O O . ILE B 1 146 ? -14.883 3.564 -3.959 1 95.94 146 ILE B O 1
ATOM 2820 N N . PHE B 1 147 ? -12.773 3.328 -4.555 1 96.06 147 PHE B N 1
ATOM 2821 C CA . PHE B 1 147 ? -12.734 1.937 -4.125 1 96.06 147 PHE B CA 1
ATOM 2822 C C . PHE B 1 147 ? -13.039 1.822 -2.635 1 96.06 147 PHE B C 1
ATOM 2824 O O . PHE B 1 147 ? -13.836 0.981 -2.223 1 96.06 147 PHE B O 1
ATOM 2831 N N . THR B 1 148 ? -12.43 2.686 -1.832 1 96.75 148 THR B N 1
ATOM 2832 C CA . THR B 1 148 ? -12.633 2.688 -0.387 1 96.75 148 THR B CA 1
ATOM 2833 C C . THR B 1 148 ? -14.086 2.98 -0.042 1 96.75 148 THR B C 1
ATOM 2835 O O . THR B 1 148 ? -14.664 2.342 0.842 1 96.75 148 THR B O 1
ATOM 2838 N N . ARG B 1 149 ? -14.641 3.924 -0.748 1 96.69 149 ARG B N 1
ATOM 2839 C CA . ARG B 1 149 ? -16.047 4.223 -0.544 1 96.69 149 ARG B CA 1
ATOM 2840 C C . ARG B 1 149 ? -16.922 3.02 -0.894 1 96.69 149 ARG B C 1
ATOM 2842 O O . ARG B 1 149 ? -17.875 2.701 -0.171 1 96.69 149 ARG B O 1
ATOM 2849 N N . GLY B 1 150 ? -16.641 2.406 -2 1 95.31 150 GLY B N 1
ATOM 2850 C CA . GLY B 1 150 ? -17.359 1.195 -2.373 1 95.31 150 GLY B CA 1
ATOM 2851 C C . GLY B 1 150 ? -17.234 0.088 -1.343 1 95.31 150 GLY B C 1
ATOM 2852 O O . GLY B 1 150 ? -18.219 -0.59 -1.031 1 95.31 150 GLY B O 1
ATOM 2853 N N . MET B 1 151 ? -16.031 -0.102 -0.832 1 95.38 151 MET B N 1
ATOM 2854 C CA . MET B 1 151 ? -15.805 -1.079 0.23 1 95.38 151 MET B CA 1
ATOM 2855 C C . MET B 1 151 ? -16.703 -0.789 1.435 1 95.38 151 MET B C 1
ATOM 2857 O O . MET B 1 151 ? -17.312 -1.699 1.991 1 95.38 151 MET B O 1
ATOM 2861 N N . ALA B 1 152 ? -16.766 0.49 1.808 1 97.31 152 ALA B N 1
ATOM 2862 C CA . ALA B 1 152 ? -17.562 0.89 2.967 1 97.31 152 ALA B CA 1
ATOM 2863 C C . ALA B 1 152 ? -19.031 0.546 2.77 1 97.31 152 ALA B C 1
ATOM 2865 O O . ALA B 1 152 ? -19.688 0.021 3.676 1 97.31 152 ALA B O 1
ATOM 2866 N N . TYR B 1 153 ? -19.547 0.824 1.565 1 95.88 153 TYR B N 1
ATOM 2867 C CA . TYR B 1 153 ? -20.922 0.49 1.261 1 95.88 153 TYR B CA 1
ATOM 2868 C C . TYR B 1 153 ? -21.156 -1.012 1.361 1 95.88 153 TYR B C 1
ATOM 2870 O O . TYR B 1 153 ? -22.156 -1.454 1.934 1 95.88 153 TYR B O 1
ATOM 2878 N N . TYR B 1 154 ? -20.281 -1.726 0.862 1 93.81 154 TYR B N 1
ATOM 2879 C CA . TYR B 1 154 ? -20.422 -3.178 0.865 1 93.81 154 TYR B CA 1
ATOM 2880 C C . TYR B 1 154 ? -20.359 -3.729 2.285 1 93.81 154 TYR B C 1
ATOM 2882 O O . TYR B 1 154 ? -21.172 -4.578 2.666 1 93.81 154 TYR B O 1
ATOM 2890 N N . LEU B 1 155 ? -19.406 -3.271 3.029 1 93.62 155 LEU B N 1
ATOM 2891 C CA . LEU B 1 155 ? -19.203 -3.777 4.383 1 93.62 155 LEU B CA 1
ATOM 2892 C C . LEU B 1 155 ? -20.375 -3.408 5.281 1 93.62 155 LEU B C 1
ATOM 2894 O O . LEU B 1 155 ? -20.75 -4.184 6.16 1 93.62 155 LEU B O 1
ATOM 2898 N N . ARG B 1 156 ? -20.922 -2.279 5.074 1 92.31 156 ARG B N 1
ATOM 2899 C CA . ARG B 1 156 ? -21.984 -1.784 5.926 1 92.31 156 ARG B CA 1
ATOM 2900 C C . ARG B 1 156 ? -23.312 -2.473 5.598 1 92.31 156 ARG B C 1
ATOM 2902 O O . ARG B 1 156 ? -24.047 -2.883 6.5 1 92.31 156 ARG B O 1
ATOM 2909 N N . PHE B 1 157 ? -23.609 -2.609 4.281 1 89 157 PHE B N 1
ATOM 2910 C CA . PHE B 1 157 ? -24.969 -2.949 3.889 1 89 157 PHE B CA 1
ATOM 2911 C C . PHE B 1 157 ? -24.984 -4.25 3.098 1 89 157 PHE B C 1
ATOM 2913 O O . PHE B 1 157 ? -26.062 -4.754 2.752 1 89 157 PHE B O 1
ATOM 2920 N N . GLY B 1 158 ? -23.812 -4.816 2.854 1 86.25 158 GLY B N 1
ATOM 2921 C CA . GLY B 1 158 ? -23.797 -5.914 1.902 1 86.25 158 GLY B CA 1
ATOM 2922 C C . GLY B 1 158 ? -24.25 -5.508 0.512 1 86.25 158 GLY B C 1
ATOM 2923 O O . GLY B 1 158 ? -24.797 -6.324 -0.232 1 86.25 158 GLY B O 1
ATOM 2924 N N . ASP B 1 159 ? -24.078 -4.297 0.156 1 85.38 159 ASP B N 1
ATOM 2925 C CA . ASP B 1 159 ? -24.594 -3.684 -1.063 1 85.38 159 ASP B CA 1
ATOM 2926 C C . ASP B 1 159 ? -23.688 -3.982 -2.256 1 85.38 159 ASP B C 1
ATOM 2928 O O . ASP B 1 159 ? -22.828 -3.172 -2.607 1 85.38 159 ASP B O 1
ATOM 2932 N N . LYS B 1 160 ? -23.969 -4.988 -2.939 1 86.38 160 LYS B N 1
ATOM 2933 C CA . LYS B 1 160 ? -23.172 -5.395 -4.098 1 86.38 160 LYS B CA 1
ATOM 2934 C C . LYS B 1 160 ? -23.344 -4.402 -5.25 1 86.38 160 LYS B C 1
ATOM 2936 O O . LYS B 1 160 ? -22.406 -4.191 -6.027 1 86.38 160 LYS B O 1
ATOM 2941 N N . ASP B 1 161 ? -24.469 -3.789 -5.273 1 87.94 161 ASP B N 1
ATOM 2942 C CA . ASP B 1 161 ? -24.75 -2.824 -6.332 1 87.94 161 ASP B CA 1
ATOM 2943 C C . ASP B 1 161 ? -23.906 -1.562 -6.164 1 87.94 161 ASP B C 1
ATOM 2945 O O . ASP B 1 161 ? -23.406 -1 -7.145 1 87.94 161 ASP B O 1
ATOM 2949 N N . ALA B 1 162 ? -23.797 -1.182 -4.945 1 88.75 162 ALA B N 1
ATOM 2950 C CA . ALA B 1 162 ? -23 0.007 -4.672 1 88.75 162 ALA B CA 1
ATOM 2951 C C . ALA B 1 162 ? -21.531 -0.23 -5.027 1 88.75 162 ALA B C 1
ATOM 2953 O O . ALA B 1 162 ? -20.859 0.661 -5.555 1 88.75 162 ALA B O 1
ATOM 2954 N N . PHE B 1 163 ? -21.031 -1.385 -4.727 1 90.56 163 PHE B N 1
ATOM 2955 C CA . PHE B 1 163 ? -19.641 -1.687 -5.086 1 90.56 163 PHE B CA 1
ATOM 2956 C C . PHE B 1 163 ? -19.484 -1.782 -6.602 1 90.56 163 PHE B C 1
ATOM 2958 O O . PHE B 1 163 ? -18.5 -1.305 -7.16 1 90.56 163 PHE B O 1
ATOM 2965 N N . HIS B 1 164 ? -20.516 -2.338 -7.203 1 89.62 164 HIS B N 1
ATOM 2966 C CA . HIS B 1 164 ? -20.516 -2.383 -8.664 1 89.62 164 HIS B CA 1
ATOM 2967 C C . HIS B 1 164 ? -20.469 -0.979 -9.258 1 89.62 164 HIS B C 1
ATOM 2969 O O . HIS B 1 164 ? -19.719 -0.72 -10.188 1 89.62 164 HIS B O 1
ATOM 2975 N N . ALA B 1 165 ? -21.266 -0.113 -8.711 1 91.56 165 ALA B N 1
ATOM 2976 C CA . ALA B 1 165 ? -21.297 1.27 -9.18 1 91.56 165 ALA B CA 1
ATOM 2977 C C . ALA B 1 165 ? -19.953 1.952 -8.984 1 91.56 165 ALA B C 1
ATOM 2979 O O . ALA B 1 165 ? -19.516 2.746 -9.82 1 91.56 165 ALA B O 1
ATOM 2980 N N . ALA B 1 166 ? -19.297 1.643 -7.848 1 93 166 ALA B N 1
ATOM 2981 C CA . ALA B 1 166 ? -17.969 2.193 -7.582 1 93 166 ALA B CA 1
ATOM 2982 C C . ALA B 1 166 ? -16.969 1.737 -8.641 1 93 166 ALA B C 1
ATOM 2984 O O . ALA B 1 166 ? -16.188 2.543 -9.148 1 93 166 ALA B O 1
ATOM 2985 N N . MET B 1 167 ? -17.031 0.471 -9 1 92.12 167 MET B N 1
ATOM 2986 C CA . MET B 1 167 ? -16.109 -0.067 -10 1 92.12 167 MET B CA 1
ATOM 2987 C C . MET B 1 167 ? -16.391 0.546 -11.367 1 92.12 167 MET B C 1
ATOM 2989 O O . MET B 1 167 ? -15.453 0.861 -12.109 1 92.12 167 MET B O 1
ATOM 2993 N N . GLU B 1 168 ? -17.625 0.797 -11.703 1 91.5 168 GLU B N 1
ATOM 2994 C CA . GLU B 1 168 ? -17.969 1.463 -12.953 1 91.5 168 GLU B CA 1
ATOM 2995 C C . GLU B 1 168 ? -17.422 2.887 -12.992 1 91.5 168 GLU B C 1
ATOM 2997 O O . GLU B 1 168 ? -16.906 3.328 -14.023 1 91.5 168 GLU B O 1
ATOM 3002 N N . GLU B 1 169 ? -17.609 3.516 -11.867 1 92.38 169 GLU B N 1
ATOM 3003 C CA . GLU B 1 169 ? -17.109 4.887 -11.773 1 92.38 169 GLU B CA 1
ATOM 3004 C C . GLU B 1 169 ? -15.602 4.941 -11.977 1 92.38 169 GLU B C 1
ATOM 3006 O O . GLU B 1 169 ? -15.094 5.832 -12.656 1 92.38 169 GLU B O 1
ATOM 3011 N N . ILE B 1 170 ? -14.852 3.998 -11.43 1 93.25 170 ILE B N 1
ATOM 3012 C CA . ILE B 1 170 ? -13.398 3.943 -11.578 1 93.25 170 ILE B CA 1
ATOM 3013 C C . ILE B 1 170 ? -13.039 3.717 -13.039 1 93.25 170 ILE B C 1
ATOM 3015 O O . ILE B 1 170 ? -12.172 4.402 -13.586 1 93.25 170 ILE B O 1
ATOM 3019 N N . VAL B 1 171 ? -13.734 2.822 -13.672 1 90.06 171 VAL B N 1
ATOM 3020 C CA . VAL B 1 171 ? -13.445 2.504 -15.062 1 90.06 171 VAL B CA 1
ATOM 3021 C C . VAL B 1 171 ? -13.727 3.721 -15.945 1 90.06 171 VAL B C 1
ATOM 3023 O O . VAL B 1 171 ? -12.961 4.02 -16.859 1 90.06 171 VAL B O 1
ATOM 3026 N N . GLU B 1 172 ? -14.758 4.387 -15.633 1 90.62 172 GLU B N 1
ATOM 3027 C CA . GLU B 1 172 ? -15.164 5.543 -16.438 1 90.62 172 GLU B CA 1
ATOM 3028 C C . GLU B 1 172 ? -14.203 6.711 -16.234 1 90.62 172 GLU B C 1
ATOM 3030 O O . GLU B 1 172 ? -13.742 7.312 -17.203 1 90.62 172 GLU B O 1
ATOM 3035 N N . ARG B 1 173 ? -13.828 7 -15.039 1 90.31 173 ARG B N 1
ATOM 3036 C CA . ARG B 1 173 ? -13.102 8.227 -14.719 1 90.31 173 ARG B CA 1
ATOM 3037 C C . ARG B 1 173 ? -11.594 8.008 -14.789 1 90.31 173 ARG B C 1
ATOM 3039 O O . ARG B 1 173 ? -10.844 8.93 -15.086 1 90.31 173 ARG B O 1
ATOM 3046 N N . TYR B 1 174 ? -11.211 6.793 -14.461 1 90.75 174 TYR B N 1
ATOM 3047 C CA . TYR B 1 174 ? -9.789 6.469 -14.367 1 90.75 174 TYR B CA 1
ATOM 3048 C C . TYR B 1 174 ? -9.477 5.172 -15.109 1 90.75 174 TYR B C 1
ATOM 3050 O O . TYR B 1 174 ? -8.969 4.223 -14.516 1 90.75 174 TYR B O 1
ATOM 3058 N N . PRO B 1 175 ? -9.664 5.137 -16.344 1 87.31 175 PRO B N 1
ATOM 3059 C CA . PRO B 1 175 ? -9.586 3.881 -17.094 1 87.31 175 PRO B CA 1
ATOM 3060 C C . PRO B 1 175 ? -8.172 3.289 -17.109 1 87.31 175 PRO B C 1
ATOM 3062 O O . PRO B 1 175 ? -8.008 2.088 -17.328 1 87.31 175 PRO B O 1
ATOM 3065 N N . HIS B 1 176 ? -7.172 4.082 -16.75 1 84.69 176 HIS B N 1
ATOM 3066 C CA . HIS B 1 176 ? -5.809 3.57 -16.859 1 84.69 176 HIS B CA 1
ATOM 3067 C C . HIS B 1 176 ? -5.238 3.254 -15.477 1 84.69 176 HIS B C 1
ATOM 3069 O O . HIS B 1 176 ? -4.078 2.852 -15.352 1 84.69 176 HIS B O 1
ATOM 3075 N N . SER B 1 177 ? -6.07 3.391 -14.438 1 90.56 177 SER B N 1
ATOM 3076 C CA . SER B 1 177 ? -5.609 3.092 -13.086 1 90.56 177 SER B CA 1
ATOM 3077 C C . SER B 1 177 ? -5.555 1.588 -12.836 1 90.56 177 SER B C 1
ATOM 3079 O O . SER B 1 177 ? -6.258 0.819 -13.5 1 90.56 177 SER B O 1
ATOM 3081 N N . PRO B 1 178 ? -4.746 1.159 -11.906 1 91.44 178 PRO B N 1
ATOM 3082 C CA . PRO B 1 178 ? -4.75 -0.252 -11.508 1 91.44 178 PRO B CA 1
ATOM 3083 C C . PRO B 1 178 ? -6.121 -0.729 -11.039 1 91.44 178 PRO B C 1
ATOM 3085 O O . PRO B 1 178 ? -6.527 -1.854 -11.344 1 91.44 178 PRO B O 1
ATOM 3088 N N . GLU B 1 179 ? -6.832 0.091 -10.398 1 92.62 179 GLU B N 1
ATOM 3089 C CA . GLU B 1 179 ? -8.133 -0.271 -9.836 1 92.62 179 GLU B CA 1
ATOM 3090 C C . GLU B 1 179 ? -9.148 -0.557 -10.93 1 92.62 179 GLU B C 1
ATOM 3092 O O . GLU B 1 179 ? -10.062 -1.364 -10.742 1 92.62 179 GLU B O 1
ATOM 3097 N N . ALA B 1 180 ? -8.961 0.104 -12.07 1 90.81 180 ALA B N 1
ATOM 3098 C CA . ALA B 1 180 ? -9.891 -0.088 -13.18 1 90.81 180 ALA B CA 1
ATOM 3099 C C . ALA B 1 180 ? -9.805 -1.511 -13.727 1 90.81 180 ALA B C 1
ATOM 3101 O O . ALA B 1 180 ? -10.703 -1.96 -14.445 1 90.81 180 ALA B O 1
ATOM 3102 N N . ARG B 1 181 ? -8.805 -2.207 -13.305 1 87.69 181 ARG B N 1
ATOM 3103 C CA . ARG B 1 181 ? -8.578 -3.555 -13.82 1 87.69 181 ARG B CA 1
ATOM 3104 C C . ARG B 1 181 ? -9.008 -4.605 -12.797 1 87.69 181 ARG B C 1
ATOM 3106 O O . ARG B 1 181 ? -8.789 -5.801 -13 1 87.69 181 ARG B O 1
ATOM 3113 N N . MET B 1 182 ? -9.617 -4.23 -11.742 1 89.56 182 MET B N 1
ATOM 3114 C CA . MET B 1 182 ? -9.969 -5.133 -10.648 1 89.56 182 MET B CA 1
ATOM 3115 C C . MET B 1 182 ? -11.422 -5.566 -10.75 1 89.56 182 MET B C 1
ATOM 3117 O O . MET B 1 182 ? -12.062 -5.844 -9.734 1 89.56 182 MET B O 1
ATOM 3121 N N . TRP B 1 183 ? -11.922 -5.699 -11.953 1 81.81 183 TRP B N 1
ATOM 3122 C CA . TRP B 1 183 ? -13.305 -6.109 -12.164 1 81.81 183 TRP B CA 1
ATOM 3123 C C . TRP B 1 183 ? -13.484 -7.586 -11.844 1 81.81 183 TRP B C 1
ATOM 3125 O O . TRP B 1 183 ? -12.898 -8.453 -12.492 1 81.81 183 TRP B O 1
ATOM 3135 N N . PRO B 1 184 ? -14.336 -7.914 -10.875 1 79.81 184 PRO B N 1
ATOM 3136 C CA . PRO B 1 184 ? -14.383 -9.312 -10.445 1 79.81 184 PRO B CA 1
ATOM 3137 C C . PRO B 1 184 ? -15.438 -10.125 -11.203 1 79.81 184 PRO B C 1
ATOM 3139 O O . PRO B 1 184 ? -15.469 -11.352 -11.094 1 79.81 184 PRO B O 1
ATOM 3142 N N . TRP B 1 185 ? -16.312 -9.57 -11.883 1 75.44 185 TRP B N 1
ATOM 3143 C CA . TRP B 1 185 ? -17.484 -10.289 -12.383 1 75.44 185 TRP B CA 1
ATOM 3144 C C . TRP B 1 185 ? -17.297 -10.68 -13.844 1 75.44 185 TRP B C 1
ATOM 3146 O O . TRP B 1 185 ? -16.547 -10.023 -14.578 1 75.44 185 TRP B O 1
ATOM 3156 N N . GLU B 1 186 ? -17.734 -12.023 -14 1 64.56 186 GLU B N 1
ATOM 3157 C CA . GLU B 1 186 ? -17.812 -12.5 -15.375 1 64.56 186 GLU B CA 1
ATOM 3158 C C . GLU B 1 186 ? -19.25 -12.539 -15.883 1 64.56 186 GLU B C 1
ATOM 3160 O O . GLU B 1 186 ? -20.188 -12.656 -15.086 1 64.56 186 GLU B O 1
ATOM 3165 N N . GLY B 1 187 ? -19.438 -12.438 -17.219 1 54 187 GLY B N 1
ATOM 3166 C CA . GLY B 1 187 ? -20.734 -12.648 -17.844 1 54 187 GLY B CA 1
ATOM 3167 C C . GLY B 1 187 ? -21.641 -11.445 -17.75 1 54 187 GLY B C 1
ATOM 3168 O O . GLY B 1 187 ? -21.828 -10.727 -18.734 1 54 187 GLY B O 1
ATOM 3169 N N . GLN B 1 188 ? -22.297 -11.445 -16.484 1 47.66 188 GLN B N 1
ATOM 3170 C CA . GLN B 1 188 ? -23.328 -10.438 -16.297 1 47.66 188 GLN B CA 1
ATOM 3171 C C . GLN B 1 188 ? -22.75 -9.023 -16.344 1 47.66 188 GLN B C 1
ATOM 3173 O O . GLN B 1 188 ? -23.453 -8.07 -16.688 1 47.66 188 GLN B O 1
ATOM 3178 N N . TYR B 1 189 ? -21.625 -8.82 -15.867 1 50.62 189 TYR B N 1
ATOM 3179 C CA . TYR B 1 189 ? -21.078 -7.473 -15.992 1 50.62 189 TYR B CA 1
ATOM 3180 C C . TYR B 1 189 ? -20 -7.414 -17.078 1 50.62 189 TYR B C 1
ATOM 3182 O O . TYR B 1 189 ? -18.875 -7.848 -16.844 1 50.62 189 TYR B O 1
ATOM 3190 N N . PRO B 1 190 ? -20.516 -7.137 -18.312 1 51.84 190 PRO B N 1
ATOM 3191 C CA . PRO B 1 190 ? -19.547 -7.07 -19.406 1 51.84 190 PRO B CA 1
ATOM 3192 C C . PRO B 1 190 ? -18.438 -6.047 -19.141 1 51.84 190 PRO B C 1
ATOM 3194 O O . PRO B 1 190 ? -18.641 -5.086 -18.391 1 51.84 190 PRO B O 1
ATOM 3197 N N . LEU B 1 191 ? -17.266 -6.469 -19.422 1 56.62 191 LEU B N 1
ATOM 3198 C CA . LEU B 1 191 ? -16.125 -5.551 -19.391 1 56.62 191 LEU B CA 1
ATOM 3199 C C . LEU B 1 191 ? -16.5 -4.211 -20.016 1 56.62 191 LEU B C 1
ATOM 3201 O O . LEU B 1 191 ? -17.203 -4.164 -21.031 1 56.62 191 LEU B O 1
ATOM 3205 N N . PRO B 1 192 ? -16.484 -3.191 -19.203 1 46.59 192 PRO B N 1
ATOM 3206 C CA . PRO B 1 192 ? -16.812 -1.938 -19.891 1 46.59 192 PRO B CA 1
ATOM 3207 C C . PRO B 1 192 ? -16.094 -1.79 -21.234 1 46.59 192 PRO B C 1
ATOM 3209 O O . PRO B 1 192 ? -15.039 -2.389 -21.438 1 46.59 192 PRO B O 1
ATOM 3212 N N . PRO B 1 193 ? -16.766 -1.098 -22.125 1 45.91 193 PRO B N 1
ATOM 3213 C CA . PRO B 1 193 ? -16.094 -0.791 -23.391 1 45.91 193 PRO B CA 1
ATOM 3214 C C . PRO B 1 193 ? -14.742 -0.114 -23.203 1 45.91 193 PRO B C 1
ATOM 3216 O O . PRO B 1 193 ? -14.617 0.803 -22.391 1 45.91 193 PRO B O 1
ATOM 3219 N N . GLY B 1 194 ? -13.594 -0.774 -23.766 1 44.34 194 GLY B N 1
ATOM 3220 C CA . GLY B 1 194 ? -12.258 -0.219 -23.688 1 44.34 194 GLY B CA 1
ATOM 3221 C C . GLY B 1 194 ? -11.383 -0.918 -22.672 1 44.34 194 GLY B C 1
ATOM 3222 O O . GLY B 1 194 ? -10.242 -0.511 -22.438 1 44.34 194 GLY B O 1
ATOM 3223 N N . TYR B 1 195 ? -12.117 -1.645 -21.875 1 45.56 195 TYR B N 1
ATOM 3224 C CA . TYR B 1 195 ? -11.273 -2.473 -21.016 1 45.56 195 TYR B CA 1
ATOM 3225 C C . TYR B 1 195 ? -10.438 -3.436 -21.844 1 45.56 195 TYR B C 1
ATOM 3227 O O . TYR B 1 195 ? -10.977 -4.207 -22.641 1 45.56 195 TYR B O 1
ATOM 3235 N N . GLU B 1 196 ? -9.328 -3.08 -22.172 1 43.56 196 GLU B N 1
ATOM 3236 C CA . GLU B 1 196 ? -8.469 -4.016 -22.891 1 43.56 196 GLU B CA 1
ATOM 3237 C C . GLU B 1 196 ? -8.039 -5.172 -21.984 1 43.56 196 GLU B C 1
ATOM 3239 O O . GLU B 1 196 ? -7.453 -4.949 -20.922 1 43.56 196 GLU B O 1
ATOM 3244 N N . ASN B 1 197 ? -8.867 -6.219 -21.906 1 41.91 197 ASN B N 1
ATOM 3245 C CA . ASN B 1 197 ? -8.32 -7.43 -21.312 1 41.91 197 ASN B CA 1
ATOM 3246 C C . ASN B 1 197 ? -6.852 -7.621 -21.672 1 41.91 197 ASN B C 1
ATOM 3248 O O . ASN B 1 197 ? -6.48 -7.504 -22.844 1 41.91 197 ASN B O 1
ATOM 3252 N N . PRO B 1 198 ? -5.996 -7.758 -20.594 1 36.31 198 PRO B N 1
ATOM 3253 C CA . PRO B 1 198 ? -4.645 -8.023 -21.094 1 36.31 198 PRO B CA 1
ATOM 3254 C C . PRO B 1 198 ? -4.582 -9.227 -22.016 1 36.31 198 PRO B C 1
ATOM 3256 O O . PRO B 1 198 ? -5.418 -10.133 -21.922 1 36.31 198 PRO B O 1
#

InterPro domains:
  IPR012336 Thioredoxin-like fold [PF13899] (5-68)
  IPR036249 Thioredoxin-like superfamily [SSF52833] (4-105)